Protein AF-A0A0F8Z1X4-F1 (afdb_monomer_lite)

pLDDT: mean 93.02, std 12.31, range [32.06, 98.94]

Structure (mmCIF, N/CA/C/O backbone):
data_AF-A0A0F8Z1X4-F1
#
_entry.id   AF-A0A0F8Z1X4-F1
#
loop_
_atom_site.group_PDB
_atom_site.id
_atom_site.type_symbol
_atom_site.label_atom_id
_atom_site.label_alt_id
_atom_site.label_comp_id
_atom_site.label_asym_id
_atom_site.label_entity_id
_atom_site.label_seq_id
_atom_site.pdbx_PDB_ins_code
_atom_site.Cartn_x
_atom_site.Cartn_y
_atom_site.Cartn_z
_atom_site.occupancy
_atom_site.B_iso_or_equiv
_atom_site.auth_seq_id
_atom_site.auth_comp_id
_atom_site.auth_asym_id
_atom_site.auth_atom_id
_atom_site.pdbx_PDB_model_num
ATOM 1 N N . ASN A 1 1 ? -28.486 -9.458 31.734 1.00 40.12 1 ASN A N 1
ATOM 2 C CA . ASN A 1 1 ? -29.643 -9.825 30.888 1.00 40.12 1 ASN A CA 1
ATOM 3 C C . ASN A 1 1 ? -30.522 -8.611 30.600 1.00 40.12 1 ASN A C 1
ATOM 5 O O . ASN A 1 1 ? -31.670 -8.588 31.014 1.00 40.12 1 ASN A O 1
ATOM 9 N N . HIS A 1 2 ? -29.995 -7.611 29.891 1.00 49.03 2 HIS A N 1
ATOM 10 C CA . HIS A 1 2 ? -30.779 -6.479 29.374 1.00 49.03 2 HIS A CA 1
ATOM 11 C C . HIS A 1 2 ? -30.482 -6.319 27.882 1.00 49.03 2 HIS A C 1
ATOM 13 O O . HIS A 1 2 ? -29.947 -5.305 27.455 1.00 49.03 2 HIS A O 1
ATOM 19 N N . ASP A 1 3 ? -30.755 -7.370 27.113 1.00 46.25 3 ASP A N 1
ATOM 20 C CA . ASP A 1 3 ? -30.646 -7.317 25.657 1.00 46.25 3 ASP A CA 1
ATOM 21 C C . ASP A 1 3 ? -31.809 -6.456 25.129 1.00 46.25 3 ASP A C 1
ATOM 23 O O . ASP A 1 3 ? -32.974 -6.772 25.387 1.00 46.25 3 ASP A O 1
ATOM 27 N N . GLY A 1 4 ? -31.502 -5.320 24.494 1.00 51.50 4 GLY A N 1
ATOM 28 C CA . GLY A 1 4 ? -32.493 -4.474 23.811 1.00 51.50 4 GLY A CA 1
ATOM 29 C C . GLY A 1 4 ? -33.372 -3.546 24.668 1.00 51.50 4 GLY A C 1
ATOM 30 O O . GLY A 1 4 ? -34.423 -3.126 24.188 1.00 51.50 4 GLY A O 1
ATOM 31 N N . GLN A 1 5 ? -32.997 -3.199 25.909 1.00 54.78 5 GLN A N 1
ATOM 32 C CA . GLN A 1 5 ? -33.729 -2.181 26.688 1.00 54.78 5 GLN A CA 1
ATOM 33 C C . GLN A 1 5 ? -33.018 -0.820 26.681 1.00 54.78 5 GLN A C 1
ATOM 35 O O . GLN A 1 5 ? -31.907 -0.692 27.192 1.00 54.78 5 GLN A O 1
ATOM 40 N N . ALA A 1 6 ? -33.698 0.199 26.148 1.00 64.25 6 ALA A N 1
ATOM 41 C CA . ALA A 1 6 ? -33.338 1.604 26.315 1.00 64.25 6 ALA A CA 1
ATOM 42 C C . ALA A 1 6 ? -33.512 2.024 27.788 1.00 64.25 6 ALA A C 1
ATOM 44 O O . ALA A 1 6 ? -34.505 1.676 28.429 1.00 64.25 6 ALA A O 1
ATOM 45 N N . GLY A 1 7 ? -32.553 2.770 28.339 1.00 85.12 7 GLY A N 1
ATOM 46 C CA . GLY A 1 7 ? -32.591 3.232 29.729 1.00 85.12 7 GLY A CA 1
ATOM 47 C C . GLY A 1 7 ? -31.278 3.864 30.183 1.00 85.12 7 GLY A C 1
ATOM 48 O O . GLY A 1 7 ? -30.302 3.881 29.439 1.00 85.12 7 GLY A O 1
ATOM 49 N N . THR A 1 8 ? -31.250 4.383 31.408 1.00 91.81 8 THR A N 1
ATOM 50 C CA . THR A 1 8 ? -30.041 4.956 32.015 1.00 91.81 8 THR A CA 1
ATOM 51 C C . THR A 1 8 ? -29.510 4.029 33.102 1.00 91.81 8 THR A C 1
ATOM 53 O O . THR A 1 8 ? -30.254 3.625 33.994 1.00 91.81 8 THR A O 1
ATOM 56 N N . VAL A 1 9 ? -28.218 3.719 33.046 1.00 93.38 9 VAL A N 1
ATOM 57 C CA . VAL A 1 9 ? -27.476 2.984 34.072 1.00 93.38 9 VAL A CA 1
ATOM 58 C C . VAL A 1 9 ? -26.448 3.939 34.675 1.00 93.38 9 VAL A C 1
ATOM 60 O O . VAL A 1 9 ? -25.492 4.334 34.013 1.00 93.38 9 VAL A O 1
ATOM 63 N N . SER A 1 10 ? -26.649 4.334 35.930 1.00 93.81 10 SER A N 1
ATOM 64 C CA . SER A 1 10 ? -25.666 5.122 36.678 1.00 93.81 10 SER A CA 1
ATOM 65 C C . SER A 1 10 ? -24.718 4.194 37.428 1.00 93.81 10 SER A C 1
ATOM 67 O O . SER A 1 10 ? -25.170 3.366 38.220 1.00 93.81 10 SER A O 1
ATOM 69 N N . ILE A 1 11 ? -23.418 4.337 37.188 1.00 93.69 11 ILE A N 1
ATOM 70 C CA . ILE A 1 11 ? -22.364 3.498 37.763 1.00 93.69 11 ILE A CA 1
ATOM 71 C C . ILE A 1 11 ? -21.397 4.356 38.576 1.00 93.69 11 ILE A C 1
ATOM 73 O O . ILE A 1 11 ? -21.093 5.488 38.222 1.00 93.69 11 ILE A O 1
ATOM 77 N N . THR A 1 12 ? -20.930 3.838 39.700 1.00 91.25 12 THR A N 1
ATOM 78 C CA . THR A 1 12 ? -19.869 4.462 40.490 1.00 91.25 12 THR A CA 1
ATOM 79 C C . THR A 1 12 ? -19.057 3.362 41.122 1.00 91.25 12 THR A C 1
ATOM 81 O O . THR A 1 12 ? -19.614 2.342 41.537 1.00 91.25 12 THR A O 1
ATOM 84 N N . ASP A 1 13 ? -17.757 3.575 41.199 1.00 81.50 13 ASP A N 1
ATOM 85 C CA . ASP A 1 13 ? -16.899 2.766 42.029 1.00 81.50 13 ASP A CA 1
ATOM 86 C C . ASP A 1 13 ? -16.215 3.649 43.088 1.00 81.50 13 ASP A C 1
ATOM 88 O O . ASP A 1 13 ? -15.257 4.368 42.809 1.00 81.50 13 ASP A O 1
ATOM 92 N N . PRO A 1 14 ? -16.700 3.610 44.339 1.00 70.81 14 PRO A N 1
ATOM 93 C CA . PRO A 1 14 ? -16.123 4.393 45.423 1.00 70.81 14 PRO A CA 1
ATOM 94 C C . PRO A 1 14 ? -14.801 3.811 45.956 1.00 70.81 14 PRO A C 1
ATOM 96 O O . PRO A 1 14 ? -14.224 4.397 46.872 1.00 70.81 14 PRO A O 1
ATOM 99 N N . THR A 1 15 ? -14.341 2.655 45.453 1.00 73.69 15 THR A N 1
ATOM 100 C CA . THR A 1 15 ? -13.210 1.897 46.021 1.00 73.69 15 THR A CA 1
ATOM 101 C C . THR A 1 15 ? -12.013 1.692 45.086 1.00 73.69 15 THR A C 1
ATOM 103 O O . THR A 1 15 ? -11.000 1.162 45.542 1.00 73.69 15 THR A O 1
ATOM 106 N N . GLY A 1 16 ? -12.078 2.130 43.826 1.00 68.94 16 GLY A N 1
ATOM 107 C CA . GLY A 1 16 ? -10.987 2.025 42.843 1.00 68.94 16 GLY A CA 1
ATOM 108 C C . GLY A 1 16 ? -10.851 0.662 42.133 1.00 68.94 16 GLY A C 1
ATOM 109 O O . GLY A 1 16 ? -9.770 0.339 41.646 1.00 68.94 16 GLY A O 1
ATOM 110 N N . GLY A 1 17 ? -11.900 -0.165 42.125 1.00 76.12 17 GLY A N 1
ATOM 111 C CA . GLY A 1 17 ? -12.101 -1.302 41.224 1.00 76.12 17 GLY A CA 1
ATOM 112 C C . GLY A 1 17 ? -12.980 -1.014 39.985 1.00 76.12 17 GLY A C 1
ATOM 113 O O . GLY A 1 17 ? -12.858 -0.004 39.303 1.00 76.12 17 GLY A O 1
ATOM 114 N N . VAL A 1 18 ? -13.833 -1.980 39.622 1.00 82.94 18 VAL A N 1
ATOM 115 C CA . VAL A 1 18 ? -14.666 -1.931 38.405 1.00 82.94 18 VAL A CA 1
ATOM 116 C C . VAL A 1 18 ? -16.123 -1.670 38.764 1.00 82.94 18 VAL A C 1
ATOM 118 O O . VAL A 1 18 ? -16.723 -2.478 39.475 1.00 82.94 18 VAL A O 1
ATOM 121 N N . ALA A 1 19 ? -16.720 -0.608 38.217 1.00 89.12 19 ALA A N 1
ATOM 122 C CA . ALA A 1 19 ? -18.089 -0.216 38.568 1.00 89.12 19 ALA A CA 1
ATOM 123 C C . ALA A 1 19 ? -19.176 -1.096 37.917 1.00 89.12 19 ALA A C 1
ATOM 125 O O . ALA A 1 19 ? -20.201 -1.380 38.538 1.00 89.12 19 ALA A O 1
ATOM 126 N N . LEU A 1 20 ? -18.969 -1.559 36.679 1.00 93.06 20 LEU A N 1
ATOM 127 C CA . LEU A 1 20 ? -19.900 -2.445 35.970 1.00 93.06 20 LEU A CA 1
ATOM 128 C C . LEU A 1 20 ? -19.150 -3.540 35.215 1.00 93.06 20 LEU A C 1
ATOM 130 O O . LEU A 1 20 ? -18.277 -3.252 34.410 1.00 93.06 20 LEU A O 1
ATOM 134 N N . THR A 1 21 ? -19.518 -4.804 35.428 1.00 94.38 21 THR A N 1
ATOM 135 C CA . THR A 1 21 ? -18.959 -5.948 34.688 1.00 94.38 21 THR A CA 1
ATOM 136 C C . THR A 1 21 ? -20.029 -6.618 33.825 1.00 94.38 21 THR A C 1
ATOM 138 O O . THR A 1 21 ? -21.123 -6.916 34.304 1.00 94.38 21 THR A O 1
ATOM 141 N N . VAL A 1 22 ? -19.708 -6.893 32.560 1.00 94.75 22 VAL A N 1
ATOM 142 C CA . VAL A 1 22 ? -20.612 -7.488 31.560 1.00 94.75 22 VAL A CA 1
ATOM 143 C C . VAL A 1 22 ? -19.950 -8.654 30.815 1.00 94.75 22 VAL A C 1
ATOM 145 O O . VAL A 1 22 ? -18.731 -8.790 30.800 1.00 94.75 22 VAL A O 1
ATOM 148 N N . GLY A 1 23 ? -20.753 -9.510 30.174 1.00 91.50 23 GLY A N 1
ATOM 149 C CA . GLY A 1 23 ? -20.263 -10.553 29.256 1.00 91.50 23 GLY A CA 1
ATOM 150 C C . GLY A 1 23 ? -19.847 -11.895 29.881 1.00 91.50 23 GLY A C 1
ATOM 151 O O . GLY A 1 23 ? -19.526 -12.824 29.146 1.00 91.50 23 GLY A O 1
ATOM 152 N N . ALA A 1 24 ? -19.946 -12.065 31.206 1.00 90.56 24 ALA A N 1
ATOM 153 C CA . ALA A 1 24 ? -19.568 -13.311 31.899 1.00 90.56 24 ALA A CA 1
ATOM 154 C C . ALA A 1 24 ? -20.304 -14.580 31.406 1.00 90.56 24 ALA A C 1
ATOM 156 O O . ALA A 1 24 ? -19.815 -15.690 31.589 1.00 90.56 24 ALA A O 1
ATOM 157 N N . GLY A 1 25 ? -21.471 -14.430 30.772 1.00 89.62 25 GLY A N 1
ATOM 158 C CA . GLY A 1 25 ? -22.238 -15.540 30.199 1.00 89.62 25 GLY A CA 1
ATOM 159 C C . GLY A 1 25 ? -21.767 -16.013 28.820 1.00 89.62 25 GLY A C 1
ATOM 160 O O . GLY A 1 25 ? -22.394 -16.909 28.266 1.00 89.62 25 GLY A O 1
ATOM 161 N N . ASN A 1 26 ? -20.723 -15.408 28.238 1.00 91.06 26 ASN A N 1
ATOM 162 C CA . ASN A 1 26 ? -20.181 -15.711 26.901 1.00 91.06 26 ASN A CA 1
ATOM 163 C C . ASN A 1 26 ? -21.150 -15.533 25.711 1.00 91.06 26 ASN A C 1
ATOM 165 O O . ASN A 1 26 ? -20.744 -15.717 24.567 1.00 91.06 26 ASN A O 1
ATOM 169 N N . GLY A 1 27 ? -22.407 -15.157 25.949 1.00 93.44 27 GLY A N 1
ATOM 170 C CA . GLY A 1 27 ? -23.355 -14.775 24.904 1.00 93.44 27 GLY A CA 1
ATOM 171 C C . GLY A 1 27 ? -23.080 -13.375 24.360 1.00 93.44 27 GLY A C 1
ATOM 172 O O . GLY A 1 27 ? -22.468 -12.544 25.036 1.00 93.44 27 GLY A O 1
ATOM 173 N N . SER A 1 28 ? -23.558 -13.115 23.144 1.00 95.06 28 SER A N 1
ATOM 174 C CA . SER A 1 28 ? -23.573 -11.764 22.587 1.00 95.06 28 SER A CA 1
ATOM 175 C C . SER A 1 28 ? -24.823 -11.004 23.033 1.00 95.06 28 SER A C 1
ATOM 177 O O . SER A 1 28 ? -25.888 -11.604 23.153 1.00 95.06 28 SER A O 1
ATOM 179 N N . SER A 1 29 ? -24.704 -9.702 23.279 1.00 94.56 29 SER A N 1
ATOM 180 C CA . SER A 1 29 ? -25.830 -8.839 23.667 1.00 94.56 29 SER A CA 1
ATOM 181 C C . SER A 1 29 ? -25.579 -7.388 23.271 1.00 94.56 29 SER A C 1
ATOM 183 O O . SER A 1 29 ? -24.422 -6.962 23.227 1.00 94.56 29 SER A O 1
ATOM 185 N N . THR A 1 30 ? -26.650 -6.630 23.046 1.00 95.88 30 THR A N 1
ATOM 186 C CA . THR A 1 30 ? -26.587 -5.198 22.716 1.00 95.88 30 THR A CA 1
ATOM 187 C C . THR A 1 30 ? -27.252 -4.360 23.802 1.00 95.88 30 THR A C 1
ATOM 189 O O . THR A 1 30 ? -28.354 -4.677 24.257 1.00 95.88 30 THR A O 1
ATOM 192 N N . PHE A 1 31 ? -26.596 -3.269 24.198 1.00 95.25 31 PHE A N 1
ATOM 193 C CA . PHE A 1 31 ? -27.148 -2.264 25.098 1.00 95.25 31 PHE A CA 1
ATOM 194 C C . PHE A 1 31 ? -27.280 -0.910 24.389 1.00 95.25 31 PHE A C 1
ATOM 196 O O . PHE A 1 31 ? -26.290 -0.325 23.946 1.00 95.25 31 PHE A O 1
ATOM 203 N N . ASP A 1 32 ? -28.522 -0.424 24.331 1.00 92.75 32 ASP A N 1
ATOM 204 C CA . ASP A 1 32 ? -28.935 0.792 23.612 1.00 92.75 32 ASP A CA 1
ATOM 205 C C . ASP A 1 32 ? -29.228 1.986 24.527 1.00 92.75 32 ASP A C 1
ATOM 207 O O . ASP A 1 32 ? -29.729 3.026 24.111 1.00 92.75 32 ASP A O 1
ATOM 211 N N . GLY A 1 33 ? -28.923 1.838 25.814 1.00 93.75 33 GLY A N 1
ATOM 212 C CA . GLY A 1 33 ? -29.099 2.889 26.803 1.00 93.75 33 GLY A CA 1
ATOM 213 C C . GLY A 1 33 ? -27.869 3.775 27.008 1.00 93.75 33 GLY A C 1
ATOM 214 O O . GLY A 1 33 ? -26.829 3.619 26.374 1.00 93.75 33 GLY A O 1
ATOM 215 N N . LEU A 1 34 ? -28.000 4.686 27.972 1.00 95.19 34 LEU A N 1
ATOM 216 C CA . LEU A 1 34 ? -26.931 5.533 28.494 1.00 95.19 34 LEU A CA 1
ATOM 217 C C . LEU A 1 34 ? -26.321 4.887 29.742 1.00 95.19 34 LEU A C 1
ATOM 219 O O . LEU A 1 34 ? -27.015 4.686 30.734 1.00 95.19 34 LEU A O 1
ATOM 223 N N . ILE A 1 35 ? -25.019 4.639 29.731 1.00 96.25 35 ILE A N 1
ATOM 224 C CA . ILE A 1 35 ? -24.210 4.380 30.922 1.00 96.25 35 ILE A CA 1
ATOM 225 C C . ILE A 1 35 ? -23.514 5.690 31.300 1.00 96.25 35 ILE A C 1
ATOM 227 O O . ILE A 1 35 ? -22.851 6.312 30.466 1.00 96.25 35 ILE A O 1
ATOM 231 N N . GLN A 1 36 ? -23.655 6.108 32.551 1.00 95.75 36 GLN A N 1
ATOM 232 C CA . GLN A 1 36 ? -23.110 7.367 33.059 1.00 95.75 36 GLN A CA 1
ATOM 233 C C . GLN A 1 36 ? -22.534 7.198 34.460 1.00 95.75 36 GLN A C 1
ATOM 235 O O . GLN A 1 36 ? -22.898 6.265 35.175 1.00 95.75 36 GLN A O 1
ATOM 240 N N . ASP A 1 37 ? -21.715 8.151 34.888 1.00 95.00 37 ASP A N 1
ATOM 241 C CA . ASP A 1 37 ? -21.298 8.223 36.284 1.00 95.00 37 ASP A CA 1
ATOM 242 C C . ASP A 1 37 ? -22.504 8.501 37.202 1.00 95.00 37 ASP A C 1
ATOM 244 O O . ASP A 1 37 ? -23.430 9.258 36.869 1.00 95.00 37 ASP A O 1
ATOM 248 N N . ALA A 1 38 ? -22.509 7.877 38.379 1.00 92.19 38 ALA A N 1
ATOM 249 C CA . ALA A 1 38 ? -23.401 8.268 39.459 1.00 92.19 38 ALA A CA 1
ATOM 250 C C . ALA A 1 38 ? -22.909 9.575 40.098 1.00 92.19 38 ALA A C 1
ATOM 252 O O . ALA A 1 38 ? -21.726 9.913 40.059 1.00 92.19 38 ALA A O 1
ATOM 253 N N . VAL A 1 39 ? -23.826 10.320 40.717 1.00 87.25 39 VAL A N 1
ATOM 254 C CA . VAL A 1 39 ? -23.515 11.621 41.322 1.00 87.25 39 VAL A CA 1
ATOM 255 C C . VAL A 1 39 ? -22.379 11.488 42.344 1.00 87.25 39 VAL A C 1
ATOM 257 O O . VAL A 1 39 ? -22.506 10.756 43.323 1.00 87.25 39 VAL A O 1
ATOM 260 N N . GLY A 1 40 ? -21.292 12.235 42.129 1.00 82.75 40 GLY A N 1
ATOM 261 C CA . GLY A 1 40 ? -20.153 12.303 43.049 1.00 82.75 40 GLY A CA 1
ATOM 262 C C . GLY A 1 40 ? -19.149 11.153 42.943 1.00 82.75 40 GLY A C 1
ATOM 263 O O . GLY A 1 40 ? -18.305 11.035 43.828 1.00 82.75 40 GLY A O 1
ATOM 264 N N . GLY A 1 41 ? -19.220 10.323 41.899 1.00 87.25 41 GLY A N 1
ATOM 265 C CA . GLY A 1 41 ? -18.236 9.274 41.636 1.00 87.25 41 GLY A CA 1
ATOM 266 C C . GLY A 1 41 ? -17.815 9.207 40.174 1.00 87.25 41 GLY A C 1
ATOM 267 O O . GLY A 1 41 ? -18.323 9.949 39.338 1.00 87.25 41 GLY A O 1
ATOM 268 N N . VAL A 1 42 ? -16.882 8.303 39.899 1.00 89.50 42 VAL A N 1
ATOM 269 C CA . VAL A 1 42 ? -16.461 7.910 38.552 1.00 89.50 42 VAL A CA 1
ATOM 270 C C . VAL A 1 42 ? -16.776 6.429 38.367 1.00 89.50 42 VAL A C 1
ATOM 272 O O . VAL A 1 42 ? -16.773 5.664 39.337 1.00 89.50 42 VAL A O 1
ATOM 275 N N . GLY A 1 43 ? -17.118 6.026 37.151 1.00 91.19 43 GLY A N 1
ATOM 276 C CA . GLY A 1 43 ? -17.466 4.653 36.826 1.00 91.19 43 GLY A CA 1
ATOM 277 C C . GLY A 1 43 ? -16.635 4.095 35.681 1.00 91.19 43 GLY A C 1
ATOM 278 O O . GLY A 1 43 ? -16.391 4.768 34.680 1.00 91.19 43 GLY A O 1
ATOM 279 N N . SER A 1 44 ? -16.253 2.830 35.824 1.00 94.69 44 SER A N 1
ATOM 280 C CA . SER A 1 44 ? -15.584 2.030 34.801 1.00 94.69 44 SER A CA 1
ATOM 281 C C . SER A 1 44 ? -16.463 0.860 34.350 1.00 94.69 44 SER A C 1
ATOM 283 O O . SER A 1 44 ? -17.262 0.306 35.116 1.00 94.69 44 SER A O 1
ATOM 285 N N . LEU A 1 45 ? -16.305 0.459 33.091 1.00 97.00 45 LEU A N 1
ATOM 286 C CA . LEU A 1 45 ? -16.950 -0.721 32.515 1.00 97.00 45 LEU A CA 1
ATOM 287 C C . LEU A 1 45 ? -15.905 -1.814 32.270 1.00 97.00 45 LEU A C 1
ATOM 289 O O . LEU A 1 45 ? -14.871 -1.545 31.676 1.00 97.00 45 LEU A O 1
ATOM 293 N N . LYS A 1 46 ? -16.184 -3.067 32.635 1.00 97.06 46 LYS A N 1
ATOM 294 C CA . LYS A 1 46 ? -15.376 -4.231 32.255 1.00 97.06 46 LYS A CA 1
ATOM 295 C C . LYS A 1 46 ? -16.184 -5.224 31.434 1.00 97.06 46 LYS A C 1
ATOM 297 O O . LYS A 1 46 ? -17.166 -5.793 31.911 1.00 97.06 46 LYS A O 1
ATOM 302 N N . LYS A 1 47 ? -15.734 -5.487 30.214 1.00 97.38 47 LYS A N 1
ATOM 303 C CA . LYS A 1 47 ? -16.218 -6.567 29.357 1.00 97.38 47 LYS A CA 1
ATOM 304 C C . LYS A 1 47 ? -15.365 -7.818 29.577 1.00 97.38 47 LYS A C 1
ATOM 306 O O . LYS A 1 47 ? -14.152 -7.768 29.425 1.00 97.38 47 LYS A O 1
ATOM 311 N N . LEU A 1 48 ? -16.016 -8.930 29.911 1.00 96.06 48 LEU A N 1
ATOM 312 C CA . LEU A 1 48 ? -15.432 -10.263 30.080 1.00 96.06 48 LEU A CA 1
ATOM 313 C C . LEU A 1 48 ? -16.052 -11.278 29.112 1.00 96.06 48 LEU A C 1
ATOM 315 O O . LEU A 1 48 ? -17.089 -11.015 28.497 1.00 96.06 48 LEU A O 1
ATOM 319 N N . GLY A 1 49 ? -15.455 -12.468 29.039 1.00 96.38 49 GLY A N 1
ATOM 320 C CA . GLY A 1 49 ? -16.022 -13.632 28.350 1.00 96.38 49 GLY A CA 1
ATOM 321 C C . GLY A 1 49 ? -15.941 -13.550 26.825 1.00 96.38 49 GLY A C 1
ATOM 322 O O . GLY A 1 49 ? -15.678 -12.494 26.260 1.00 96.38 49 GLY A O 1
ATOM 323 N N . SER A 1 50 ? -16.171 -14.665 26.135 1.00 96.44 50 SER A N 1
ATOM 324 C CA . SER A 1 50 ? -15.895 -14.786 24.692 1.00 96.44 50 SER A CA 1
ATOM 325 C C . SER A 1 50 ? -16.924 -14.122 23.767 1.00 96.44 50 SER A C 1
ATOM 327 O O . SER A 1 50 ? -16.639 -13.933 22.588 1.00 96.44 50 SER A O 1
ATOM 329 N N . GLY A 1 51 ? -18.105 -13.758 24.274 1.00 97.50 51 GLY A N 1
ATOM 330 C CA . GLY A 1 51 ? -19.182 -13.150 23.483 1.00 97.50 51 GLY A CA 1
ATOM 331 C C . GLY A 1 51 ? -18.925 -11.693 23.083 1.00 97.50 51 GLY A C 1
ATOM 332 O O . GLY A 1 51 ? -17.958 -11.068 23.529 1.00 97.50 51 GLY A O 1
ATOM 333 N N . THR A 1 52 ? -19.831 -11.131 22.279 1.00 97.75 52 THR A N 1
ATOM 334 C CA . THR A 1 52 ? -19.802 -9.713 21.874 1.00 97.75 52 THR A CA 1
ATOM 335 C C . THR A 1 52 ? -20.729 -8.868 22.744 1.00 97.75 52 THR A C 1
ATOM 337 O O . THR A 1 52 ? -21.906 -9.181 22.879 1.00 97.75 52 THR A O 1
ATOM 340 N N . PHE A 1 53 ? -20.236 -7.772 23.314 1.00 97.75 53 PHE A N 1
ATOM 341 C CA . PHE A 1 53 ? -21.092 -6.773 23.956 1.00 97.75 53 PHE A CA 1
ATOM 342 C C . PHE A 1 53 ? -21.083 -5.495 23.128 1.00 97.75 53 PHE A C 1
ATOM 344 O O . PHE A 1 53 ? -20.045 -4.844 23.043 1.00 97.75 53 PHE A O 1
ATOM 351 N N . THR A 1 54 ? -22.212 -5.159 22.511 1.00 97.94 54 THR A N 1
ATOM 352 C CA . THR A 1 54 ? -22.328 -3.988 21.637 1.00 97.94 54 THR A CA 1
ATOM 353 C C . THR A 1 54 ? -22.988 -2.833 22.377 1.00 97.94 54 THR A C 1
ATOM 355 O O . THR A 1 54 ? -24.071 -2.986 22.937 1.00 97.94 54 THR A O 1
ATOM 358 N N . LEU A 1 55 ? -22.344 -1.670 22.353 1.00 98.00 55 LEU A N 1
ATOM 359 C CA . LEU A 1 55 ? -22.841 -0.412 22.898 1.00 98.00 55 LEU A CA 1
ATOM 360 C C . LEU A 1 55 ? -23.257 0.503 21.744 1.00 98.00 55 LEU A C 1
ATOM 362 O O . LEU A 1 55 ? -22.417 0.909 20.938 1.00 98.00 55 LEU A O 1
ATOM 366 N N . THR A 1 56 ? -24.547 0.828 21.667 1.00 96.62 56 THR A N 1
ATOM 367 C CA . THR A 1 56 ? -25.109 1.740 20.648 1.00 96.62 56 THR A CA 1
ATOM 368 C C . THR A 1 56 ? -25.419 3.131 21.208 1.00 96.62 56 THR A C 1
ATOM 370 O O . THR A 1 56 ? -25.573 4.077 20.441 1.00 96.62 56 THR A O 1
ATOM 373 N N . GLY A 1 57 ? -25.461 3.286 22.535 1.00 96.12 57 GLY A N 1
ATOM 374 C CA . GLY A 1 57 ? -25.719 4.565 23.198 1.00 96.12 57 GLY A CA 1
ATOM 375 C C . GLY A 1 57 ? -24.501 5.491 23.323 1.00 96.12 57 GLY A C 1
ATOM 376 O O . GLY A 1 57 ? -23.342 5.074 23.269 1.00 96.12 57 GLY A O 1
ATOM 377 N N . ALA A 1 58 ? -24.774 6.781 23.538 1.00 96.56 58 ALA A N 1
ATOM 378 C CA . ALA A 1 58 ? -23.771 7.807 23.818 1.00 96.56 58 ALA A CA 1
ATOM 379 C C . ALA A 1 58 ? -23.397 7.817 25.309 1.00 96.56 58 ALA A C 1
ATOM 381 O O . ALA A 1 58 ? -23.983 8.559 26.092 1.00 96.56 58 ALA A O 1
ATOM 382 N N . ASN A 1 59 ? -22.443 6.979 25.708 1.00 97.44 59 ASN A N 1
ATOM 383 C CA . ASN A 1 59 ? -22.075 6.804 27.112 1.00 97.44 59 ASN A CA 1
ATOM 384 C C . ASN A 1 59 ? -21.179 7.936 27.643 1.00 97.44 59 ASN A C 1
ATOM 386 O O . ASN A 1 59 ? -20.408 8.539 26.897 1.00 97.44 59 ASN A O 1
ATOM 390 N N . THR A 1 60 ? -21.277 8.223 28.945 1.00 96.38 60 THR A N 1
ATOM 391 C CA . THR A 1 60 ? -20.591 9.364 29.587 1.00 96.38 60 THR A CA 1
ATOM 392 C C . THR A 1 60 ? -19.775 9.005 30.827 1.00 96.38 60 THR A C 1
ATOM 394 O O . THR A 1 60 ? -19.168 9.898 31.411 1.00 96.38 60 THR A O 1
ATOM 397 N N . TYR A 1 61 ? -19.725 7.732 31.226 1.00 96.25 61 TYR A N 1
ATOM 398 C CA . TYR A 1 61 ? -18.863 7.296 32.329 1.00 96.25 61 TYR A CA 1
ATOM 399 C C . TYR A 1 61 ? -17.382 7.592 32.039 1.00 96.25 61 TYR A C 1
ATOM 401 O O . TYR A 1 61 ? -16.951 7.606 30.876 1.00 96.25 61 TYR A O 1
ATOM 409 N N . SER A 1 62 ? -16.613 7.890 33.086 1.00 93.94 62 SER A N 1
ATOM 410 C CA . SER A 1 62 ? -15.326 8.586 32.932 1.00 93.94 62 SER A CA 1
ATOM 411 C C . SER A 1 62 ? -14.069 7.776 33.236 1.00 93.94 62 SER A C 1
ATOM 413 O O . SER A 1 62 ? -13.014 8.112 32.702 1.00 93.94 62 SER A O 1
ATOM 415 N N . ASP A 1 63 ? -14.159 6.676 33.984 1.00 94.12 63 ASP A N 1
ATOM 416 C CA . ASP A 1 63 ? -12.982 5.887 34.389 1.00 94.12 63 ASP A CA 1
ATOM 417 C C . ASP A 1 63 ? -12.584 4.806 33.359 1.00 94.12 63 ASP A C 1
ATOM 419 O O . ASP A 1 63 ? -11.734 3.952 33.592 1.00 94.12 63 ASP A O 1
ATOM 423 N N . GLY A 1 64 ? -13.190 4.855 32.170 1.00 95.56 64 GLY A N 1
ATOM 424 C CA . GLY A 1 64 ? -12.799 4.048 31.016 1.00 95.56 64 GLY A CA 1
ATOM 425 C C . GLY A 1 64 ? -13.444 2.665 30.934 1.00 95.56 64 GLY A C 1
ATOM 426 O O . GLY A 1 64 ? -14.351 2.301 31.688 1.00 95.56 64 GLY A O 1
ATOM 427 N N . THR A 1 65 ? -13.001 1.905 29.933 1.00 98.19 65 THR A N 1
ATOM 428 C CA . THR A 1 65 ? -13.535 0.583 29.593 1.00 98.19 65 THR A CA 1
ATOM 429 C C . THR A 1 65 ? -12.412 -0.446 29.512 1.00 98.19 65 THR A C 1
ATOM 431 O O . THR A 1 65 ? -11.505 -0.308 28.702 1.00 98.19 65 THR A O 1
ATOM 434 N N . ILE A 1 66 ? -12.491 -1.520 30.291 1.00 98.19 66 ILE A N 1
ATOM 435 C CA . ILE A 1 66 ? -11.566 -2.656 30.241 1.00 98.19 66 ILE A CA 1
ATOM 436 C C . ILE A 1 66 ? -12.196 -3.772 29.400 1.00 98.19 66 ILE A C 1
ATOM 438 O O . ILE A 1 66 ? -13.305 -4.221 29.689 1.00 98.19 66 ILE A O 1
ATOM 442 N N . VAL A 1 67 ? -11.485 -4.264 28.388 1.00 98.44 67 VAL A N 1
ATOM 443 C CA . VAL A 1 67 ? -11.897 -5.390 27.540 1.00 98.44 67 VAL A CA 1
ATOM 444 C C . VAL A 1 67 ? -10.967 -6.573 27.794 1.00 98.44 67 VAL A C 1
ATOM 446 O O . VAL A 1 67 ? -9.838 -6.626 27.310 1.00 98.44 67 VAL A O 1
ATOM 449 N N . ASP A 1 68 ? -11.464 -7.515 28.586 1.00 96.94 68 ASP A N 1
ATOM 450 C CA . ASP A 1 68 ? -10.762 -8.687 29.115 1.00 96.94 68 ASP A CA 1
ATOM 451 C C . ASP A 1 68 ? -11.512 -9.963 28.684 1.00 96.94 68 ASP A C 1
ATOM 453 O O . ASP A 1 68 ? -12.006 -10.769 29.475 1.00 96.94 68 ASP A O 1
ATOM 457 N N . GLY A 1 69 ? -11.703 -10.077 27.368 1.00 95.62 69 GLY A N 1
ATOM 458 C CA . GLY A 1 69 ? -12.314 -11.215 26.694 1.00 95.62 69 GLY A CA 1
ATOM 459 C C . GLY A 1 69 ? -13.317 -10.825 25.604 1.00 95.62 69 GLY A C 1
ATOM 460 O O . GLY A 1 69 ? -14.146 -9.919 25.762 1.00 95.62 69 GLY A O 1
ATOM 461 N N . GLY A 1 70 ? -13.299 -11.598 24.515 1.00 97.81 70 GLY A N 1
ATOM 462 C CA . GLY A 1 70 ? -14.289 -11.526 23.439 1.00 97.81 70 GLY A CA 1
ATOM 463 C C . GLY A 1 70 ? -14.239 -10.205 22.678 1.00 97.81 70 GLY A C 1
ATOM 464 O O . GLY A 1 70 ? -13.158 -9.718 22.347 1.00 97.81 70 GLY A O 1
ATOM 465 N N . THR A 1 71 ? -15.415 -9.638 22.404 1.00 98.56 71 THR A N 1
ATOM 466 C CA . THR A 1 71 ? -15.555 -8.441 21.563 1.00 98.56 71 THR A CA 1
ATOM 467 C C . THR A 1 71 ? -16.312 -7.332 22.287 1.00 98.56 71 THR A C 1
ATOM 469 O O . THR A 1 71 ? -17.378 -7.578 22.863 1.00 98.56 71 THR A O 1
ATOM 472 N N . LEU A 1 72 ? -15.792 -6.106 22.226 1.00 98.75 72 LEU A N 1
ATOM 473 C CA . LEU A 1 72 ? -16.543 -4.884 22.517 1.00 98.75 72 LEU A CA 1
ATOM 474 C C . LEU A 1 72 ? -16.966 -4.244 21.189 1.00 98.75 72 LEU A C 1
ATOM 476 O O . LEU A 1 72 ? -16.113 -3.819 20.416 1.00 98.75 72 LEU A O 1
ATOM 480 N N . GLY A 1 73 ? -18.271 -4.188 20.930 1.00 98.62 73 GLY A N 1
ATOM 481 C CA . GLY A 1 73 ? -18.843 -3.508 19.770 1.00 98.62 73 GLY A CA 1
ATOM 482 C C . GLY A 1 73 ? -19.123 -2.039 20.075 1.00 98.62 73 GLY A C 1
ATOM 483 O O . GLY A 1 73 ? -19.829 -1.727 21.034 1.00 98.62 73 GLY A O 1
ATOM 484 N N . LEU A 1 74 ? -18.598 -1.138 19.252 1.00 98.81 74 LEU A N 1
ATOM 485 C CA . LEU A 1 74 ? -18.750 0.309 19.357 1.00 98.81 74 LEU A CA 1
ATOM 486 C C . LEU A 1 74 ? -19.611 0.800 18.193 1.00 98.81 74 LEU A C 1
ATOM 488 O O . LEU A 1 74 ? -19.125 1.001 17.081 1.00 98.81 74 LEU A O 1
ATOM 492 N N . ALA A 1 75 ? -20.902 0.990 18.456 1.00 98.38 75 ALA A N 1
ATOM 493 C CA . ALA A 1 75 ? -21.872 1.459 17.467 1.00 98.38 75 ALA A CA 1
ATOM 494 C C . ALA A 1 75 ? -22.205 2.956 17.588 1.00 98.38 75 ALA A C 1
ATOM 496 O O . ALA A 1 75 ? -23.069 3.468 16.882 1.00 98.38 75 ALA A O 1
ATOM 497 N N . HIS A 1 76 ? -21.487 3.670 18.455 1.00 98.38 76 HIS A N 1
ATOM 498 C CA . HIS A 1 76 ? -21.549 5.119 18.602 1.00 98.38 76 HIS A CA 1
ATOM 499 C C . HIS A 1 76 ? -20.161 5.672 18.964 1.00 98.38 76 HIS A C 1
ATOM 501 O O . HIS A 1 76 ? -19.381 5.010 19.646 1.00 98.38 76 HIS A O 1
ATOM 507 N N . SER A 1 77 ? -19.848 6.906 18.557 1.00 98.44 77 SER A N 1
ATOM 508 C CA . SER A 1 77 ? -18.528 7.538 18.769 1.00 98.44 77 SER A CA 1
ATOM 509 C C . SER A 1 77 ? -18.127 7.702 20.244 1.00 98.44 77 SER A C 1
ATOM 511 O O . SER A 1 77 ? -16.947 7.721 20.571 1.00 98.44 77 SER A O 1
ATOM 513 N N . SER A 1 78 ? -19.110 7.792 21.141 1.00 98.00 78 SER A N 1
ATOM 514 C CA . SER A 1 78 ? -18.927 7.842 22.607 1.00 98.00 78 SER A CA 1
ATOM 515 C C . SER A 1 78 ? -19.347 6.541 23.301 1.00 98.00 78 SER A C 1
ATOM 517 O O . SER A 1 78 ? -19.640 6.537 24.493 1.00 98.00 78 SER A O 1
ATOM 519 N N . ALA A 1 79 ? -19.439 5.430 22.564 1.00 98.25 79 ALA A N 1
ATOM 520 C CA . ALA A 1 79 ? -19.912 4.160 23.108 1.00 98.25 79 ALA A CA 1
ATOM 521 C C . ALA A 1 79 ? -19.055 3.666 24.286 1.00 98.25 79 ALA A C 1
ATOM 523 O O . ALA A 1 79 ? -19.598 3.085 25.215 1.00 98.25 79 ALA A O 1
ATOM 524 N N . ALA A 1 80 ? -17.749 3.936 24.308 1.00 98.06 80 ALA A N 1
ATOM 525 C CA . ALA A 1 80 ? -16.855 3.489 25.379 1.00 98.06 80 ALA A CA 1
ATOM 526 C C . ALA A 1 80 ? -16.727 4.470 26.568 1.00 98.06 80 ALA A C 1
ATOM 528 O O . ALA A 1 80 ? -15.819 4.317 27.389 1.00 98.06 80 ALA A O 1
ATOM 529 N N . GLY A 1 81 ? -17.605 5.476 26.664 1.00 97.75 81 GLY A N 1
ATOM 530 C CA . GLY A 1 81 ? -17.490 6.542 27.660 1.00 97.75 81 GLY A CA 1
ATOM 531 C C . GLY A 1 81 ? -16.429 7.573 27.270 1.00 97.75 81 GLY A C 1
ATOM 532 O O . GLY A 1 81 ? -16.128 7.750 26.089 1.00 97.75 81 GLY A O 1
ATOM 533 N N . THR A 1 82 ? -15.864 8.271 28.256 1.00 96.19 82 THR A N 1
ATOM 534 C CA . THR A 1 82 ? -14.866 9.341 28.030 1.00 96.19 82 THR A CA 1
ATOM 535 C C . THR A 1 82 ? -13.432 8.957 28.411 1.00 96.19 82 THR A C 1
ATOM 537 O O . THR A 1 82 ? -12.494 9.611 27.959 1.00 96.19 82 THR A O 1
ATOM 540 N N . GLY A 1 83 ? -13.250 7.890 29.196 1.00 96.38 83 GLY A N 1
ATOM 541 C CA . GLY A 1 83 ? -11.935 7.374 29.592 1.00 96.38 83 GLY A CA 1
ATOM 542 C C . GLY A 1 83 ? -11.252 6.514 28.520 1.00 96.38 83 GLY A C 1
ATOM 543 O O . GLY A 1 83 ? -11.765 6.339 27.415 1.00 96.38 83 GLY A O 1
ATOM 544 N N . ALA A 1 84 ? -10.084 5.958 28.840 1.00 98.06 84 ALA A N 1
ATOM 545 C CA . ALA A 1 84 ? -9.362 5.062 27.934 1.00 98.06 84 ALA A CA 1
ATOM 546 C C . ALA A 1 84 ? -10.072 3.705 27.761 1.00 98.06 84 ALA A C 1
ATOM 548 O O . ALA A 1 84 ? -10.852 3.277 28.615 1.00 98.06 84 ALA A O 1
ATOM 549 N N . ILE A 1 85 ? -9.774 3.015 26.660 1.00 98.75 85 ILE A N 1
ATOM 550 C CA . ILE A 1 85 ? -10.122 1.608 26.450 1.00 98.75 85 ILE A CA 1
ATOM 551 C C . ILE A 1 85 ? -8.870 0.770 26.708 1.00 98.75 85 ILE A C 1
ATOM 553 O O . ILE A 1 85 ? -7.919 0.830 25.936 1.00 98.75 85 ILE A O 1
ATOM 557 N N . THR A 1 86 ? -8.865 -0.038 27.759 1.00 98.50 86 THR A N 1
ATOM 558 C CA . THR A 1 86 ? -7.773 -0.973 28.052 1.00 98.50 86 THR A CA 1
ATOM 559 C C . THR A 1 86 ? -8.095 -2.344 27.466 1.00 98.50 86 THR A C 1
ATOM 561 O O . THR A 1 86 ? -9.168 -2.883 27.737 1.00 98.50 86 THR A O 1
ATOM 564 N N . VAL A 1 87 ? -7.187 -2.937 26.687 1.00 98.38 87 VAL A N 1
ATOM 565 C CA . VAL A 1 87 ? -7.433 -4.207 25.978 1.00 98.38 87 VAL A CA 1
ATOM 566 C C . VAL A 1 87 ? -6.442 -5.294 26.393 1.00 98.38 87 VAL A C 1
ATOM 568 O O . VAL A 1 87 ? -5.231 -5.114 26.298 1.00 98.38 87 VAL A O 1
ATOM 571 N N . LEU A 1 88 ? -6.968 -6.448 26.820 1.00 97.50 88 LEU A N 1
ATOM 572 C CA . LEU A 1 88 ? -6.205 -7.607 27.301 1.00 97.50 88 LEU A CA 1
ATOM 573 C C . LEU A 1 88 ? -6.386 -8.809 26.353 1.00 97.50 88 LEU A C 1
ATOM 575 O O . LEU A 1 88 ? -6.771 -9.897 26.774 1.00 97.50 88 LEU A O 1
ATOM 579 N N . GLY A 1 89 ? -6.153 -8.629 25.049 1.00 94.31 89 GLY A N 1
ATOM 580 C CA . GLY A 1 89 ? -6.152 -9.757 24.098 1.00 94.31 89 GLY A CA 1
ATOM 581 C C . GLY A 1 89 ? -7.480 -9.944 23.369 1.00 94.31 89 GLY A C 1
ATOM 582 O O . GLY A 1 89 ? -7.866 -11.068 23.056 1.00 94.31 89 GLY A O 1
ATOM 583 N N . SER A 1 90 ? -8.241 -8.861 23.209 1.00 98.06 90 SER A N 1
ATOM 584 C CA . SER A 1 90 ? -9.646 -8.888 22.785 1.00 98.06 90 SER A CA 1
ATOM 585 C C . SER A 1 90 ? -9.865 -8.192 21.441 1.00 98.06 90 SER A C 1
ATOM 587 O O . SER A 1 90 ? -8.939 -7.647 20.840 1.00 98.06 90 SER A O 1
ATOM 589 N N . THR A 1 91 ? -11.109 -8.215 20.961 1.00 98.75 91 THR A N 1
ATOM 590 C CA . THR A 1 91 ? -11.521 -7.501 19.748 1.00 98.75 91 THR A CA 1
ATOM 591 C C . THR A 1 91 ? -12.252 -6.207 20.099 1.00 98.75 91 THR A C 1
ATOM 593 O O . THR A 1 91 ? -13.162 -6.210 20.931 1.00 98.75 91 THR A O 1
ATOM 596 N N . ILE A 1 92 ? -11.895 -5.118 19.423 1.00 98.88 92 ILE A N 1
ATOM 597 C CA . ILE A 1 92 ? -12.720 -3.912 19.322 1.00 98.88 92 ILE A CA 1
ATOM 598 C C . ILE A 1 92 ? -13.375 -3.930 17.944 1.00 98.88 92 ILE A C 1
ATOM 600 O O . ILE A 1 92 ? -12.684 -3.940 16.925 1.00 98.88 92 ILE A O 1
ATOM 604 N N . ASP A 1 93 ? -14.701 -3.979 17.915 1.00 98.88 93 ASP A N 1
ATOM 605 C CA . ASP A 1 93 ? -15.493 -3.987 16.689 1.00 98.88 93 ASP A CA 1
ATOM 606 C C . ASP A 1 93 ? -16.137 -2.618 16.483 1.00 98.88 93 ASP A C 1
ATOM 608 O O . ASP A 1 93 ? -16.892 -2.146 17.330 1.00 98.88 93 ASP A O 1
ATOM 612 N N . TYR A 1 94 ? -15.814 -1.963 15.376 1.00 98.88 94 TYR A N 1
ATOM 613 C CA . TYR A 1 94 ? -16.304 -0.631 15.052 1.00 98.88 94 TYR A CA 1
ATOM 614 C C . TYR A 1 94 ? -17.461 -0.747 14.060 1.00 98.88 94 TYR A C 1
ATOM 616 O O . TYR A 1 94 ? -17.318 -1.348 12.991 1.00 98.88 94 TYR A O 1
ATOM 624 N N . ALA A 1 95 ? -18.596 -0.124 14.380 1.00 98.62 95 ALA A N 1
ATOM 625 C CA . ALA A 1 95 ? -19.660 0.053 13.400 1.00 98.62 95 ALA A CA 1
ATOM 626 C C . ALA A 1 95 ? -19.268 1.089 12.333 1.00 98.62 95 ALA A C 1
ATOM 628 O O . ALA A 1 95 ? -18.320 1.858 12.489 1.00 98.62 95 ALA A O 1
ATOM 629 N N . ASP A 1 96 ? -20.030 1.133 11.245 1.00 98.50 96 ASP A N 1
ATOM 630 C CA . ASP A 1 96 ? -19.829 2.126 10.194 1.00 98.50 96 ASP A CA 1
ATOM 631 C C . ASP A 1 96 ? -20.000 3.561 10.731 1.00 98.50 96 ASP A C 1
ATOM 633 O O . ASP A 1 96 ? -20.844 3.836 11.585 1.00 98.50 96 ASP A O 1
ATOM 637 N N . THR A 1 97 ? -19.210 4.488 10.198 1.00 97.75 97 THR A N 1
ATOM 638 C CA . THR A 1 97 ? -19.173 5.936 10.467 1.00 97.75 97 THR A CA 1
ATOM 639 C C . THR A 1 97 ? -18.742 6.387 11.867 1.00 97.75 97 THR A C 1
ATOM 641 O O . THR A 1 97 ? -18.626 7.594 12.100 1.00 97.75 97 THR A O 1
ATOM 644 N N . VAL A 1 98 ? -18.455 5.472 12.799 1.00 98.62 98 VAL A N 1
ATOM 645 C CA . VAL A 1 98 ? -18.049 5.863 14.159 1.00 98.62 98 VAL A CA 1
ATOM 646 C C . VAL A 1 98 ? -16.660 6.504 14.168 1.00 98.62 98 VAL A C 1
ATOM 648 O O . VAL A 1 98 ? -15.758 6.103 13.430 1.00 98.62 98 VAL A O 1
ATOM 651 N N . ASN A 1 99 ? -16.475 7.489 15.047 1.00 98.69 99 ASN A N 1
ATOM 652 C CA . ASN A 1 99 ? -15.170 8.053 15.373 1.00 98.69 99 ASN A CA 1
ATOM 653 C C . ASN A 1 99 ? -14.901 7.882 16.869 1.00 98.69 99 ASN A C 1
ATOM 655 O O . ASN A 1 99 ? -15.455 8.612 17.688 1.00 98.69 99 ASN A O 1
ATOM 659 N N . VAL A 1 100 ? -14.038 6.938 17.218 1.00 98.75 100 VAL A N 1
ATOM 660 C CA . VAL A 1 100 ? -13.680 6.651 18.606 1.00 98.75 100 VAL A CA 1
ATOM 661 C C . VAL A 1 100 ? -12.484 7.516 18.993 1.00 98.75 100 VAL A C 1
ATOM 663 O O . VAL A 1 100 ? -11.371 7.335 18.497 1.00 98.75 100 VAL A O 1
ATOM 666 N N . ALA A 1 101 ? -12.733 8.490 19.866 1.00 98.69 101 ALA A N 1
ATOM 667 C CA . ALA A 1 101 ? -11.715 9.414 20.372 1.00 98.69 101 ALA A CA 1
ATOM 668 C C . ALA A 1 101 ? -11.001 8.897 21.630 1.00 98.69 101 ALA A C 1
ATOM 670 O O . ALA A 1 101 ? -9.986 9.460 22.037 1.00 98.69 101 ALA A O 1
ATOM 671 N N . ASN A 1 102 ? -11.523 7.835 22.246 1.00 98.75 102 ASN A N 1
ATOM 672 C CA . ASN A 1 102 ? -10.925 7.214 23.420 1.00 98.75 102 ASN A CA 1
ATOM 673 C C . ASN A 1 102 ? -9.508 6.723 23.083 1.00 98.75 102 ASN A C 1
ATOM 675 O O . ASN A 1 102 ? -9.349 6.000 22.093 1.00 98.75 102 ASN A O 1
ATOM 679 N N . PRO A 1 103 ? -8.484 7.072 23.884 1.00 98.75 103 PRO A N 1
ATOM 680 C CA . PRO A 1 103 ? -7.195 6.404 23.806 1.00 98.75 103 PRO A CA 1
ATOM 681 C C . PRO A 1 103 ? -7.369 4.904 24.039 1.00 98.75 103 PRO A C 1
ATOM 683 O O . PRO A 1 103 ? -8.191 4.502 24.866 1.00 98.75 103 PRO A O 1
ATOM 686 N N . ILE A 1 104 ? -6.586 4.087 23.343 1.00 98.88 104 ILE A N 1
ATOM 687 C CA . ILE A 1 104 ? -6.526 2.645 23.582 1.00 98.88 104 ILE A CA 1
ATOM 688 C C . ILE A 1 104 ? -5.196 2.328 24.271 1.00 98.88 104 ILE A C 1
ATOM 690 O O . ILE A 1 104 ? -4.143 2.710 23.770 1.00 98.88 104 ILE A O 1
ATOM 694 N N . ASP A 1 105 ? -5.248 1.627 25.401 1.00 98.69 105 ASP A N 1
ATOM 695 C CA . ASP A 1 105 ? -4.086 1.078 26.108 1.00 98.69 105 ASP A CA 1
ATOM 696 C C . ASP A 1 105 ? -4.025 -0.439 25.895 1.00 98.69 105 ASP A C 1
ATOM 698 O O . ASP A 1 105 ? -4.895 -1.187 26.353 1.00 98.69 105 ASP A O 1
ATOM 702 N N . LEU A 1 106 ? -3.010 -0.897 25.167 1.00 98.75 106 LEU A N 1
ATOM 703 C CA . LEU A 1 106 ? -2.773 -2.315 24.926 1.00 98.75 106 LEU A CA 1
ATOM 704 C C . LEU A 1 106 ? -2.011 -2.938 26.097 1.00 98.75 106 LEU A C 1
ATOM 706 O O . LEU A 1 106 ? -0.917 -2.498 26.444 1.00 98.75 106 LEU A O 1
ATOM 710 N N . GLN A 1 107 ? -2.561 -4.013 26.653 1.00 98.12 107 GLN A N 1
ATOM 711 C CA . GLN A 1 107 ? -1.869 -4.898 27.602 1.00 98.12 107 GLN A CA 1
ATOM 712 C C . GLN A 1 107 ? -1.725 -6.329 27.059 1.00 98.12 107 GLN A C 1
ATOM 714 O O . GLN A 1 107 ? -1.249 -7.231 27.748 1.00 98.12 107 GLN A O 1
ATOM 719 N N . ASN A 1 108 ? -2.169 -6.535 25.819 1.00 98.12 108 ASN A N 1
ATOM 720 C CA . ASN A 1 108 ? -1.927 -7.687 24.961 1.00 98.12 108 ASN A CA 1
ATOM 721 C C . ASN A 1 108 ? -2.277 -7.278 23.513 1.00 98.12 108 ASN A C 1
ATOM 723 O O . ASN A 1 108 ? -2.828 -6.194 23.297 1.00 98.12 108 ASN A O 1
ATOM 727 N N . ASP A 1 109 ? -2.016 -8.146 22.539 1.00 98.31 109 ASP A N 1
ATOM 728 C CA . ASP A 1 109 ? -2.384 -7.912 21.140 1.00 98.31 109 ASP A CA 1
ATOM 729 C C . ASP A 1 109 ? -3.894 -7.662 20.990 1.00 98.31 109 ASP A C 1
ATOM 731 O O . ASP A 1 109 ? -4.722 -8.298 21.645 1.00 98.31 109 ASP A O 1
ATOM 735 N N . VAL A 1 110 ? -4.276 -6.745 20.102 1.00 98.75 110 VAL A N 1
ATOM 736 C CA . VAL A 1 110 ? -5.683 -6.400 19.849 1.00 98.75 110 VAL A CA 1
ATOM 737 C C . VAL A 1 110 ? -6.082 -6.728 18.420 1.00 98.75 110 VAL A C 1
ATOM 739 O O . VAL A 1 110 ? -5.320 -6.524 17.474 1.00 98.75 110 VAL A O 1
ATOM 742 N N . THR A 1 111 ? -7.325 -7.175 18.244 1.00 98.88 111 THR A N 1
ATOM 743 C CA . THR A 1 111 ? -7.975 -7.159 16.931 1.00 98.88 111 THR A CA 1
ATOM 744 C C . THR A 1 111 ? -8.869 -5.930 16.814 1.00 98.88 111 THR A C 1
ATOM 746 O O . THR A 1 111 ? -9.770 -5.735 17.624 1.00 98.88 111 THR A O 1
ATOM 749 N N . LEU A 1 112 ? -8.647 -5.109 15.792 1.00 98.94 112 LEU A N 1
ATOM 750 C CA . LEU A 1 112 ? -9.536 -4.013 15.416 1.00 98.94 112 LEU A CA 1
ATOM 751 C C . LEU A 1 112 ? -10.347 -4.472 14.204 1.00 98.94 112 LEU A C 1
ATOM 753 O O . LEU A 1 112 ? -9.785 -4.723 13.136 1.00 98.94 112 LEU A O 1
ATOM 757 N N . ASN A 1 113 ? -11.657 -4.625 14.359 1.00 98.88 113 ASN A N 1
ATOM 758 C CA . ASN A 1 113 ? -12.537 -5.080 13.287 1.00 98.88 113 ASN A CA 1
ATOM 759 C C . ASN A 1 113 ? -13.380 -3.926 12.747 1.00 98.88 113 ASN A C 1
ATOM 761 O O . ASN A 1 113 ? -13.977 -3.171 13.504 1.00 98.88 113 ASN A O 1
ATOM 765 N N . VAL A 1 114 ? -13.463 -3.829 11.422 1.00 98.88 114 VAL A N 1
ATOM 766 C CA . VAL A 1 114 ? -14.489 -3.031 10.742 1.00 98.88 114 VAL A CA 1
ATOM 767 C C . VAL A 1 114 ? -15.123 -3.955 9.720 1.00 98.88 114 VAL A C 1
ATOM 769 O O . VAL A 1 114 ? -14.528 -4.218 8.670 1.00 98.88 114 VAL A O 1
ATOM 772 N N . ALA A 1 115 ? -16.299 -4.497 10.034 1.00 98.50 115 ALA A N 1
ATOM 773 C CA . ALA A 1 115 ? -16.926 -5.522 9.201 1.00 98.50 115 ALA A CA 1
ATOM 774 C C . ALA A 1 115 ? -17.131 -5.032 7.756 1.00 98.50 115 ALA A C 1
ATOM 776 O O . ALA A 1 115 ? -16.723 -5.708 6.806 1.00 98.50 115 ALA A O 1
ATOM 777 N N . THR A 1 116 ? -17.694 -3.830 7.612 1.00 97.94 116 THR A N 1
ATOM 778 C CA . THR A 1 116 ? -18.002 -3.131 6.355 1.00 97.94 116 THR A CA 1
ATOM 779 C C . THR A 1 116 ? -17.961 -1.616 6.576 1.00 97.94 116 THR A C 1
ATOM 781 O O . THR A 1 116 ? -18.000 -1.170 7.718 1.00 97.94 116 THR A O 1
ATOM 784 N N . GLY A 1 117 ? -17.953 -0.817 5.505 1.00 98.38 117 GLY A N 1
ATOM 785 C CA . GLY A 1 117 ? -18.009 0.646 5.617 1.00 98.38 117 GLY A CA 1
ATOM 786 C C . GLY A 1 117 ? -16.681 1.252 6.076 1.00 98.38 117 GLY A C 1
ATOM 787 O O . GLY A 1 117 ? -15.615 0.758 5.697 1.00 98.38 117 GLY A O 1
ATOM 788 N N . GLY A 1 118 ? -16.732 2.328 6.860 1.00 98.56 118 GLY A N 1
ATOM 789 C CA . GLY A 1 118 ? -15.554 3.028 7.360 1.00 98.56 118 GLY A CA 1
ATOM 790 C C . GLY A 1 118 ? -15.712 3.531 8.792 1.00 98.56 118 GLY A C 1
ATOM 791 O O . GLY A 1 118 ? -16.720 4.135 9.128 1.00 98.56 118 GLY A O 1
ATOM 792 N N . ALA A 1 119 ? -14.686 3.350 9.616 1.00 98.94 119 ALA A N 1
ATOM 793 C CA . ALA A 1 119 ? -14.606 3.884 10.973 1.00 98.94 119 ALA A CA 1
ATOM 794 C C . ALA A 1 119 ? -13.299 4.662 11.178 1.00 98.94 119 ALA A C 1
ATOM 796 O O . ALA A 1 119 ? -12.333 4.497 10.426 1.00 98.94 119 ALA A O 1
ATOM 797 N N . THR A 1 120 ? -13.257 5.496 12.214 1.00 98.94 120 THR A N 1
ATOM 798 C CA . THR A 1 120 ? -12.063 6.243 12.623 1.00 98.94 120 THR A CA 1
ATOM 799 C C . THR A 1 120 ? -11.712 5.929 14.073 1.00 98.94 120 THR A C 1
ATOM 801 O O . THR A 1 120 ? -12.565 6.004 14.954 1.00 98.94 120 THR A O 1
ATOM 804 N N . GLN A 1 121 ? -10.440 5.635 14.327 1.00 98.88 121 GLN A N 1
ATOM 805 C CA . GLN A 1 121 ? -9.846 5.660 15.660 1.00 98.88 121 GLN A CA 1
ATOM 806 C C . GLN A 1 121 ? -8.980 6.921 15.747 1.00 98.88 121 GLN A C 1
ATOM 808 O O . GLN A 1 121 ? -7.878 6.981 15.188 1.00 98.88 121 GLN A O 1
ATOM 813 N N . SER A 1 122 ? -9.515 7.955 16.399 1.00 98.69 122 SER A N 1
ATOM 814 C CA . SER A 1 122 ? -8.831 9.245 16.539 1.00 98.69 122 SER A CA 1
ATOM 815 C C . SER A 1 122 ? -8.039 9.383 17.829 1.00 98.69 122 SER A C 1
ATOM 817 O O . SER A 1 122 ? -7.039 10.103 17.845 1.00 98.69 122 SER A O 1
ATOM 819 N N . GLY A 1 123 ? -8.434 8.659 18.879 1.00 98.69 123 GLY A N 1
ATOM 820 C CA . GLY A 1 123 ? -7.619 8.517 20.081 1.00 98.69 123 GLY A CA 1
ATOM 821 C C . GLY A 1 123 ? -6.342 7.721 19.789 1.00 98.69 123 GLY A C 1
ATOM 822 O O . GLY A 1 123 ? -6.404 6.766 19.006 1.00 98.69 123 GLY A O 1
ATOM 823 N N . PRO A 1 124 ? -5.195 8.082 20.394 1.00 98.75 124 PRO A N 1
ATOM 824 C CA . PRO A 1 124 ? -3.955 7.343 20.208 1.00 98.75 124 PRO A CA 1
ATOM 825 C C . PRO A 1 124 ? -4.069 5.931 20.792 1.00 98.75 124 PRO A C 1
ATOM 827 O O . PRO A 1 124 ? -4.734 5.708 21.803 1.00 98.75 124 PRO A O 1
ATOM 830 N N . ILE A 1 125 ? -3.382 4.990 20.162 1.00 98.88 125 ILE A N 1
ATOM 831 C CA . ILE A 1 125 ? -3.192 3.626 20.636 1.00 98.88 125 ILE A CA 1
ATOM 832 C C . ILE A 1 125 ? -1.774 3.548 21.208 1.00 98.88 125 ILE A C 1
ATOM 834 O O . ILE A 1 125 ? -0.790 3.733 20.483 1.00 98.88 125 ILE A O 1
ATOM 838 N N . GLY A 1 126 ? -1.680 3.309 22.509 1.00 98.44 126 GLY A N 1
ATOM 839 C CA . GLY A 1 126 ? -0.439 3.070 23.238 1.00 98.44 126 GLY A CA 1
ATOM 840 C C . GLY A 1 126 ? -0.432 1.690 23.883 1.00 98.44 126 GLY A C 1
ATOM 841 O O . GLY A 1 126 ? -1.321 0.880 23.644 1.00 98.44 126 GLY A O 1
ATOM 842 N N . GLU A 1 127 ? 0.579 1.415 24.696 1.00 97.81 127 GLU A N 1
ATOM 843 C CA . GLU A 1 127 ? 0.740 0.119 25.352 1.00 97.81 127 GLU A CA 1
ATOM 844 C C . GLU A 1 127 ? 1.329 0.263 26.756 1.00 97.81 127 GLU A C 1
ATOM 846 O O . GLU A 1 127 ? 2.120 1.173 27.023 1.00 97.81 127 GLU A O 1
ATOM 851 N N . THR A 1 128 ? 0.977 -0.681 27.628 1.00 97.94 128 THR A N 1
ATOM 852 C CA . THR A 1 128 ? 1.495 -0.798 28.989 1.00 97.94 128 THR A CA 1
ATOM 853 C C . THR A 1 128 ? 1.959 -2.227 29.244 1.00 97.94 128 THR A C 1
ATOM 855 O O . THR A 1 128 ? 1.178 -3.172 29.199 1.00 97.94 128 THR A O 1
ATOM 858 N N . GLY A 1 129 ? 3.239 -2.396 29.587 1.00 91.38 129 GLY A N 1
ATOM 859 C CA . GLY A 1 129 ? 3.762 -3.673 30.088 1.00 91.38 129 GLY A CA 1
ATOM 860 C C . GLY A 1 129 ? 4.229 -4.678 29.029 1.00 91.38 129 GLY A C 1
ATOM 861 O O . GLY A 1 129 ? 4.487 -5.828 29.380 1.00 91.38 129 GLY A O 1
ATOM 862 N N . GLY A 1 130 ? 4.395 -4.273 27.766 1.00 93.50 130 GLY A N 1
ATOM 863 C CA . GLY A 1 130 ? 4.917 -5.149 26.716 1.00 93.50 130 GLY A CA 1
ATOM 864 C C . GLY A 1 130 ? 5.102 -4.452 25.372 1.00 93.50 130 GLY A C 1
ATOM 865 O O . GLY A 1 130 ? 5.127 -3.229 25.311 1.00 93.50 130 GLY A O 1
ATOM 866 N N . SER A 1 131 ? 5.260 -5.261 24.325 1.00 96.62 131 SER A N 1
ATOM 867 C CA . SER A 1 131 ? 5.271 -4.846 22.920 1.00 96.62 131 SER A CA 1
ATOM 868 C C . SER A 1 131 ? 4.111 -5.570 22.251 1.00 96.62 131 SER A C 1
ATOM 870 O O . SER A 1 131 ? 4.203 -6.780 22.029 1.00 96.62 131 SER A O 1
ATOM 872 N N . PHE A 1 132 ? 3.008 -4.859 22.027 1.00 98.56 132 PHE A N 1
ATOM 873 C CA . PHE A 1 132 ? 1.748 -5.461 21.597 1.00 98.56 132 PHE A CA 1
ATOM 874 C C . PHE A 1 132 ? 1.346 -4.977 20.210 1.00 98.56 132 PHE A C 1
ATOM 876 O O . PHE A 1 132 ? 1.580 -3.831 19.821 1.00 98.56 132 PHE A O 1
ATOM 883 N N . GLY A 1 133 ? 0.797 -5.898 19.430 1.00 98.31 133 GLY A N 1
ATOM 884 C CA . GLY A 1 133 ? 0.423 -5.693 18.045 1.00 98.31 133 GLY A CA 1
ATOM 885 C C . GLY A 1 133 ? -1.041 -5.313 17.871 1.00 98.31 133 GLY A C 1
ATOM 886 O O . GLY A 1 133 ? -1.922 -5.661 18.661 1.00 98.31 133 GLY A O 1
ATOM 887 N N . VAL A 1 134 ? -1.303 -4.639 16.758 1.00 98.88 134 VAL A N 1
ATOM 888 C CA . VAL A 1 134 ? -2.644 -4.353 16.254 1.00 98.88 134 VAL A CA 1
ATOM 889 C C . VAL A 1 134 ? -2.899 -5.219 15.027 1.00 98.88 134 VAL A C 1
ATOM 891 O O . VAL A 1 134 ? -2.144 -5.162 14.060 1.00 98.88 134 VAL A O 1
ATOM 894 N N . THR A 1 135 ? -3.990 -5.983 15.028 1.00 98.88 135 THR A N 1
ATOM 895 C CA . THR A 1 135 ? -4.455 -6.733 13.853 1.00 98.88 135 THR A CA 1
ATOM 896 C C . THR A 1 135 ? -5.759 -6.146 13.327 1.00 98.88 135 THR A C 1
ATOM 898 O O . THR A 1 135 ? -6.787 -6.200 13.997 1.00 98.88 135 THR A O 1
ATOM 901 N N . LYS A 1 136 ? -5.753 -5.614 12.103 1.00 98.88 136 LYS A N 1
ATOM 902 C CA . LYS A 1 136 ? -6.958 -5.150 11.408 1.00 98.88 136 LYS A CA 1
ATOM 903 C C . LYS A 1 136 ? -7.643 -6.303 10.678 1.00 98.88 136 LYS A C 1
ATOM 905 O O . LYS A 1 136 ? -7.025 -6.976 9.855 1.00 98.88 136 LYS A O 1
ATOM 910 N N . THR A 1 137 ? -8.936 -6.479 10.937 1.00 98.75 137 THR A N 1
ATOM 911 C CA . THR A 1 137 ? -9.808 -7.468 10.280 1.00 98.75 137 THR A CA 1
ATOM 912 C C . THR A 1 137 ? -11.092 -6.829 9.742 1.00 98.75 137 THR A C 1
ATOM 914 O O . THR A 1 137 ? -11.345 -5.634 9.939 1.00 98.75 137 THR A O 1
ATOM 917 N N . GLY A 1 138 ? -11.885 -7.613 9.011 1.00 98.62 138 GLY A N 1
ATOM 918 C CA . GLY A 1 138 ? -13.106 -7.146 8.357 1.00 98.62 138 GLY A CA 1
ATOM 919 C C . GLY A 1 138 ? -12.825 -6.356 7.078 1.00 98.62 138 GLY A C 1
ATOM 920 O O . GLY A 1 138 ? -11.726 -5.847 6.867 1.00 98.62 138 GLY A O 1
ATOM 921 N N . SER A 1 139 ? -13.818 -6.281 6.194 1.00 98.50 139 SER A N 1
ATOM 922 C CA . SER A 1 139 ? -13.644 -5.711 4.850 1.00 98.50 139 SER A CA 1
ATOM 923 C C . SER A 1 139 ? -13.636 -4.180 4.813 1.00 98.50 139 SER A C 1
ATOM 925 O O . SER A 1 139 ? -13.210 -3.598 3.818 1.00 98.50 139 SER A O 1
ATOM 927 N N . GLY A 1 140 ? -14.095 -3.524 5.882 1.00 98.81 140 GLY A N 1
ATOM 928 C CA . GLY A 1 140 ? -14.192 -2.072 5.956 1.00 98.81 140 GLY A CA 1
ATOM 929 C C . GLY A 1 140 ? -12.852 -1.365 6.162 1.00 98.81 140 GLY A C 1
ATOM 930 O O . GLY A 1 140 ? -11.805 -1.978 6.410 1.00 98.81 140 GLY A O 1
ATOM 931 N N . THR A 1 141 ? -12.908 -0.041 6.097 1.00 98.94 141 THR A N 1
ATOM 932 C CA . THR A 1 141 ? -11.776 0.861 6.314 1.00 98.94 141 THR A CA 1
ATOM 933 C C . THR A 1 141 ? -11.708 1.289 7.772 1.00 98.94 141 THR A C 1
ATOM 935 O O . THR A 1 141 ? -12.688 1.783 8.318 1.00 98.94 141 THR A O 1
ATOM 938 N N . LEU A 1 142 ? -10.541 1.170 8.396 1.00 98.94 142 LEU A N 1
ATOM 939 C CA . LEU A 1 142 ? -10.238 1.834 9.658 1.00 98.94 142 LEU A CA 1
ATOM 940 C C . LEU A 1 142 ? -9.232 2.955 9.394 1.00 98.94 142 LEU A C 1
ATOM 942 O O . LEU A 1 142 ? -8.115 2.705 8.944 1.00 98.94 142 LEU A O 1
ATOM 946 N N . THR A 1 143 ? -9.631 4.191 9.669 1.00 98.94 143 THR A N 1
ATOM 947 C CA . THR A 1 143 ? -8.744 5.354 9.599 1.00 98.94 143 THR A CA 1
ATOM 948 C C . THR A 1 143 ? -8.094 5.563 10.960 1.00 98.94 143 THR A C 1
ATOM 950 O O . THR A 1 143 ? -8.794 5.756 11.954 1.00 98.94 143 THR A O 1
ATOM 953 N N . LEU A 1 144 ? -6.763 5.535 11.012 1.00 98.94 144 LEU A N 1
ATOM 954 C CA . LEU A 1 144 ? -5.997 5.852 12.215 1.00 98.94 144 LEU A CA 1
ATOM 955 C C . LEU A 1 144 ? -5.474 7.281 12.089 1.00 98.94 144 LEU A C 1
ATOM 957 O O . LEU A 1 144 ? -4.694 7.569 11.182 1.00 98.94 144 LEU A O 1
ATOM 961 N N . THR A 1 145 ? -5.897 8.177 12.984 1.00 98.62 145 THR A N 1
ATOM 962 C CA . THR A 1 145 ? -5.442 9.582 12.953 1.00 98.62 145 THR A CA 1
ATOM 963 C C . THR A 1 145 ? -4.569 9.963 14.143 1.00 98.62 145 THR A C 1
ATOM 965 O O . THR A 1 145 ? -3.848 10.955 14.063 1.00 98.62 145 THR A O 1
ATOM 968 N N . GLY A 1 146 ? -4.616 9.198 15.237 1.00 97.69 146 GLY A N 1
ATOM 969 C CA . GLY A 1 146 ? -3.780 9.423 16.416 1.00 97.69 146 GLY A CA 1
ATOM 970 C C . GLY A 1 146 ? -2.302 9.093 16.178 1.00 97.69 146 GLY A C 1
ATOM 971 O O . GLY A 1 146 ? -1.962 8.255 15.339 1.00 97.69 146 GLY A O 1
ATOM 972 N N . ASN A 1 147 ? -1.414 9.744 16.932 1.00 98.19 147 ASN A N 1
ATOM 973 C CA . ASN A 1 147 ? -0.009 9.351 17.033 1.00 98.19 147 ASN A CA 1
ATOM 974 C C . ASN A 1 147 ? 0.079 8.124 17.938 1.00 98.19 147 ASN A C 1
ATOM 976 O O . ASN A 1 147 ? -0.110 8.227 19.149 1.00 98.19 147 ASN A O 1
ATOM 980 N N . ASN A 1 148 ? 0.346 6.974 17.342 1.00 98.75 148 ASN A N 1
ATOM 981 C CA . ASN A 1 148 ? 0.314 5.696 18.025 1.00 98.75 148 ASN A CA 1
ATOM 982 C C . ASN A 1 148 ? 1.722 5.285 18.472 1.00 98.75 148 ASN A C 1
ATOM 984 O O . ASN A 1 148 ? 2.699 5.541 17.768 1.00 98.75 148 ASN A O 1
ATOM 988 N N . SER A 1 149 ? 1.825 4.634 19.631 1.00 97.94 149 SER A N 1
ATOM 989 C CA . SER A 1 149 ? 3.110 4.268 20.245 1.00 97.94 149 SER A CA 1
ATOM 990 C C . SER A 1 149 ? 3.298 2.771 20.484 1.00 97.94 149 SER A C 1
ATOM 992 O O . SER A 1 149 ? 4.345 2.397 21.000 1.00 97.94 149 SER A O 1
ATOM 994 N N . TYR A 1 150 ? 2.326 1.925 20.125 1.00 98.69 150 TYR A N 1
ATOM 995 C CA . TYR A 1 150 ? 2.459 0.470 20.248 1.00 98.69 150 TYR A CA 1
ATOM 996 C C . TYR A 1 150 ? 3.627 -0.063 19.404 1.00 98.69 150 TYR A C 1
ATOM 998 O O . TYR A 1 150 ? 3.831 0.378 18.266 1.00 98.69 150 TYR A O 1
ATOM 1006 N N . ALA A 1 151 ? 4.404 -0.996 19.954 1.00 98.00 151 ALA A N 1
ATOM 1007 C CA . ALA A 1 151 ? 5.652 -1.469 19.357 1.00 98.00 151 ALA A CA 1
ATOM 1008 C C . ALA A 1 151 ? 5.556 -2.856 18.709 1.00 98.00 151 ALA A C 1
ATOM 1010 O O . ALA A 1 151 ? 6.446 -3.213 17.932 1.00 98.00 151 ALA A O 1
ATOM 1011 N N . GLY A 1 152 ? 4.482 -3.618 18.951 1.00 98.44 152 GLY A N 1
ATOM 1012 C CA . GLY A 1 152 ? 4.309 -4.960 18.375 1.00 98.44 152 GLY A CA 1
ATOM 1013 C C . GLY A 1 152 ? 3.997 -4.965 16.873 1.00 98.44 152 GLY A C 1
ATOM 1014 O O . GLY A 1 152 ? 4.086 -6.006 16.226 1.00 98.44 152 GLY A O 1
ATOM 1015 N N . GLY A 1 153 ? 3.697 -3.797 16.298 1.00 98.62 153 GLY A N 1
ATOM 1016 C CA . GLY A 1 153 ? 3.449 -3.611 14.869 1.00 98.62 153 GLY A CA 1
ATOM 1017 C C . GLY A 1 153 ? 1.975 -3.660 14.469 1.00 98.62 153 GLY A C 1
ATOM 1018 O O . GLY A 1 153 ? 1.081 -3.869 15.288 1.00 98.62 153 GLY A O 1
ATOM 1019 N N . THR A 1 154 ? 1.733 -3.435 13.181 1.00 98.94 154 THR A N 1
ATOM 1020 C CA . THR A 1 154 ? 0.410 -3.425 12.551 1.00 98.94 154 THR A CA 1
ATOM 1021 C C . THR A 1 154 ? 0.319 -4.556 11.537 1.00 98.94 154 THR A C 1
ATOM 1023 O O . THR A 1 154 ? 1.057 -4.572 10.552 1.00 98.94 154 THR A O 1
ATOM 1026 N N . THR A 1 155 ? -0.625 -5.470 11.733 1.00 98.94 155 THR A N 1
ATOM 1027 C CA . THR A 1 155 ? -0.978 -6.511 10.764 1.00 98.94 155 THR A CA 1
ATOM 1028 C C . THR A 1 155 ? -2.324 -6.184 10.122 1.00 98.94 155 THR A C 1
ATOM 1030 O O . THR A 1 155 ? -3.297 -5.911 10.821 1.00 98.94 155 THR A O 1
ATOM 1033 N N . ILE A 1 156 ? -2.407 -6.215 8.793 1.00 98.88 156 ILE A N 1
ATOM 1034 C CA . ILE A 1 156 ? -3.632 -5.951 8.033 1.00 98.88 156 ILE A CA 1
ATOM 1035 C C . ILE A 1 156 ? -4.099 -7.255 7.373 1.00 98.88 156 ILE A C 1
ATOM 1037 O O . ILE A 1 156 ? -3.685 -7.587 6.262 1.00 98.88 156 ILE A O 1
ATOM 1041 N N . ASN A 1 157 ? -4.976 -7.990 8.063 1.00 98.62 157 ASN A N 1
ATOM 1042 C CA . ASN A 1 157 ? -5.539 -9.263 7.586 1.00 98.62 157 ASN A CA 1
ATOM 1043 C C . ASN A 1 157 ? -6.730 -9.067 6.633 1.00 98.62 157 ASN A C 1
ATOM 1045 O O . ASN A 1 157 ? -7.153 -9.995 5.951 1.00 98.62 157 ASN A O 1
ATOM 1049 N N . GLY A 1 158 ? -7.327 -7.874 6.606 1.00 98.12 158 GLY A N 1
ATOM 1050 C CA . GLY A 1 158 ? -8.439 -7.576 5.710 1.00 98.12 158 GLY A CA 1
ATOM 1051 C C . GLY A 1 158 ? -8.873 -6.115 5.730 1.00 98.12 158 GLY A C 1
ATOM 1052 O O . GLY A 1 158 ? -8.626 -5.373 6.688 1.00 98.12 158 GLY A O 1
ATOM 1053 N N . GLY A 1 159 ? -9.544 -5.709 4.653 1.00 98.75 159 GLY A N 1
ATOM 1054 C CA . GLY A 1 159 ? -10.025 -4.342 4.480 1.00 98.75 159 GLY A CA 1
ATOM 1055 C C . GLY A 1 159 ? -8.876 -3.348 4.354 1.00 98.75 159 GLY A C 1
ATOM 1056 O O . GLY A 1 159 ? -7.847 -3.656 3.756 1.00 98.75 159 GLY A O 1
ATOM 1057 N N . ILE A 1 160 ? -9.059 -2.146 4.902 1.00 98.94 160 ILE A N 1
ATOM 1058 C CA . ILE A 1 160 ? -8.121 -1.032 4.712 1.00 98.94 160 ILE A CA 1
ATOM 1059 C C . ILE A 1 160 ? -7.712 -0.444 6.064 1.00 98.94 160 ILE A C 1
ATOM 1061 O O . ILE A 1 160 ? -8.574 -0.177 6.902 1.00 98.94 160 ILE A O 1
ATOM 1065 N N . ILE A 1 161 ? -6.417 -0.185 6.249 1.00 98.94 161 ILE A N 1
ATOM 1066 C CA . ILE A 1 161 ? -5.920 0.824 7.193 1.00 98.94 161 ILE A CA 1
ATOM 1067 C C . ILE A 1 161 ? -5.608 2.095 6.407 1.00 98.94 161 ILE A C 1
ATOM 1069 O O . ILE A 1 161 ? -4.786 2.070 5.493 1.00 98.94 161 ILE A O 1
ATOM 1073 N N . ALA A 1 162 ? -6.265 3.202 6.746 1.00 98.94 162 ALA A N 1
ATOM 1074 C CA . ALA A 1 162 ? -5.997 4.512 6.161 1.00 98.94 162 ALA A CA 1
ATOM 1075 C C . ALA A 1 162 ? -5.216 5.392 7.148 1.00 98.94 162 ALA A C 1
ATOM 1077 O O . ALA A 1 162 ? -5.601 5.508 8.312 1.00 98.94 162 ALA A O 1
ATOM 1078 N N . VAL A 1 163 ? -4.131 6.012 6.680 1.00 98.94 163 VAL A N 1
ATOM 1079 C CA . VAL A 1 163 ? -3.205 6.810 7.503 1.00 98.94 163 VAL A CA 1
ATOM 1080 C C . VAL A 1 163 ? -2.723 8.052 6.767 1.00 98.94 163 VAL A C 1
ATOM 1082 O O . VAL A 1 163 ? -2.574 8.041 5.547 1.00 98.94 163 VAL A O 1
ATOM 1085 N N . SER A 1 164 ? -2.438 9.124 7.500 1.00 98.69 164 SER A N 1
ATOM 1086 C CA . SER A 1 164 ? -1.883 10.372 6.948 1.00 98.69 164 SER A CA 1
ATOM 1087 C C . SER A 1 164 ? -0.460 10.676 7.426 1.00 98.69 164 SER A C 1
ATOM 1089 O O . SER A 1 164 ? 0.128 11.659 6.984 1.00 98.69 164 SER A O 1
ATOM 1091 N N . ALA A 1 165 ? 0.090 9.852 8.317 1.00 98.69 165 ALA A N 1
ATOM 1092 C CA . ALA A 1 165 ? 1.470 9.917 8.782 1.00 98.69 165 ALA A CA 1
ATOM 1093 C C . ALA A 1 165 ? 1.961 8.524 9.211 1.00 98.69 165 ALA A C 1
ATOM 1095 O O . ALA A 1 165 ? 1.167 7.702 9.667 1.00 98.69 165 ALA A O 1
ATOM 1096 N N . ASP A 1 166 ? 3.275 8.281 9.149 1.00 98.62 166 ASP A N 1
ATOM 1097 C CA . ASP A 1 166 ? 3.881 7.015 9.598 1.00 98.62 166 ASP A CA 1
ATOM 1098 C C . ASP A 1 166 ? 3.581 6.724 11.080 1.00 98.62 166 ASP A C 1
ATOM 1100 O O . ASP A 1 166 ? 3.255 5.596 11.438 1.00 98.62 166 ASP A O 1
ATOM 1104 N N . ALA A 1 167 ? 3.554 7.764 11.922 1.00 98.56 167 ALA A N 1
ATOM 1105 C CA . ALA A 1 167 ? 3.216 7.653 13.343 1.00 98.56 167 ALA A CA 1
ATOM 1106 C C . ALA A 1 167 ? 1.787 7.133 13.609 1.00 98.56 167 ALA A C 1
ATOM 1108 O O . ALA A 1 167 ? 1.478 6.748 14.734 1.00 98.56 167 ALA A O 1
ATOM 1109 N N . ASN A 1 168 ? 0.901 7.093 12.605 1.00 98.88 168 ASN A N 1
ATOM 1110 C CA . ASN A 1 168 ? -0.405 6.447 12.748 1.00 98.88 168 ASN A CA 1
ATOM 1111 C C . ASN A 1 168 ? -0.301 4.907 12.776 1.00 98.88 168 ASN A C 1
ATOM 1113 O O . ASN A 1 168 ? -1.259 4.249 13.169 1.00 98.88 168 ASN A O 1
ATOM 1117 N N . LEU A 1 169 ? 0.835 4.312 12.399 1.00 98.81 169 LEU A N 1
ATOM 1118 C CA . LEU A 1 169 ? 1.047 2.855 12.348 1.00 98.81 169 LEU A CA 1
ATOM 1119 C C . LEU A 1 169 ? 1.750 2.283 13.595 1.00 98.81 169 LEU A C 1
ATOM 1121 O O . LEU A 1 169 ? 2.152 1.119 13.595 1.00 98.81 169 LEU A O 1
ATOM 1125 N N . GLY A 1 170 ? 1.918 3.093 14.643 1.00 98.69 170 GLY A N 1
ATOM 1126 C CA . GLY A 1 170 ? 2.639 2.718 15.861 1.00 98.69 170 GLY A CA 1
ATOM 1127 C C . GLY A 1 170 ? 4.114 3.110 15.814 1.00 98.69 170 GLY A C 1
ATOM 1128 O O . GLY A 1 170 ? 4.552 3.853 14.928 1.00 98.69 170 GLY A O 1
ATOM 1129 N N . ALA A 1 171 ? 4.899 2.586 16.757 1.00 98.25 171 ALA A N 1
ATOM 1130 C CA . ALA A 1 171 ? 6.335 2.837 16.826 1.00 98.25 171 ALA A CA 1
ATOM 1131 C C . ALA A 1 171 ? 7.040 2.420 15.524 1.00 98.25 171 ALA A C 1
ATOM 1133 O O . ALA A 1 171 ? 6.626 1.473 14.850 1.00 98.25 171 ALA A O 1
ATOM 1134 N N . THR A 1 172 ? 8.132 3.102 15.175 1.00 97.44 172 THR A N 1
ATOM 1135 C CA . THR A 1 172 ? 8.866 2.863 13.918 1.00 97.44 172 THR A CA 1
ATOM 1136 C C . THR A 1 172 ? 9.512 1.481 13.855 1.00 97.44 172 THR A C 1
ATOM 1138 O O . THR A 1 172 ? 9.724 0.958 12.771 1.00 97.44 172 THR A O 1
ATOM 1141 N N . THR A 1 173 ? 9.773 0.842 14.999 1.00 95.25 173 THR A N 1
ATOM 1142 C CA . THR A 1 173 ? 10.268 -0.543 15.072 1.00 95.25 173 THR A CA 1
ATOM 1143 C C . THR A 1 173 ? 9.165 -1.593 14.941 1.00 95.25 173 THR A C 1
ATOM 1145 O O . THR A 1 173 ? 9.470 -2.769 14.746 1.00 95.25 173 THR A O 1
ATOM 1148 N N . GLY A 1 174 ? 7.894 -1.196 15.059 1.00 97.94 174 GLY A N 1
ATOM 1149 C CA . GLY A 1 174 ? 6.755 -2.088 14.879 1.00 97.94 174 GLY A CA 1
ATOM 1150 C C . GLY A 1 174 ? 6.554 -2.402 13.401 1.00 97.94 174 GLY A C 1
ATOM 1151 O O . GLY A 1 174 ? 6.348 -1.495 12.594 1.00 97.94 174 GLY A O 1
ATOM 1152 N N . ALA A 1 175 ? 6.611 -3.683 13.035 1.00 98.38 175 ALA A N 1
ATOM 1153 C CA . ALA A 1 175 ? 6.488 -4.114 11.645 1.00 98.38 175 ALA A CA 1
ATOM 1154 C C . ALA 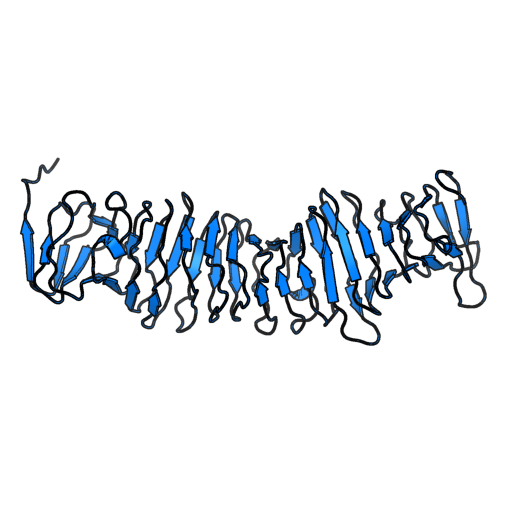A 1 175 ? 5.117 -3.758 11.044 1.00 98.38 175 ALA A C 1
ATOM 1156 O O . ALA A 1 175 ? 4.106 -3.735 11.742 1.00 98.38 175 ALA A O 1
ATOM 1157 N N . LEU A 1 176 ? 5.083 -3.531 9.733 1.00 98.88 176 LEU A N 1
ATOM 1158 C CA . LEU A 1 176 ? 3.864 -3.456 8.936 1.00 98.88 176 LEU A CA 1
ATOM 1159 C C . LEU A 1 176 ? 3.720 -4.750 8.129 1.00 98.88 176 LEU A C 1
ATOM 1161 O O . LEU A 1 176 ? 4.515 -5.022 7.227 1.00 98.88 176 LEU A O 1
ATOM 1165 N N . THR A 1 177 ? 2.696 -5.535 8.441 1.00 98.88 177 THR A N 1
ATOM 1166 C CA . THR A 1 177 ? 2.461 -6.843 7.823 1.00 98.88 177 THR A CA 1
ATOM 1167 C C . THR A 1 177 ? 1.149 -6.839 7.051 1.00 98.88 177 THR A C 1
ATOM 1169 O O . THR A 1 177 ? 0.100 -6.517 7.602 1.00 98.88 177 THR A O 1
ATOM 1172 N N . PHE A 1 178 ? 1.194 -7.228 5.783 1.00 98.88 178 PHE A N 1
ATOM 1173 C CA . PHE A 1 178 ? 0.019 -7.444 4.944 1.00 98.88 178 PHE A CA 1
ATOM 1174 C C . PHE A 1 178 ? -0.300 -8.937 4.897 1.00 98.88 178 PHE A C 1
ATOM 1176 O O . PHE A 1 178 ? 0.584 -9.733 4.584 1.00 98.88 178 PHE A O 1
ATOM 1183 N N . ASP A 1 179 ? -1.543 -9.317 5.188 1.00 98.50 179 ASP A N 1
ATOM 1184 C CA . ASP A 1 179 ? -2.025 -10.697 5.042 1.00 98.50 179 ASP A CA 1
ATOM 1185 C C . ASP A 1 179 ? -3.473 -10.722 4.528 1.00 98.50 179 ASP A C 1
ATOM 1187 O O . ASP A 1 179 ? -4.366 -11.323 5.117 1.00 98.50 179 ASP A O 1
ATOM 1191 N N . GLY A 1 180 ? -3.710 -10.004 3.428 1.00 97.38 180 GLY A N 1
ATOM 1192 C CA . GLY A 1 180 ? -5.005 -9.912 2.745 1.00 97.38 180 GLY A CA 1
ATOM 1193 C C . GLY A 1 180 ? -5.684 -8.544 2.819 1.00 97.38 180 GLY A C 1
ATOM 1194 O O . GLY A 1 180 ? -6.660 -8.314 2.103 1.00 97.38 180 GLY A O 1
ATOM 1195 N N . GLY A 1 181 ? -5.188 -7.626 3.653 1.00 98.44 181 GLY A N 1
ATOM 1196 C CA . GLY A 1 181 ? -5.652 -6.240 3.707 1.00 98.44 181 GLY A CA 1
ATOM 1197 C C . GLY A 1 181 ? -4.694 -5.242 3.061 1.00 98.44 181 GLY A C 1
ATOM 1198 O O . GLY A 1 181 ? -3.637 -5.601 2.549 1.00 98.44 181 GLY A O 1
ATOM 1199 N N . ASP A 1 182 ? -5.075 -3.968 3.104 1.00 98.75 182 ASP A N 1
ATOM 1200 C CA . ASP A 1 182 ? -4.431 -2.898 2.349 1.00 98.75 182 ASP A CA 1
ATOM 1201 C C . ASP A 1 182 ? -4.059 -1.691 3.219 1.00 98.75 182 ASP A C 1
ATOM 1203 O O . ASP A 1 182 ? -4.769 -1.335 4.163 1.00 98.75 182 ASP A O 1
ATOM 1207 N N . LEU A 1 183 ? -2.989 -0.995 2.833 1.00 98.88 183 LEU A N 1
ATOM 1208 C CA . LEU A 1 183 ? -2.589 0.291 3.400 1.00 98.88 183 LEU A CA 1
ATOM 1209 C C . LEU A 1 183 ? -2.983 1.408 2.434 1.00 98.88 183 LEU A C 1
ATOM 1211 O O . LEU A 1 183 ? -2.605 1.377 1.262 1.00 98.88 183 LEU A O 1
ATOM 1215 N N . GLN A 1 184 ? -3.694 2.419 2.926 1.00 98.88 184 GLN A N 1
ATOM 1216 C CA . GLN A 1 184 ? -4.074 3.600 2.161 1.00 98.88 184 GLN A CA 1
ATOM 1217 C C . GLN A 1 184 ? -3.441 4.875 2.711 1.00 98.88 184 GLN A C 1
ATOM 1219 O O . GLN A 1 184 ? -3.633 5.240 3.869 1.00 98.88 184 GLN A O 1
ATOM 1224 N N . PHE A 1 185 ? -2.758 5.601 1.831 1.00 98.81 185 PHE A N 1
ATOM 1225 C CA . PHE A 1 185 ? -2.183 6.908 2.121 1.00 98.81 185 PHE A CA 1
ATOM 1226 C C . PHE A 1 185 ? -3.246 8.006 1.979 1.00 98.81 185 PHE A C 1
ATOM 1228 O O . PHE A 1 185 ? -3.872 8.168 0.929 1.00 98.81 185 PHE A O 1
ATOM 1235 N N . GLY A 1 186 ? -3.450 8.764 3.053 1.00 98.44 186 GLY A N 1
ATOM 1236 C CA . GLY A 1 186 ? -4.289 9.963 3.134 1.00 98.44 186 GLY A CA 1
ATOM 1237 C C . GLY A 1 186 ? -3.516 11.278 2.968 1.00 98.44 186 GLY A C 1
ATOM 1238 O O . GLY A 1 186 ? -4.133 12.338 2.946 1.00 98.44 186 GLY A O 1
ATOM 1239 N N . ALA A 1 187 ? -2.187 11.216 2.848 1.00 98.62 187 ALA A N 1
ATOM 1240 C CA . ALA A 1 187 ? -1.295 12.337 2.559 1.00 98.62 187 ALA A CA 1
ATOM 1241 C C . ALA A 1 187 ? 0.011 11.826 1.920 1.00 98.62 187 ALA A C 1
ATOM 1243 O O . ALA A 1 187 ? 0.298 10.628 1.972 1.00 98.62 187 ALA A O 1
ATOM 1244 N N . SER A 1 188 ? 0.818 12.725 1.346 1.00 98.50 188 SER A N 1
ATOM 1245 C CA . SER A 1 188 ? 2.185 12.395 0.917 1.00 98.50 188 SER A CA 1
ATOM 1246 C C . SER A 1 188 ? 3.116 12.350 2.128 1.00 98.50 188 SER A C 1
ATOM 1248 O O . SER A 1 188 ? 3.336 13.373 2.774 1.00 98.50 188 SER A O 1
ATOM 1250 N N . PHE A 1 189 ? 3.669 11.175 2.413 1.00 98.62 189 PHE A N 1
ATOM 1251 C CA . PHE A 1 189 ? 4.735 10.957 3.387 1.00 98.62 189 PHE A CA 1
ATOM 1252 C C . PHE A 1 189 ? 5.464 9.648 3.057 1.00 98.62 189 PHE A C 1
ATOM 1254 O O . PHE A 1 189 ? 4.926 8.794 2.347 1.00 98.62 189 PHE A O 1
ATOM 1261 N N . ASP A 1 190 ? 6.668 9.484 3.593 1.00 98.56 190 ASP A N 1
ATOM 1262 C CA . ASP A 1 190 ? 7.457 8.258 3.458 1.00 98.56 190 ASP A CA 1
ATOM 1263 C C . ASP A 1 190 ? 7.325 7.415 4.731 1.00 98.56 190 ASP A C 1
ATOM 1265 O O . ASP A 1 190 ? 7.236 7.962 5.834 1.00 98.56 190 ASP A O 1
ATOM 1269 N N . LEU A 1 191 ? 7.310 6.088 4.586 1.00 98.38 191 LEU A N 1
ATOM 1270 C CA . LEU A 1 191 ? 7.377 5.191 5.743 1.00 98.38 191 LEU A CA 1
ATOM 1271 C C . LEU A 1 191 ? 8.770 5.259 6.369 1.00 98.38 191 LEU A C 1
ATOM 1273 O O . LEU A 1 191 ? 9.774 5.357 5.655 1.00 98.38 191 LEU A O 1
ATOM 1277 N N . ASP A 1 192 ? 8.834 5.172 7.698 1.00 98.25 192 ASP A N 1
ATOM 1278 C CA . ASP A 1 192 ? 10.117 5.213 8.398 1.00 98.25 192 ASP A CA 1
ATOM 1279 C C . ASP A 1 192 ? 10.998 4.019 7.966 1.00 98.25 192 ASP A C 1
ATOM 1281 O O . ASP A 1 192 ? 10.504 2.886 7.924 1.00 98.25 192 ASP A O 1
ATOM 1285 N N . PRO A 1 193 ? 12.292 4.216 7.644 1.00 97.75 193 PRO A N 1
ATOM 1286 C CA . PRO A 1 193 ? 13.168 3.134 7.191 1.00 97.75 193 PRO A CA 1
ATOM 1287 C C . PRO A 1 193 ? 13.370 1.998 8.208 1.00 97.75 193 PRO A C 1
ATOM 1289 O O . PRO A 1 193 ? 13.767 0.901 7.814 1.00 97.75 193 PRO A O 1
ATOM 1292 N N . ALA A 1 194 ? 13.130 2.236 9.504 1.00 97.94 194 ALA A N 1
ATOM 1293 C CA . ALA A 1 194 ? 13.209 1.209 10.544 1.00 97.94 194 ALA A CA 1
ATOM 1294 C C . ALA A 1 194 ? 11.980 0.283 10.567 1.00 97.94 194 ALA A C 1
ATOM 1296 O O . ALA A 1 194 ? 12.048 -0.812 11.135 1.00 97.94 194 ALA A O 1
ATOM 1297 N N . ARG A 1 195 ? 10.876 0.687 9.925 1.00 98.06 195 ARG A N 1
ATOM 1298 C CA . ARG A 1 195 ? 9.636 -0.086 9.873 1.00 98.06 195 ARG A CA 1
ATOM 1299 C C . ARG A 1 195 ? 9.786 -1.239 8.896 1.00 98.06 195 ARG A C 1
ATOM 1301 O O . ARG A 1 195 ? 9.702 -1.045 7.684 1.00 98.06 195 ARG A O 1
ATOM 1308 N N . ALA A 1 196 ? 9.991 -2.446 9.416 1.00 98.44 196 ALA A N 1
ATOM 1309 C CA . ALA A 1 196 ? 10.010 -3.654 8.597 1.00 98.44 196 ALA A CA 1
ATOM 1310 C C . ALA A 1 196 ? 8.665 -3.841 7.875 1.00 98.44 196 ALA A C 1
ATOM 1312 O O . ALA A 1 196 ? 7.612 -3.627 8.475 1.00 98.44 196 ALA A O 1
ATOM 1313 N N . ILE A 1 197 ? 8.701 -4.258 6.605 1.00 98.81 197 ILE A N 1
ATOM 1314 C CA . ILE A 1 197 ? 7.497 -4.516 5.806 1.00 98.81 197 ILE A CA 1
ATOM 1315 C C . ILE A 1 197 ? 7.507 -5.959 5.296 1.00 98.81 197 ILE A C 1
ATOM 1317 O O . ILE A 1 197 ? 8.476 -6.412 4.674 1.00 98.81 197 ILE A O 1
ATOM 1321 N N . ALA A 1 198 ? 6.406 -6.671 5.525 1.00 98.69 198 ALA A N 1
ATOM 1322 C CA . ALA A 1 198 ? 6.198 -8.033 5.046 1.00 98.69 198 ALA A CA 1
ATOM 1323 C C . ALA A 1 198 ? 4.844 -8.174 4.340 1.00 98.69 198 ALA A C 1
ATOM 1325 O O . ALA A 1 198 ? 3.832 -7.672 4.821 1.00 98.69 198 ALA A O 1
ATOM 1326 N N . ILE A 1 199 ? 4.824 -8.882 3.211 1.00 98.75 199 ILE A N 1
ATOM 1327 C CA . ILE A 1 199 ? 3.612 -9.299 2.504 1.00 98.75 199 ILE A CA 1
ATOM 1328 C C . ILE A 1 199 ? 3.511 -10.821 2.621 1.00 98.75 199 ILE A C 1
ATOM 1330 O O . ILE A 1 199 ? 4.213 -11.573 1.938 1.00 98.75 199 ILE A O 1
ATOM 1334 N N . ASN A 1 200 ? 2.647 -11.284 3.515 1.00 98.62 200 ASN A N 1
ATOM 1335 C CA . ASN A 1 200 ? 2.376 -12.700 3.724 1.00 98.62 200 ASN A CA 1
ATOM 1336 C C . ASN A 1 200 ? 1.588 -13.293 2.551 1.00 98.62 200 ASN A C 1
ATOM 1338 O O . ASN A 1 200 ? 1.242 -12.604 1.593 1.00 98.62 200 ASN A O 1
ATOM 1342 N N . ALA A 1 201 ? 1.318 -14.597 2.605 1.00 98.00 201 ALA A N 1
ATOM 1343 C CA . ALA A 1 201 ? 0.655 -15.319 1.522 1.00 98.00 201 ALA A CA 1
ATOM 1344 C C . ALA A 1 201 ? -0.743 -14.768 1.175 1.00 98.00 201 ALA A C 1
ATOM 1346 O O . ALA A 1 201 ? -1.165 -14.918 0.030 1.00 98.00 201 ALA A O 1
ATOM 1347 N N . GLY A 1 202 ? -1.432 -14.098 2.112 1.00 97.38 202 GLY A N 1
ATOM 1348 C CA . GLY A 1 202 ? -2.684 -13.390 1.834 1.00 97.38 202 GLY A CA 1
ATOM 1349 C C . GLY A 1 202 ? -2.537 -12.193 0.884 1.00 97.38 202 GLY A C 1
ATOM 1350 O O . GLY A 1 202 ? -3.527 -11.752 0.305 1.00 97.38 202 GLY A O 1
ATOM 1351 N N . GLY A 1 203 ? -1.315 -11.691 0.668 1.00 96.69 203 GLY A N 1
ATOM 1352 C CA . GLY A 1 203 ? -1.043 -10.533 -0.182 1.00 96.69 203 GLY A CA 1
ATOM 1353 C C . GLY A 1 203 ? -1.41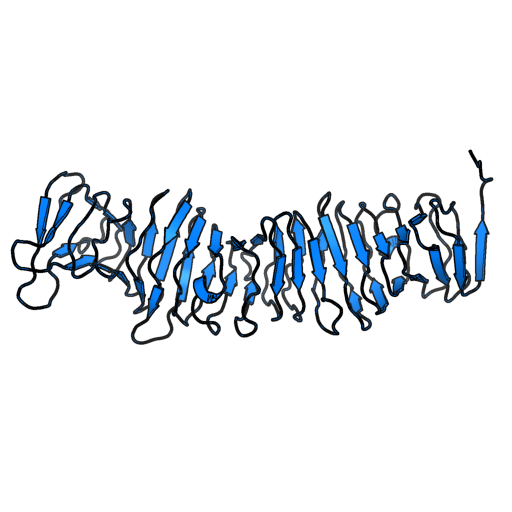2 -9.207 0.483 1.00 96.69 203 GLY A C 1
ATOM 1354 O O . GLY A 1 203 ? -1.624 -9.130 1.692 1.00 96.69 203 GLY A O 1
ATOM 1355 N N . GLY A 1 204 ? -1.482 -8.148 -0.319 1.00 95.00 204 GLY A N 1
ATOM 1356 C CA . GLY A 1 204 ? -1.977 -6.843 0.109 1.00 95.00 204 GLY A CA 1
ATOM 1357 C C . GLY A 1 204 ? -1.691 -5.749 -0.911 1.00 95.00 204 GLY A C 1
ATOM 1358 O O . GLY A 1 204 ? -0.872 -5.917 -1.823 1.00 95.00 204 GLY A O 1
ATOM 1359 N N . LYS A 1 205 ? -2.382 -4.618 -0.765 1.00 98.56 205 LYS A N 1
ATOM 1360 C CA . LYS A 1 205 ? -2.221 -3.458 -1.644 1.00 98.56 205 LYS A CA 1
ATOM 1361 C C . LYS A 1 205 ? -1.645 -2.264 -0.899 1.00 98.56 205 LYS A C 1
ATOM 1363 O O . LYS A 1 205 ? -2.001 -1.972 0.243 1.00 98.56 205 LYS A O 1
ATOM 1368 N N . ILE A 1 206 ? -0.817 -1.509 -1.610 1.00 98.81 206 ILE A N 1
ATOM 1369 C CA . ILE A 1 206 ? -0.380 -0.172 -1.216 1.00 98.81 206 ILE A CA 1
ATOM 1370 C C . ILE A 1 206 ? -1.134 0.834 -2.087 1.00 98.81 206 ILE A C 1
ATOM 1372 O O . ILE A 1 206 ? -0.843 0.981 -3.277 1.00 98.81 206 ILE A O 1
ATOM 1376 N N . ARG A 1 207 ? -2.116 1.521 -1.496 1.00 98.81 207 ARG A N 1
ATOM 1377 C CA . ARG A 1 207 ? -2.930 2.554 -2.148 1.00 98.81 207 ARG A CA 1
ATOM 1378 C C . ARG A 1 207 ? -2.345 3.931 -1.907 1.00 98.81 207 ARG A C 1
ATOM 1380 O O . ARG A 1 207 ? -2.480 4.494 -0.823 1.00 98.81 207 ARG A O 1
ATOM 1387 N N . THR A 1 208 ? -1.774 4.525 -2.942 1.00 98.69 208 THR A N 1
ATOM 1388 C CA . THR A 1 208 ? -1.218 5.878 -2.851 1.00 98.69 208 THR A CA 1
ATOM 1389 C C . THR A 1 208 ? -2.271 6.971 -2.981 1.00 98.69 208 THR A C 1
ATOM 1391 O O . THR A 1 208 ? -1.941 8.132 -2.778 1.00 98.69 208 THR A O 1
ATOM 1394 N N . ASN A 1 209 ? -3.520 6.655 -3.352 1.00 98.19 209 ASN A N 1
ATOM 1395 C CA . ASN A 1 209 ? -4.469 7.662 -3.845 1.00 98.19 209 ASN A CA 1
ATOM 1396 C C . ASN A 1 209 ? -3.772 8.543 -4.894 1.00 98.19 209 ASN A C 1
ATOM 1398 O O . ASN A 1 209 ? -3.159 7.993 -5.802 1.00 98.19 209 ASN A O 1
ATOM 1402 N N . VAL A 1 210 ? -3.796 9.868 -4.748 1.00 98.25 210 VAL A N 1
ATOM 1403 C CA . VAL A 1 210 ? -3.069 10.826 -5.603 1.00 98.25 210 VAL A CA 1
ATOM 1404 C C . VAL A 1 210 ? -1.655 11.147 -5.098 1.00 98.25 210 VAL A C 1
ATOM 1406 O O . VAL A 1 210 ? -0.936 11.918 -5.728 1.00 98.25 210 VAL A O 1
ATOM 1409 N N . PHE A 1 211 ? -1.265 10.605 -3.947 1.00 98.62 211 PHE A N 1
ATOM 1410 C CA . PHE A 1 211 ? -0.068 11.002 -3.216 1.00 98.62 211 PHE A CA 1
ATOM 1411 C C . PHE A 1 211 ? 1.199 10.328 -3.733 1.00 98.62 211 PHE A C 1
ATOM 1413 O O . PHE A 1 211 ? 1.174 9.363 -4.499 1.00 98.62 211 PHE A O 1
ATOM 1420 N N . VAL A 1 212 ? 2.331 10.857 -3.283 1.00 98.00 212 VAL A N 1
ATOM 1421 C CA . VAL A 1 212 ? 3.651 10.298 -3.557 1.00 98.00 212 VAL A CA 1
ATOM 1422 C C . VAL A 1 212 ? 4.231 9.786 -2.249 1.00 98.00 212 VAL A C 1
ATOM 1424 O O . VAL A 1 212 ? 4.163 10.478 -1.234 1.00 98.00 212 VAL A O 1
ATOM 1427 N N . THR A 1 213 ? 4.784 8.579 -2.285 1.00 98.44 213 THR A N 1
ATOM 1428 C CA . THR A 1 213 ? 5.452 7.958 -1.140 1.00 98.44 213 THR A CA 1
ATOM 1429 C C . THR A 1 213 ? 6.665 7.157 -1.600 1.00 98.44 213 THR A C 1
ATOM 1431 O O . THR A 1 213 ? 6.653 6.536 -2.672 1.00 98.44 213 THR A O 1
ATOM 1434 N N . THR A 1 214 ? 7.714 7.179 -0.788 1.00 98.62 214 THR A N 1
ATOM 1435 C CA . THR A 1 214 ? 8.908 6.353 -0.929 1.00 98.62 214 THR A CA 1
ATOM 1436 C C . THR A 1 214 ? 8.953 5.310 0.179 1.00 98.62 214 THR A C 1
ATOM 1438 O O . THR A 1 214 ? 8.823 5.624 1.360 1.00 98.62 214 THR A O 1
ATOM 1441 N N . ILE A 1 215 ? 9.209 4.063 -0.209 1.00 98.75 215 ILE A N 1
ATOM 1442 C CA . ILE A 1 215 ? 9.561 2.971 0.698 1.00 98.75 215 ILE A CA 1
ATOM 1443 C C . ILE A 1 215 ? 11.042 2.664 0.480 1.00 98.75 215 ILE A C 1
ATOM 1445 O O . ILE A 1 215 ? 11.463 2.253 -0.609 1.00 98.75 215 ILE A O 1
ATOM 1449 N N . SER A 1 216 ? 11.840 2.931 1.512 1.00 98.38 216 SER A N 1
ATOM 1450 C CA . SER A 1 216 ? 13.306 2.858 1.464 1.00 98.38 216 SER A CA 1
ATOM 1451 C C . SER A 1 216 ? 13.886 1.589 2.079 1.00 98.38 216 SER A C 1
ATOM 1453 O O . SER A 1 216 ? 14.996 1.177 1.739 1.00 98.38 216 SER A O 1
ATOM 1455 N N . GLN A 1 217 ? 13.107 0.932 2.927 1.00 97.00 217 GLN A N 1
ATOM 1456 C CA . GLN A 1 217 ? 13.342 -0.408 3.436 1.00 97.00 217 GLN A CA 1
ATOM 1457 C C . GLN A 1 217 ? 12.999 -1.481 2.391 1.00 97.00 217 GLN A C 1
ATOM 1459 O O . GLN A 1 217 ? 12.264 -1.239 1.433 1.00 97.00 217 GLN A O 1
ATOM 1464 N N . GLY A 1 218 ? 13.525 -2.691 2.584 1.00 97.75 218 GLY A N 1
ATOM 1465 C CA . GLY A 1 218 ? 13.127 -3.854 1.791 1.00 97.75 218 GLY A CA 1
ATOM 1466 C C . GLY A 1 218 ? 11.770 -4.410 2.228 1.00 97.75 218 GLY A C 1
ATOM 1467 O O . GLY A 1 218 ? 11.504 -4.537 3.423 1.00 97.75 218 GLY A O 1
ATOM 1468 N N . ILE A 1 219 ? 10.937 -4.780 1.256 1.00 98.69 219 ILE A N 1
ATOM 1469 C CA . ILE A 1 219 ? 9.692 -5.529 1.452 1.00 98.69 219 ILE A CA 1
ATOM 1470 C C . ILE A 1 219 ? 9.983 -7.022 1.266 1.00 98.69 219 ILE A C 1
ATOM 1472 O O . ILE A 1 219 ? 10.598 -7.428 0.275 1.00 98.69 219 ILE A O 1
ATOM 1476 N N . THR A 1 220 ? 9.519 -7.839 2.208 1.00 98.69 220 THR A N 1
ATOM 1477 C CA . THR A 1 220 ? 9.753 -9.293 2.251 1.00 98.69 220 THR A CA 1
ATOM 1478 C C . THR A 1 220 ? 8.443 -10.084 2.159 1.00 98.69 220 THR A C 1
ATOM 1480 O O . THR A 1 220 ? 7.366 -9.496 2.208 1.00 98.69 220 THR A O 1
ATOM 1483 N N . GLY A 1 221 ? 8.516 -11.415 2.042 1.00 98.38 221 GLY A N 1
ATOM 1484 C CA . GLY A 1 221 ? 7.366 -12.313 2.222 1.00 98.38 221 GLY A CA 1
ATOM 1485 C C . GLY A 1 221 ? 6.954 -13.132 0.990 1.00 98.38 221 GLY A C 1
ATOM 1486 O O . GLY A 1 221 ? 7.587 -13.099 -0.066 1.00 98.38 221 GLY A O 1
ATOM 1487 N N . ALA A 1 222 ? 5.915 -13.950 1.147 1.00 98.25 222 ALA A N 1
ATOM 1488 C CA . ALA A 1 222 ? 5.453 -14.873 0.106 1.00 98.25 222 ALA A CA 1
ATOM 1489 C C . AL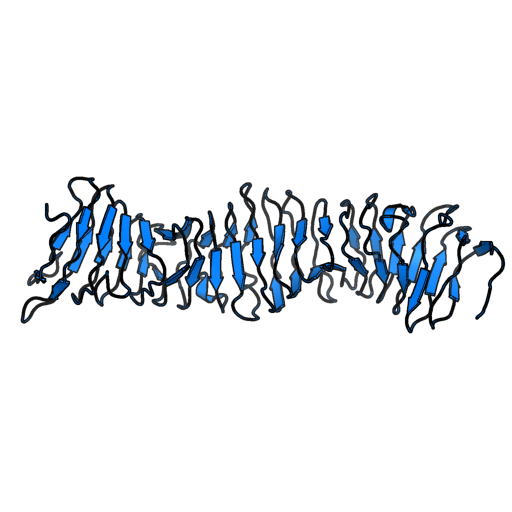A A 1 222 ? 4.418 -14.255 -0.851 1.00 98.25 222 ALA A C 1
ATOM 1491 O O . ALA A 1 222 ? 4.236 -14.753 -1.959 1.00 98.25 222 ALA A O 1
ATOM 1492 N N . GLY A 1 223 ? 3.730 -13.193 -0.428 1.00 98.25 223 GLY A N 1
ATOM 1493 C CA . GLY A 1 223 ? 2.674 -12.560 -1.210 1.00 98.25 223 GLY A CA 1
ATOM 1494 C C . GLY A 1 223 ? 3.191 -11.650 -2.316 1.00 98.25 223 GLY A C 1
ATOM 1495 O O . GLY A 1 223 ? 4.381 -11.333 -2.401 1.00 98.25 223 GLY A O 1
ATOM 1496 N N . GLY A 1 224 ? 2.266 -11.250 -3.188 1.00 97.31 224 GLY A N 1
ATOM 1497 C CA . GLY A 1 224 ? 2.521 -10.288 -4.255 1.00 97.31 224 GLY A CA 1
ATOM 1498 C C . GLY A 1 224 ? 2.233 -8.859 -3.809 1.00 97.31 224 GLY A C 1
ATOM 1499 O O . GLY A 1 224 ? 1.300 -8.617 -3.041 1.00 97.31 224 GLY A O 1
ATOM 1500 N N . LEU A 1 225 ? 3.019 -7.910 -4.317 1.00 98.25 225 LEU A N 1
ATOM 1501 C CA . LEU A 1 225 ? 2.775 -6.485 -4.124 1.00 98.25 225 LEU A CA 1
ATOM 1502 C C . LEU A 1 225 ? 1.781 -5.982 -5.170 1.00 98.25 225 LEU A C 1
ATOM 1504 O O . LEU A 1 225 ? 2.017 -6.112 -6.370 1.00 98.25 225 LEU A O 1
ATOM 1508 N N . VAL A 1 226 ? 0.726 -5.306 -4.729 1.00 98.75 226 VAL A N 1
ATOM 1509 C CA . VAL A 1 226 ? -0.157 -4.556 -5.625 1.00 98.75 226 VAL A CA 1
ATOM 1510 C C . VAL A 1 226 ? -0.050 -3.066 -5.317 1.00 98.75 226 VAL A C 1
ATOM 1512 O O . VAL A 1 226 ? -0.413 -2.605 -4.235 1.00 98.75 226 VAL A O 1
ATOM 1515 N N . LYS A 1 227 ? 0.429 -2.292 -6.287 1.00 98.69 227 LYS A N 1
ATOM 1516 C CA . LYS A 1 227 ? 0.390 -0.829 -6.255 1.00 98.69 227 LYS A CA 1
ATOM 1517 C C . LYS A 1 227 ? -0.965 -0.356 -6.774 1.00 98.69 227 LYS A C 1
ATOM 1519 O O . LYS A 1 227 ? -1.337 -0.701 -7.889 1.00 98.69 227 LYS A O 1
ATOM 1524 N N . GLU A 1 228 ? -1.663 0.465 -5.992 1.00 98.56 228 GLU A N 1
ATOM 1525 C CA . GLU A 1 228 ? -2.934 1.085 -6.372 1.00 98.56 228 GLU A CA 1
ATOM 1526 C C . GLU A 1 228 ? -2.955 2.609 -6.133 1.00 98.56 228 GLU A C 1
ATOM 1528 O O . GLU A 1 228 ? -2.119 3.158 -5.413 1.00 98.56 228 GLU A O 1
ATOM 1533 N N . GLY A 1 229 ? -3.897 3.310 -6.770 1.00 98.56 229 GLY A N 1
ATOM 1534 C CA . GLY A 1 229 ? -4.052 4.773 -6.742 1.00 98.56 229 GLY A CA 1
ATOM 1535 C C . GLY A 1 229 ? -3.218 5.508 -7.800 1.00 98.56 229 GLY A C 1
ATOM 1536 O O . GLY A 1 229 ? -2.122 5.084 -8.129 1.00 98.56 229 GLY A O 1
ATOM 1537 N N . THR A 1 230 ? -3.707 6.636 -8.317 1.00 98.44 230 THR A N 1
ATOM 1538 C CA . THR A 1 230 ? -3.087 7.399 -9.426 1.00 98.44 230 THR A CA 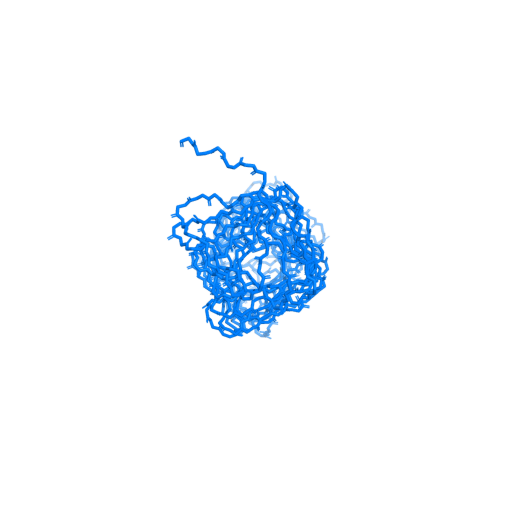1
ATOM 1539 C C . THR A 1 230 ? -1.704 7.990 -9.112 1.00 98.44 230 THR A C 1
ATOM 1541 O O . THR A 1 230 ? -1.000 8.441 -10.010 1.00 98.44 230 THR A O 1
ATOM 1544 N N . GLY A 1 231 ? -1.325 8.039 -7.838 1.00 98.62 231 GLY A N 1
ATOM 1545 C CA . GLY A 1 231 ? -0.058 8.556 -7.343 1.00 98.62 231 GLY A CA 1
ATOM 1546 C C . GLY A 1 231 ? 1.147 7.657 -7.638 1.00 98.62 231 GLY A C 1
ATOM 1547 O O . GLY A 1 231 ? 1.045 6.612 -8.291 1.00 98.62 231 GLY A O 1
ATOM 1548 N N . THR A 1 232 ? 2.309 8.061 -7.124 1.00 98.81 232 THR A N 1
ATOM 1549 C CA . THR A 1 232 ? 3.583 7.358 -7.344 1.00 98.81 232 THR A CA 1
ATOM 1550 C C . THR A 1 232 ? 4.045 6.651 -6.076 1.00 98.81 232 THR A C 1
ATOM 1552 O O . THR A 1 232 ? 4.219 7.286 -5.037 1.00 98.81 232 THR A O 1
ATOM 1555 N N . LEU A 1 233 ? 4.297 5.346 -6.181 1.00 98.94 233 LEU A N 1
ATOM 1556 C CA . LEU A 1 233 ? 5.039 4.582 -5.177 1.00 98.94 233 LEU A CA 1
ATOM 1557 C C . LEU A 1 233 ? 6.472 4.409 -5.668 1.00 98.94 233 LEU A C 1
ATOM 1559 O O . LEU A 1 233 ? 6.691 3.804 -6.718 1.00 98.94 233 LEU A O 1
ATOM 1563 N N . THR A 1 234 ? 7.436 4.915 -4.907 1.00 98.94 234 THR A N 1
ATOM 1564 C CA . THR A 1 234 ? 8.861 4.751 -5.201 1.00 98.94 234 THR A CA 1
ATOM 1565 C C . THR A 1 234 ? 9.473 3.722 -4.258 1.00 98.94 234 THR A C 1
ATOM 1567 O O . THR A 1 234 ? 9.406 3.877 -3.044 1.00 98.94 234 THR A O 1
ATOM 1570 N N . LEU A 1 235 ? 10.102 2.681 -4.800 1.00 98.88 235 LEU A N 1
ATOM 1571 C CA . LEU A 1 235 ? 10.807 1.655 -4.032 1.00 98.88 235 LEU A CA 1
ATOM 1572 C C . LEU A 1 235 ? 12.317 1.843 -4.186 1.00 98.88 235 LEU A C 1
ATOM 1574 O O . LEU A 1 235 ? 12.872 1.614 -5.264 1.00 98.88 235 LEU A O 1
ATOM 1578 N N . THR A 1 236 ? 12.995 2.252 -3.114 1.00 98.69 236 THR A N 1
ATOM 1579 C CA . THR A 1 236 ? 14.463 2.399 -3.086 1.00 98.69 236 THR A CA 1
ATOM 1580 C C . THR A 1 236 ? 15.157 1.324 -2.253 1.00 98.69 236 THR A C 1
ATOM 1582 O O . THR A 1 236 ? 16.376 1.177 -2.366 1.00 98.69 236 THR A O 1
ATOM 1585 N N . GLY A 1 237 ? 14.404 0.537 -1.481 1.00 98.31 237 GLY A N 1
ATOM 1586 C CA . GLY A 1 237 ? 14.898 -0.652 -0.791 1.00 98.31 237 GLY A CA 1
ATOM 1587 C C . GLY A 1 237 ? 15.038 -1.877 -1.697 1.00 98.31 237 GLY A C 1
ATOM 1588 O O . GLY A 1 237 ? 14.444 -1.963 -2.776 1.00 98.31 237 GLY A O 1
ATOM 1589 N N . GLY A 1 238 ? 15.854 -2.838 -1.260 1.00 97.88 238 GLY A N 1
ATOM 1590 C CA . GLY A 1 238 ? 15.987 -4.134 -1.923 1.00 97.88 238 GLY A CA 1
ATOM 1591 C C . GLY A 1 238 ? 14.840 -5.058 -1.526 1.00 97.88 238 GLY A C 1
ATOM 1592 O O . GLY A 1 238 ? 14.813 -5.538 -0.396 1.00 97.88 238 GLY A O 1
ATOM 1593 N N . ASN A 1 239 ? 13.891 -5.290 -2.431 1.00 98.38 239 ASN A N 1
ATOM 1594 C CA . ASN A 1 239 ? 12.731 -6.132 -2.144 1.00 98.38 239 ASN A CA 1
ATOM 1595 C C . ASN A 1 239 ? 13.007 -7.610 -2.456 1.00 98.38 239 ASN A C 1
ATOM 1597 O O . ASN A 1 239 ? 13.703 -7.920 -3.425 1.00 98.38 239 ASN A O 1
ATOM 1601 N N . THR A 1 240 ? 12.454 -8.503 -1.632 1.00 98.06 240 THR A N 1
ATOM 1602 C CA . THR A 1 240 ? 12.638 -9.966 -1.710 1.00 98.06 240 THR A CA 1
ATOM 1603 C C . THR A 1 240 ? 11.326 -10.751 -1.626 1.00 98.06 240 THR A C 1
ATOM 1605 O O . THR A 1 240 ? 11.353 -11.973 -1.472 1.00 98.06 240 THR A O 1
ATOM 1608 N N . TYR A 1 241 ? 10.173 -10.081 -1.720 1.00 98.19 241 TYR A N 1
ATOM 1609 C CA . TYR A 1 241 ? 8.887 -10.772 -1.795 1.00 98.19 241 TYR A CA 1
ATOM 1610 C C . TYR A 1 241 ? 8.786 -11.630 -3.066 1.00 98.19 241 TYR A C 1
ATOM 1612 O O . TYR A 1 241 ? 9.368 -11.312 -4.104 1.00 98.19 241 TYR A O 1
ATOM 1620 N N . SER A 1 242 ? 8.057 -12.741 -3.001 1.00 97.44 242 SER A N 1
ATOM 1621 C CA . SER A 1 242 ? 8.078 -13.754 -4.072 1.00 97.44 242 SER A CA 1
ATOM 1622 C C . SER A 1 242 ? 6.787 -13.879 -4.882 1.00 97.44 242 SER A C 1
ATOM 1624 O O . SER A 1 242 ? 6.820 -14.490 -5.946 1.00 97.44 242 SER A O 1
ATOM 1626 N N . GLY A 1 243 ? 5.680 -13.260 -4.461 1.00 97.88 243 GLY A N 1
ATOM 1627 C CA . GLY A 1 243 ? 4.393 -13.371 -5.160 1.00 97.88 243 GLY A CA 1
ATOM 1628 C C . GLY A 1 243 ? 4.232 -12.483 -6.401 1.00 97.88 243 GLY A C 1
ATOM 1629 O O . GLY A 1 243 ? 3.122 -12.364 -6.912 1.00 97.88 243 GLY A O 1
ATOM 1630 N N . GLY A 1 244 ? 5.306 -11.846 -6.882 1.00 98.19 244 GLY A N 1
ATOM 1631 C CA . GLY A 1 244 ? 5.285 -10.938 -8.033 1.00 98.19 244 GLY A CA 1
ATOM 1632 C C . GLY A 1 244 ? 4.712 -9.552 -7.721 1.00 98.19 244 GLY A C 1
ATOM 1633 O O . GLY A 1 244 ? 4.475 -9.195 -6.564 1.00 98.19 244 GLY A O 1
ATOM 1634 N N . THR A 1 245 ? 4.522 -8.747 -8.767 1.00 98.81 245 THR A N 1
ATOM 1635 C CA . THR A 1 245 ? 4.070 -7.352 -8.656 1.00 98.81 245 THR A CA 1
ATOM 1636 C C . THR A 1 245 ? 2.925 -7.054 -9.620 1.00 98.81 245 THR A C 1
ATOM 1638 O O . THR A 1 245 ? 2.948 -7.461 -10.777 1.00 98.81 245 THR A O 1
ATOM 1641 N N . THR A 1 246 ? 1.935 -6.283 -9.183 1.00 98.88 246 THR A N 1
ATOM 1642 C CA . THR A 1 246 ? 0.923 -5.683 -10.063 1.00 98.88 246 THR A CA 1
ATOM 1643 C C . THR A 1 246 ? 0.910 -4.170 -9.884 1.00 98.88 246 THR A C 1
ATOM 1645 O O . THR A 1 246 ? 0.819 -3.672 -8.761 1.00 98.88 246 THR A O 1
ATOM 1648 N N . VAL A 1 247 ? 0.971 -3.431 -10.988 1.00 98.88 247 VAL A N 1
ATOM 1649 C CA . VAL A 1 247 ? 0.728 -1.987 -11.034 1.00 98.88 247 VAL A CA 1
ATOM 1650 C C . VAL A 1 247 ? -0.697 -1.786 -11.535 1.00 98.88 247 VAL A C 1
ATOM 1652 O O . VAL A 1 247 ? -1.005 -2.150 -12.668 1.00 98.88 247 VAL A O 1
ATOM 1655 N N . ASN A 1 248 ? -1.566 -1.280 -10.661 1.00 98.38 248 ASN A N 1
ATOM 1656 C CA . ASN A 1 248 ? -2.989 -1.085 -10.914 1.00 98.38 248 ASN A CA 1
ATOM 1657 C C . ASN A 1 248 ? -3.412 0.327 -10.492 1.00 98.38 248 ASN A C 1
ATOM 1659 O O . ASN A 1 248 ? -3.921 0.524 -9.390 1.00 98.38 248 ASN A O 1
ATOM 1663 N N . ASN A 1 249 ? -3.253 1.283 -11.396 1.00 98.19 249 ASN A N 1
ATOM 1664 C CA . ASN A 1 249 ? -3.337 2.730 -11.239 1.00 98.19 249 ASN A CA 1
ATOM 1665 C C . ASN A 1 249 ? -1.996 3.401 -10.851 1.00 98.19 249 ASN A C 1
ATOM 1667 O O . ASN A 1 249 ? -1.344 3.048 -9.856 1.00 98.19 249 ASN A O 1
ATOM 1671 N N . GLY A 1 250 ? -1.616 4.419 -11.627 1.00 98.62 250 GLY A N 1
ATOM 1672 C CA . GLY A 1 250 ? -0.511 5.338 -11.351 1.00 98.62 250 GLY A CA 1
ATOM 1673 C C . GLY A 1 250 ? 0.866 4.811 -11.758 1.00 98.62 250 GLY A C 1
ATOM 1674 O O . GLY A 1 250 ? 1.038 4.162 -12.788 1.00 98.62 250 GLY A O 1
ATOM 1675 N N . THR A 1 251 ? 1.889 5.142 -10.965 1.00 98.88 251 THR A N 1
ATOM 1676 C CA . THR A 1 251 ? 3.283 4.754 -11.242 1.00 98.88 251 THR A CA 1
ATOM 1677 C C . THR A 1 251 ? 3.882 3.952 -10.092 1.00 98.88 251 THR A C 1
ATOM 1679 O O . THR A 1 251 ? 3.831 4.370 -8.932 1.00 98.88 251 THR A O 1
ATOM 1682 N N . LEU A 1 252 ? 4.511 2.827 -10.427 1.00 98.94 252 LEU A N 1
ATOM 1683 C CA . LEU A 1 252 ? 5.494 2.161 -9.578 1.00 98.94 252 LEU A CA 1
ATOM 1684 C C . LEU A 1 252 ? 6.895 2.504 -10.096 1.00 98.94 252 LEU A C 1
ATOM 1686 O O . LEU A 1 252 ? 7.239 2.144 -11.220 1.00 98.94 252 LEU A O 1
ATOM 1690 N N . GLN A 1 253 ? 7.710 3.183 -9.289 1.00 98.94 253 GLN A N 1
ATOM 1691 C CA . GLN A 1 253 ? 9.084 3.537 -9.642 1.00 98.94 253 GLN A CA 1
ATOM 1692 C C . GLN A 1 253 ? 10.097 2.728 -8.829 1.00 98.94 253 GLN A C 1
ATOM 1694 O O . GLN A 1 253 ? 10.058 2.709 -7.602 1.00 98.94 253 GLN A O 1
ATOM 1699 N N . ILE A 1 254 ? 11.054 2.108 -9.515 1.00 98.88 254 ILE A N 1
ATOM 1700 C CA . ILE A 1 254 ? 12.164 1.367 -8.919 1.00 98.88 254 ILE A CA 1
ATOM 1701 C C . ILE A 1 254 ? 13.411 2.247 -8.912 1.00 98.88 254 ILE A C 1
ATOM 1703 O O . ILE A 1 254 ? 13.948 2.606 -9.963 1.00 98.88 254 ILE A O 1
ATOM 1707 N N . GLY A 1 255 ? 13.887 2.576 -7.714 1.00 98.69 255 GLY A N 1
ATOM 1708 C CA . GLY A 1 255 ? 14.948 3.549 -7.486 1.00 98.69 255 GLY A CA 1
ATOM 1709 C C . GLY A 1 255 ? 14.475 5.005 -7.560 1.00 98.69 255 GLY A C 1
ATOM 1710 O O . GLY A 1 255 ? 13.351 5.314 -7.946 1.00 98.69 255 GLY A O 1
ATOM 1711 N N . ASN A 1 256 ? 15.363 5.918 -7.166 1.00 98.25 256 ASN A N 1
ATOM 1712 C CA . ASN A 1 256 ? 15.129 7.364 -7.208 1.00 98.25 256 ASN A CA 1
ATOM 1713 C C . ASN A 1 256 ? 16.400 8.124 -7.631 1.00 98.25 256 ASN A C 1
ATOM 1715 O O . ASN A 1 256 ? 16.864 9.030 -6.947 1.00 98.25 256 ASN A O 1
ATOM 1719 N N . GLY A 1 257 ? 17.078 7.645 -8.676 1.00 98.19 257 GLY A N 1
ATOM 1720 C CA . GLY A 1 257 ? 18.352 8.196 -9.159 1.00 98.19 257 GLY A CA 1
ATOM 1721 C C . GLY A 1 257 ? 19.589 7.792 -8.339 1.00 98.19 257 GLY A C 1
ATOM 1722 O O . GLY A 1 257 ? 20.707 7.873 -8.842 1.00 98.19 257 GLY A O 1
ATOM 1723 N N . GLY A 1 258 ? 19.423 7.277 -7.113 1.00 98.06 258 GLY A N 1
ATOM 1724 C CA . GLY A 1 258 ? 20.497 6.658 -6.308 1.00 98.06 258 GLY A CA 1
ATOM 1725 C C . GLY A 1 258 ? 20.957 5.303 -6.860 1.00 98.06 258 GLY A C 1
ATOM 1726 O O . GLY A 1 258 ? 20.598 4.993 -7.992 1.00 98.06 258 GLY A O 1
ATOM 1727 N N . THR A 1 259 ? 21.689 4.483 -6.084 1.00 98.19 259 THR A N 1
ATOM 1728 C CA . THR A 1 259 ? 22.220 3.135 -6.445 1.00 98.19 259 THR A CA 1
ATOM 1729 C C . THR A 1 259 ? 21.350 1.940 -5.997 1.00 98.19 259 THR A C 1
ATOM 1731 O O . THR A 1 259 ? 21.629 0.802 -6.371 1.00 98.19 259 THR A O 1
ATOM 1734 N N . THR A 1 260 ? 20.260 2.187 -5.263 1.00 98.31 260 THR A N 1
ATOM 1735 C CA . THR A 1 260 ? 19.423 1.156 -4.622 1.00 98.31 260 THR A CA 1
ATOM 1736 C C . THR A 1 260 ? 17.979 1.093 -5.140 1.00 98.31 260 THR A C 1
ATOM 1738 O O . THR A 1 260 ? 17.445 2.060 -5.688 1.00 98.31 260 THR A O 1
ATOM 1741 N N . GLY A 1 261 ? 17.327 -0.050 -4.952 1.00 98.44 261 GLY A N 1
ATOM 1742 C CA . GLY A 1 261 ? 15.951 -0.298 -5.376 1.00 98.44 261 GLY A CA 1
ATOM 1743 C C . GLY A 1 261 ? 15.889 -1.505 -6.298 1.00 98.44 261 GLY A C 1
ATOM 1744 O O . GLY A 1 261 ? 16.570 -1.543 -7.322 1.00 98.44 261 GLY A O 1
ATOM 1745 N N . SER A 1 262 ? 15.084 -2.494 -5.934 1.00 98.00 262 SER A N 1
ATOM 1746 C CA . SER A 1 262 ? 14.850 -3.688 -6.748 1.00 98.00 262 SER A CA 1
ATOM 1747 C C . SER A 1 262 ? 13.469 -4.253 -6.471 1.00 98.00 262 SER A C 1
ATOM 1749 O O . SER A 1 262 ? 12.954 -4.088 -5.374 1.00 98.00 262 SER A O 1
ATOM 1751 N N . ILE A 1 263 ? 12.893 -4.958 -7.436 1.00 98.25 263 ILE A N 1
ATOM 1752 C CA . ILE A 1 263 ? 11.734 -5.838 -7.242 1.00 98.25 263 ILE A CA 1
ATOM 1753 C C . ILE A 1 263 ? 12.064 -7.211 -7.818 1.00 98.25 263 ILE A C 1
ATOM 1755 O O . ILE A 1 263 ? 13.012 -7.349 -8.597 1.00 98.25 263 ILE A O 1
ATOM 1759 N N . THR A 1 264 ? 11.296 -8.215 -7.421 1.00 94.56 264 THR A N 1
ATOM 1760 C CA . THR A 1 264 ? 11.494 -9.623 -7.773 1.00 94.56 264 THR A CA 1
ATOM 1761 C C . THR A 1 264 ? 10.231 -10.205 -8.400 1.00 94.56 264 THR A C 1
ATOM 1763 O O . THR A 1 264 ? 9.121 -9.751 -8.125 1.00 94.56 264 THR A O 1
ATOM 1766 N N . GLY A 1 265 ? 10.409 -11.232 -9.234 1.00 97.81 265 GLY A N 1
ATOM 1767 C CA . GLY A 1 265 ? 9.310 -11.913 -9.921 1.00 97.81 265 GLY A CA 1
ATOM 1768 C C . GLY A 1 265 ? 8.726 -11.131 -11.098 1.00 97.81 265 GLY A C 1
ATOM 1769 O O . GLY A 1 265 ? 9.267 -10.109 -11.525 1.00 97.81 265 GLY A O 1
ATOM 1770 N N . ASP A 1 266 ? 7.629 -11.660 -11.631 1.00 98.75 266 ASP A N 1
ATOM 1771 C CA . ASP A 1 266 ? 6.917 -11.094 -12.776 1.00 98.75 266 ASP A CA 1
ATOM 1772 C C . ASP A 1 266 ? 6.135 -9.832 -12.390 1.00 98.75 266 ASP A C 1
ATOM 1774 O O . ASP A 1 266 ? 5.763 -9.632 -11.227 1.00 98.75 266 ASP A O 1
ATOM 1778 N N . VAL A 1 267 ? 5.875 -8.979 -13.384 1.00 98.94 267 VAL A N 1
ATOM 1779 C CA . VAL A 1 267 ? 5.125 -7.730 -13.219 1.00 98.94 267 VAL A CA 1
ATOM 1780 C C . VAL A 1 267 ? 3.962 -7.669 -14.203 1.00 98.94 267 VAL A C 1
ATOM 1782 O O . VAL A 1 267 ? 4.149 -7.784 -15.413 1.00 98.94 267 VAL A O 1
ATOM 1785 N N . ALA A 1 268 ? 2.758 -7.422 -13.699 1.00 98.88 268 ALA A N 1
ATOM 1786 C CA . ALA A 1 268 ? 1.615 -7.013 -14.509 1.00 98.88 268 ALA A CA 1
ATOM 1787 C C . ALA A 1 268 ? 1.445 -5.490 -14.422 1.00 98.88 268 ALA A C 1
ATOM 1789 O O . ALA A 1 268 ? 1.366 -4.942 -13.323 1.00 98.88 268 ALA A O 1
ATOM 1790 N N . VAL A 1 269 ? 1.397 -4.803 -15.563 1.00 98.88 269 VAL A N 1
ATOM 1791 C CA . VAL A 1 269 ? 1.189 -3.349 -15.644 1.00 98.88 269 VAL A CA 1
ATOM 1792 C C . VAL A 1 269 ? -0.132 -3.087 -16.367 1.00 98.88 269 VAL A C 1
ATOM 1794 O O . VAL A 1 269 ? -0.260 -3.359 -17.565 1.00 98.88 269 VAL A O 1
ATOM 1797 N N . ASN A 1 270 ? -1.133 -2.593 -15.639 1.00 98.69 270 ASN A N 1
ATOM 1798 C CA . ASN A 1 270 ? -2.469 -2.375 -16.186 1.00 98.69 270 ASN A CA 1
ATOM 1799 C C . ASN A 1 270 ? -2.533 -1.137 -17.097 1.00 98.69 270 ASN A C 1
ATOM 1801 O O . ASN A 1 270 ? -1.601 -0.341 -17.209 1.00 98.69 270 ASN A O 1
ATOM 1805 N N . SER A 1 271 ? -3.645 -1.016 -17.821 1.00 98.19 271 SER A N 1
ATOM 1806 C CA . SER A 1 271 ? -3.847 0.035 -18.819 1.00 98.19 271 SER A CA 1
ATOM 1807 C C . SER A 1 271 ? -3.710 1.433 -18.224 1.00 98.19 271 SER A C 1
ATOM 1809 O O . SER A 1 271 ? -4.434 1.781 -17.298 1.00 98.19 271 SER A O 1
ATOM 1811 N N . GLY A 1 272 ? -2.856 2.261 -18.830 1.00 97.12 272 GLY A N 1
ATOM 1812 C CA . GLY A 1 272 ? -2.602 3.632 -18.375 1.00 97.12 272 GLY A CA 1
ATOM 1813 C C . GLY A 1 272 ? -1.583 3.746 -17.238 1.00 97.12 272 GLY A C 1
ATOM 1814 O O . GLY A 1 272 ? -1.255 4.865 -16.847 1.00 97.12 272 GLY A O 1
ATOM 1815 N N . ASP A 1 273 ? -1.046 2.622 -16.758 1.00 98.75 273 ASP A N 1
ATOM 1816 C CA . ASP A 1 273 ? -0.094 2.591 -15.652 1.00 98.75 273 ASP A CA 1
ATOM 1817 C C . ASP A 1 273 ? 1.350 2.501 -16.124 1.00 98.75 273 ASP A C 1
ATOM 1819 O O . ASP A 1 273 ? 1.640 2.146 -17.270 1.00 98.75 273 ASP A O 1
ATOM 1823 N N . VAL A 1 274 ? 2.269 2.821 -15.214 1.00 98.88 274 VAL A N 1
ATOM 1824 C CA . VAL A 1 274 ? 3.697 2.898 -15.519 1.00 98.88 274 VAL A CA 1
ATOM 1825 C C . VAL A 1 274 ? 4.518 2.091 -14.521 1.00 98.88 274 VAL A C 1
ATOM 1827 O O . VAL A 1 274 ? 4.460 2.322 -13.309 1.00 98.88 274 VAL A O 1
ATOM 1830 N N . LEU A 1 275 ? 5.358 1.201 -15.048 1.00 98.94 275 LEU A N 1
ATOM 1831 C CA . LEU A 1 275 ? 6.515 0.661 -14.341 1.00 98.94 275 LEU A CA 1
ATOM 1832 C C . LEU A 1 275 ? 7.762 1.449 -14.759 1.00 98.94 275 LEU A C 1
ATOM 1834 O O . LEU A 1 275 ? 8.226 1.330 -15.891 1.00 98.94 275 LEU A O 1
ATOM 1838 N N . ALA A 1 276 ? 8.326 2.241 -13.850 1.00 98.94 276 ALA A N 1
ATOM 1839 C CA . ALA A 1 276 ? 9.494 3.074 -14.120 1.00 98.94 276 ALA A CA 1
ATOM 1840 C C . ALA A 1 276 ? 10.757 2.547 -13.424 1.00 98.94 276 ALA A C 1
ATOM 1842 O O . ALA A 1 276 ? 10.722 2.151 -12.263 1.00 98.94 276 ALA A O 1
ATOM 1843 N N . PHE A 1 277 ? 11.907 2.633 -14.091 1.00 98.88 277 PHE A N 1
ATOM 1844 C CA . PHE A 1 277 ? 13.221 2.306 -13.535 1.00 98.88 277 PHE A CA 1
ATOM 1845 C C . PHE A 1 277 ? 14.117 3.548 -13.515 1.00 98.88 277 PHE A C 1
ATOM 1847 O O . PHE A 1 277 ? 14.562 4.043 -14.555 1.00 98.88 277 PHE A O 1
ATOM 1854 N N . ASN A 1 278 ? 14.423 4.040 -12.315 1.00 98.81 278 ASN A N 1
ATOM 1855 C CA . ASN A 1 278 ? 15.249 5.219 -12.074 1.00 98.81 278 ASN A CA 1
ATOM 1856 C C . ASN A 1 278 ? 16.494 4.869 -11.240 1.00 98.81 278 ASN A C 1
ATOM 1858 O O . ASN A 1 278 ? 16.603 5.194 -10.055 1.00 98.81 278 ASN A O 1
ATOM 1862 N N . ARG A 1 279 ? 17.436 4.163 -11.874 1.00 98.56 279 ARG A N 1
ATOM 1863 C CA . ARG A 1 279 ? 18.671 3.646 -11.266 1.00 98.56 279 ARG A CA 1
ATOM 1864 C C . ARG A 1 279 ? 19.903 4.266 -11.942 1.00 98.56 279 ARG A C 1
ATOM 1866 O O . ARG A 1 279 ? 19.970 4.298 -13.168 1.00 98.56 279 ARG A O 1
ATOM 1873 N N . SER A 1 280 ? 20.857 4.802 -11.168 1.00 98.56 280 SER A N 1
ATOM 1874 C CA . SER A 1 280 ? 22.098 5.397 -11.715 1.00 98.56 280 SER A CA 1
ATOM 1875 C C . SER A 1 280 ? 23.206 4.391 -12.017 1.00 98.56 280 SER A C 1
ATOM 1877 O O . SER A 1 280 ? 24.054 4.671 -12.856 1.00 98.56 280 SER A O 1
ATOM 1879 N N . ASN A 1 281 ? 23.198 3.221 -11.376 1.00 98.31 281 ASN A N 1
ATOM 1880 C CA . ASN A 1 281 ? 24.055 2.092 -11.737 1.00 98.31 281 ASN A CA 1
ATOM 1881 C C . ASN A 1 281 ? 23.278 1.062 -12.567 1.00 98.31 281 ASN A C 1
ATOM 1883 O O . ASN A 1 281 ? 22.068 1.185 -12.770 1.00 98.31 281 ASN A O 1
ATOM 1887 N N . ASN A 1 282 ? 23.988 0.040 -13.034 1.00 98.12 282 ASN A N 1
ATOM 1888 C CA . ASN A 1 282 ? 23.383 -1.016 -13.828 1.00 98.12 282 ASN A CA 1
ATOM 1889 C C . ASN A 1 282 ? 22.448 -1.891 -12.980 1.00 98.12 282 ASN A C 1
ATOM 1891 O O . ASN A 1 282 ? 22.761 -2.211 -11.832 1.00 98.12 282 ASN A O 1
ATOM 1895 N N . LEU A 1 283 ? 21.326 -2.295 -13.570 1.00 98.25 283 LEU A N 1
ATOM 1896 C CA . LEU A 1 283 ? 20.347 -3.212 -12.994 1.00 98.25 283 LEU A CA 1
ATOM 1897 C C . LEU A 1 283 ? 19.964 -4.253 -14.047 1.00 98.25 283 LEU A C 1
ATOM 1899 O O . LEU A 1 283 ? 19.598 -3.886 -15.160 1.00 98.25 283 LEU A O 1
ATOM 1903 N N . THR A 1 284 ? 19.972 -5.529 -13.672 1.00 98.25 284 THR A N 1
ATOM 1904 C CA . THR A 1 284 ? 19.359 -6.593 -14.475 1.00 98.25 284 THR A CA 1
ATOM 1905 C C . THR A 1 284 ? 17.982 -6.911 -13.914 1.00 98.25 284 THR A C 1
ATOM 1907 O O . THR A 1 284 ? 17.855 -7.204 -12.726 1.00 98.25 284 THR A O 1
ATOM 1910 N N . PHE A 1 285 ? 16.961 -6.885 -14.767 1.00 98.62 285 PHE A N 1
ATOM 1911 C CA . PHE A 1 285 ? 15.609 -7.313 -14.429 1.00 98.62 285 PHE A CA 1
ATOM 1912 C C . PHE A 1 285 ? 15.221 -8.544 -15.262 1.00 98.62 285 PHE A C 1
ATOM 1914 O O . PHE A 1 285 ? 15.283 -8.526 -16.496 1.00 98.62 285 PHE A O 1
ATOM 1921 N N . GLY A 1 286 ? 14.881 -9.637 -14.574 1.00 97.81 286 GLY A N 1
ATOM 1922 C CA . GLY A 1 286 ? 14.622 -10.944 -15.191 1.00 97.81 286 GLY A CA 1
ATOM 1923 C C . GLY A 1 286 ? 13.172 -11.413 -15.184 1.00 97.81 286 GLY A C 1
ATOM 1924 O O . GLY A 1 286 ? 12.878 -12.404 -15.843 1.00 97.81 286 GLY A O 1
ATOM 1925 N N . GLY A 1 287 ? 12.279 -10.725 -14.470 1.00 98.38 287 GLY A N 1
ATOM 1926 C CA . GLY A 1 287 ? 10.854 -11.049 -14.479 1.00 98.38 287 GLY A CA 1
ATOM 1927 C C . GLY A 1 287 ? 10.210 -10.757 -15.833 1.00 98.38 287 GLY A C 1
ATOM 1928 O O . GLY A 1 287 ? 10.658 -9.869 -16.566 1.00 98.38 287 GLY A O 1
ATOM 1929 N N . VAL A 1 288 ? 9.146 -11.491 -16.153 1.00 98.81 288 VAL A N 1
ATOM 1930 C CA . VAL A 1 288 ? 8.281 -11.186 -17.295 1.00 98.81 288 VAL A CA 1
ATOM 1931 C C . VAL A 1 288 ? 7.409 -9.988 -16.943 1.00 98.81 288 VAL A C 1
ATOM 1933 O O . VAL A 1 288 ? 6.731 -9.968 -15.918 1.00 98.81 288 VAL A O 1
ATOM 1936 N N . ILE A 1 289 ? 7.406 -8.987 -17.815 1.00 98.94 289 ILE A N 1
ATOM 1937 C CA . ILE A 1 289 ? 6.508 -7.838 -17.746 1.00 98.94 289 ILE A CA 1
ATOM 1938 C C . ILE A 1 289 ? 5.351 -8.081 -18.722 1.00 98.94 289 ILE A C 1
ATOM 1940 O O . ILE A 1 289 ? 5.568 -8.409 -19.892 1.00 98.94 289 ILE A O 1
ATOM 1944 N N . SER A 1 290 ? 4.119 -7.916 -18.251 1.00 98.88 290 SER A N 1
ATOM 1945 C CA . SER A 1 290 ? 2.879 -8.176 -18.991 1.00 98.88 290 SER A CA 1
ATOM 1946 C C . SER A 1 290 ? 1.863 -7.040 -18.821 1.00 98.88 290 SER A C 1
ATOM 1948 O O . SER A 1 290 ? 2.063 -6.140 -18.004 1.00 98.88 290 SER A O 1
ATOM 1950 N N . GLY A 1 291 ? 0.769 -7.080 -19.587 1.00 98.69 291 GLY A N 1
ATOM 1951 C CA . GLY A 1 291 ? -0.344 -6.131 -19.486 1.00 98.69 291 GLY A CA 1
ATOM 1952 C C . GLY A 1 291 ? -0.391 -5.108 -20.624 1.00 98.69 291 GLY A C 1
ATOM 1953 O O . GLY A 1 291 ? 0.094 -5.349 -21.727 1.00 98.69 291 GLY A O 1
ATOM 1954 N N . THR A 1 292 ? -1.030 -3.968 -20.389 1.00 98.50 292 THR A N 1
ATOM 1955 C CA . THR A 1 292 ? -1.244 -2.929 -21.417 1.00 98.50 292 THR A CA 1
ATOM 1956 C C . THR A 1 292 ? -0.704 -1.561 -21.004 1.00 98.50 292 THR A C 1
ATOM 1958 O O . THR A 1 292 ? -0.882 -0.590 -21.734 1.00 98.50 292 THR A O 1
ATOM 1961 N N . GLY A 1 293 ? -0.054 -1.471 -19.843 1.00 98.62 293 GLY A N 1
ATOM 1962 C CA . GLY A 1 293 ? 0.663 -0.279 -19.406 1.00 98.62 293 GLY A CA 1
ATOM 1963 C C . GLY A 1 293 ? 2.068 -0.164 -19.995 1.00 98.62 293 GLY A C 1
ATOM 1964 O O . GLY A 1 293 ? 2.514 -1.002 -20.786 1.00 98.62 293 GLY A O 1
ATOM 1965 N N . ASN A 1 294 ? 2.757 0.900 -19.588 1.00 98.44 294 ASN A N 1
ATOM 1966 C CA . ASN A 1 294 ? 4.048 1.305 -20.131 1.00 98.44 294 ASN A CA 1
ATOM 1967 C C . ASN A 1 294 ? 5.207 0.894 -19.220 1.00 98.44 294 ASN A C 1
ATOM 1969 O O . ASN A 1 294 ? 5.097 0.900 -17.989 1.00 98.44 294 ASN A O 1
ATOM 1973 N N . VAL A 1 295 ? 6.358 0.631 -19.835 1.00 98.88 295 VAL A N 1
ATOM 1974 C CA . VAL A 1 295 ? 7.643 0.520 -19.137 1.00 98.88 295 VAL A CA 1
ATOM 1975 C C . VAL A 1 295 ? 8.479 1.758 -19.432 1.00 98.88 295 VAL A C 1
ATOM 1977 O O . VAL A 1 295 ? 8.671 2.118 -20.590 1.00 98.88 295 VAL A O 1
ATOM 1980 N N . THR A 1 296 ? 9.023 2.392 -18.398 1.00 98.88 296 THR A N 1
ATOM 1981 C CA . THR A 1 296 ? 9.821 3.614 -18.537 1.00 98.88 296 THR A CA 1
ATOM 1982 C C . THR A 1 296 ? 11.225 3.428 -17.974 1.00 98.88 296 THR A C 1
ATOM 1984 O O . THR A 1 296 ? 11.414 3.071 -16.810 1.00 98.88 296 THR A O 1
ATOM 1987 N N . LYS A 1 297 ? 12.243 3.744 -18.771 1.00 98.81 297 LYS A N 1
ATOM 1988 C CA . LYS A 1 297 ? 13.652 3.748 -18.378 1.00 98.81 297 LYS A CA 1
ATOM 1989 C C . LYS A 1 297 ? 14.152 5.188 -18.213 1.00 98.81 297 LYS A C 1
ATOM 1991 O O . LYS A 1 297 ? 14.293 5.901 -19.198 1.00 98.81 297 LYS A O 1
ATOM 1996 N N . ARG A 1 298 ? 14.456 5.591 -16.971 1.00 98.50 298 ARG A N 1
ATOM 1997 C CA . ARG A 1 298 ? 14.815 6.977 -16.600 1.00 98.50 298 ARG A CA 1
ATOM 1998 C C . ARG A 1 298 ? 16.277 7.179 -16.220 1.00 98.50 298 ARG A C 1
ATOM 2000 O O . ARG A 1 298 ? 16.952 8.060 -16.734 1.00 98.50 298 ARG A O 1
ATOM 2007 N N . GLY A 1 299 ? 16.752 6.380 -15.264 1.00 98.31 299 GLY A N 1
ATOM 2008 C CA . GLY A 1 299 ? 18.016 6.656 -14.570 1.00 98.31 299 GLY A CA 1
ATOM 2009 C C . GLY A 1 299 ? 19.246 6.514 -15.469 1.00 98.31 299 GLY A C 1
ATOM 2010 O O . GLY A 1 299 ? 19.197 5.811 -16.474 1.00 98.31 299 GLY A O 1
ATOM 2011 N N . ALA A 1 300 ? 20.366 7.136 -15.094 1.00 98.31 300 ALA A N 1
ATOM 2012 C CA . ALA A 1 300 ? 21.587 7.168 -15.911 1.00 98.31 300 ALA A CA 1
ATOM 2013 C C . ALA A 1 300 ? 22.241 5.791 -16.165 1.00 98.31 300 ALA A C 1
ATOM 2015 O O . ALA A 1 300 ? 23.012 5.648 -17.111 1.00 98.31 300 ALA A O 1
ATOM 2016 N N . GLY A 1 301 ? 21.940 4.780 -15.345 1.00 98.56 301 GLY A N 1
ATOM 2017 C CA . GLY A 1 301 ? 22.528 3.446 -15.459 1.00 98.56 301 GLY A CA 1
ATOM 2018 C C . GLY A 1 301 ? 22.008 2.640 -16.651 1.00 98.56 301 GLY A C 1
ATOM 2019 O O . GLY A 1 301 ? 21.098 3.061 -17.373 1.00 98.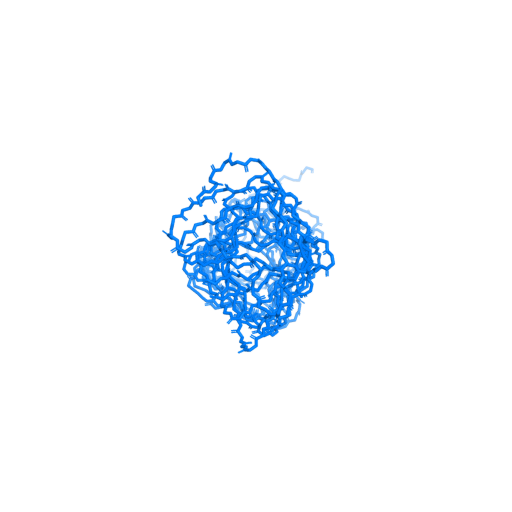56 301 GLY A O 1
ATOM 2020 N N . THR A 1 302 ? 22.562 1.442 -16.843 1.00 98.56 302 THR A N 1
ATOM 2021 C CA . THR A 1 302 ? 22.034 0.472 -17.815 1.00 98.56 302 THR A CA 1
ATOM 2022 C C . THR A 1 302 ? 20.970 -0.415 -17.165 1.00 98.56 302 THR A C 1
ATOM 2024 O O . THR A 1 302 ? 21.253 -1.084 -16.176 1.00 98.56 302 THR A O 1
ATOM 2027 N N . LEU A 1 303 ? 19.757 -0.450 -17.716 1.00 98.69 303 LEU A N 1
ATOM 2028 C CA . LEU A 1 303 ? 18.754 -1.463 -17.378 1.00 98.69 303 LEU A CA 1
ATOM 2029 C C . LEU A 1 303 ? 18.865 -2.599 -18.392 1.00 98.69 303 LEU A C 1
ATOM 2031 O O . LEU A 1 303 ? 18.550 -2.384 -19.556 1.00 98.69 303 LEU A O 1
ATOM 2035 N N . THR A 1 304 ? 19.283 -3.786 -17.966 1.00 98.25 304 THR A N 1
ATOM 2036 C CA . THR A 1 304 ? 19.279 -4.990 -18.805 1.00 98.25 304 THR A CA 1
ATOM 2037 C C . THR A 1 304 ? 18.002 -5.777 -18.540 1.00 98.25 304 THR A C 1
ATOM 2039 O O . THR A 1 304 ? 17.785 -6.250 -17.423 1.00 98.25 304 THR A O 1
ATOM 2042 N N . VAL A 1 305 ? 17.153 -5.928 -19.556 1.00 98.06 305 VAL A N 1
ATOM 2043 C CA . VAL A 1 305 ? 15.901 -6.692 -19.457 1.00 98.06 305 VAL A CA 1
ATOM 2044 C C . VAL A 1 305 ? 16.084 -8.033 -20.151 1.00 98.06 305 VAL A C 1
ATOM 2046 O O . VAL A 1 305 ? 16.451 -8.084 -21.322 1.00 98.06 305 VAL A O 1
ATOM 2049 N N . THR A 1 306 ? 15.836 -9.119 -19.420 1.00 96.69 306 THR A N 1
ATOM 2050 C CA . THR A 1 306 ? 16.083 -10.488 -19.917 1.00 96.69 306 THR A CA 1
ATOM 2051 C C . THR A 1 306 ? 14.814 -11.326 -20.070 1.00 96.69 306 THR A C 1
ATOM 2053 O O . THR A 1 306 ? 14.826 -12.300 -20.821 1.00 96.69 306 THR A O 1
ATOM 2056 N N . GLY A 1 307 ? 13.707 -10.930 -19.429 1.00 96.31 307 GLY A N 1
ATOM 2057 C CA . GLY A 1 307 ? 12.407 -11.588 -19.570 1.00 96.31 307 GLY A CA 1
ATOM 2058 C C . GLY A 1 307 ? 11.844 -11.495 -20.994 1.00 96.31 307 GLY A C 1
ATOM 2059 O O . GLY A 1 307 ? 12.075 -10.513 -21.704 1.00 96.31 307 GLY A O 1
ATOM 2060 N N . THR A 1 308 ? 11.098 -12.520 -21.417 1.00 96.62 308 THR A N 1
ATOM 2061 C CA . THR A 1 308 ? 10.286 -12.465 -22.646 1.00 96.62 308 THR A CA 1
ATOM 2062 C C . THR A 1 308 ? 8.970 -11.781 -22.308 1.00 96.62 308 THR A C 1
ATOM 2064 O O . THR A 1 308 ? 8.084 -12.384 -21.711 1.00 96.62 308 THR A O 1
ATOM 2067 N N . ASN A 1 309 ? 8.880 -10.499 -22.626 1.00 98.50 309 ASN A N 1
ATOM 2068 C CA . ASN A 1 309 ? 7.818 -9.626 -22.162 1.00 98.50 309 ASN A CA 1
ATOM 2069 C C . ASN A 1 309 ? 6.628 -9.604 -23.126 1.00 98.50 309 ASN A C 1
ATOM 2071 O O . ASN A 1 309 ? 6.772 -9.821 -24.326 1.00 98.50 309 ASN A O 1
ATOM 2075 N N . THR A 1 310 ? 5.447 -9.299 -22.589 1.00 98.19 310 THR A N 1
ATOM 2076 C CA . THR A 1 310 ? 4.167 -9.275 -23.323 1.00 98.19 310 THR A CA 1
ATOM 2077 C C . THR A 1 310 ? 3.368 -7.989 -23.102 1.00 98.19 310 THR A C 1
ATOM 2079 O O . THR A 1 310 ? 2.237 -7.885 -23.570 1.00 98.19 310 THR A O 1
ATOM 2082 N N . TYR A 1 311 ? 3.920 -6.999 -22.389 1.00 98.69 311 TYR A N 1
ATOM 2083 C CA . TYR A 1 311 ? 3.246 -5.710 -22.230 1.00 98.69 311 TYR A CA 1
ATOM 2084 C C . TYR A 1 311 ? 3.083 -5.007 -23.581 1.00 98.69 311 TYR A C 1
ATOM 2086 O O . TYR A 1 311 ? 3.991 -5.025 -24.408 1.00 98.69 311 TYR A O 1
ATOM 2094 N N . SER A 1 312 ? 1.932 -4.379 -23.799 1.00 97.94 312 SER A N 1
ATOM 2095 C CA . SER A 1 312 ? 1.568 -3.779 -25.092 1.00 97.94 312 SER A CA 1
ATOM 2096 C C . SER A 1 312 ? 1.483 -2.251 -25.085 1.00 97.94 312 SER A C 1
ATOM 2098 O O . SER A 1 312 ? 1.354 -1.664 -26.157 1.00 97.94 312 SER A O 1
ATOM 2100 N N . GLY A 1 313 ? 1.595 -1.592 -23.923 1.00 98.00 313 GLY A N 1
ATOM 2101 C CA . GLY A 1 313 ? 1.577 -0.123 -23.843 1.00 98.00 313 GLY A CA 1
ATOM 2102 C C . GLY A 1 313 ? 2.811 0.530 -24.474 1.00 98.00 313 GLY A C 1
ATOM 2103 O O . GLY A 1 313 ? 2.727 1.617 -25.039 1.00 98.00 313 GLY A O 1
ATOM 2104 N N . GLY A 1 314 ? 3.937 -0.186 -24.472 1.00 97.81 314 GLY A N 1
ATOM 2105 C CA . GLY A 1 314 ? 5.196 0.247 -25.068 1.00 97.81 314 GLY A CA 1
ATOM 2106 C C . GLY A 1 314 ? 6.280 0.562 -24.041 1.00 97.81 314 GLY A C 1
ATOM 2107 O O . GLY A 1 314 ? 6.099 0.434 -22.826 1.00 97.81 314 GLY A O 1
ATOM 2108 N N . THR A 1 315 ? 7.439 0.947 -24.564 1.00 98.56 315 THR A N 1
ATOM 2109 C CA . THR A 1 315 ? 8.645 1.265 -23.798 1.00 98.56 315 THR A CA 1
ATOM 2110 C C . THR A 1 315 ? 9.051 2.711 -24.038 1.00 98.56 315 THR A C 1
ATOM 2112 O O . THR A 1 315 ? 9.236 3.115 -25.181 1.00 98.56 315 THR A O 1
ATOM 2115 N N . ILE A 1 316 ? 9.263 3.478 -22.972 1.00 98.75 316 ILE A N 1
ATOM 2116 C CA . ILE A 1 316 ? 9.764 4.855 -23.031 1.00 98.75 316 ILE A CA 1
ATOM 2117 C C . ILE A 1 316 ? 11.184 4.887 -22.463 1.00 98.75 316 ILE A C 1
ATOM 2119 O O . ILE A 1 316 ? 11.424 4.422 -21.348 1.00 98.75 316 ILE A O 1
ATOM 2123 N N . ILE A 1 317 ? 12.134 5.442 -23.210 1.00 98.75 317 ILE A N 1
ATOM 2124 C CA . ILE A 1 317 ? 13.537 5.572 -22.808 1.00 98.75 317 ILE A CA 1
ATOM 2125 C C . ILE A 1 317 ? 13.862 7.060 -22.617 1.00 98.75 317 ILE A C 1
ATOM 2127 O O . ILE A 1 317 ? 14.337 7.737 -23.531 1.00 98.75 317 ILE A O 1
ATOM 2131 N N . GLU A 1 318 ? 13.602 7.557 -21.408 1.00 98.62 318 GLU A N 1
ATOM 2132 C CA . GLU A 1 318 ? 13.870 8.940 -20.982 1.00 98.62 318 GLU A CA 1
ATOM 2133 C C . GLU A 1 318 ? 15.374 9.190 -20.752 1.00 98.62 318 GLU A C 1
ATOM 2135 O O . GLU A 1 318 ? 15.857 10.300 -20.954 1.00 98.62 318 GLU A O 1
ATOM 2140 N N . GLY A 1 319 ? 16.145 8.170 -20.347 1.00 97.62 319 GLY A N 1
ATOM 2141 C CA . GLY A 1 319 ? 17.572 8.352 -20.065 1.00 97.62 319 GLY A CA 1
ATOM 2142 C C . GLY A 1 319 ? 18.388 7.077 -19.835 1.00 97.62 319 GLY A C 1
ATOM 2143 O O . GLY A 1 319 ? 17.864 5.969 -19.668 1.00 97.62 319 GLY A O 1
ATOM 2144 N N . GLY A 1 320 ? 19.715 7.237 -19.825 1.00 98.38 320 GLY A N 1
ATOM 2145 C CA . GLY A 1 320 ? 20.686 6.142 -19.696 1.00 98.38 320 GLY A CA 1
ATOM 2146 C C . GLY A 1 320 ? 20.568 5.121 -20.831 1.00 98.38 320 GLY A C 1
ATOM 2147 O O . GLY A 1 320 ? 20.221 5.476 -21.955 1.00 98.38 320 GLY A O 1
ATOM 2148 N N . THR A 1 321 ? 20.828 3.841 -20.544 1.00 98.50 321 THR A N 1
ATOM 2149 C CA . THR A 1 321 ? 20.691 2.771 -21.550 1.00 98.50 321 THR A CA 1
ATOM 2150 C C . THR A 1 321 ? 19.679 1.703 -21.141 1.00 98.50 321 THR A C 1
ATOM 2152 O O . THR A 1 321 ? 19.715 1.216 -20.013 1.00 98.50 321 THR A O 1
ATOM 2155 N N . LEU A 1 322 ? 18.800 1.307 -22.058 1.00 98.44 322 LEU A N 1
ATOM 2156 C CA . LEU A 1 322 ? 18.053 0.051 -22.004 1.00 98.44 322 LEU A CA 1
ATOM 2157 C C . LEU A 1 322 ? 18.812 -0.993 -22.832 1.00 98.44 322 LEU A C 1
ATOM 2159 O O . LEU A 1 322 ? 19.027 -0.769 -24.016 1.00 98.44 322 LEU A O 1
AT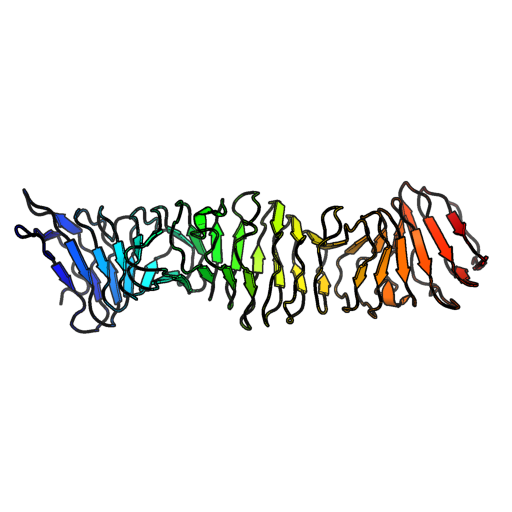OM 2163 N N . SER A 1 323 ? 19.234 -2.101 -22.227 1.00 96.75 323 SER A N 1
ATOM 2164 C CA . SER A 1 323 ? 19.964 -3.186 -22.892 1.00 96.75 323 SER A CA 1
ATOM 2165 C C . SER A 1 323 ? 19.074 -4.412 -23.067 1.00 96.75 323 SER A C 1
ATOM 2167 O O . SER A 1 323 ? 18.424 -4.851 -22.113 1.00 96.75 323 SER A O 1
ATOM 2169 N N . ILE A 1 324 ? 19.052 -4.962 -24.279 1.00 94.38 324 ILE A N 1
ATOM 2170 C CA . ILE A 1 324 ? 18.232 -6.115 -24.659 1.00 94.38 324 ILE A CA 1
ATOM 2171 C C . ILE A 1 324 ? 19.036 -7.139 -25.465 1.00 94.38 324 ILE A C 1
ATOM 2173 O O . ILE A 1 324 ? 20.036 -6.821 -26.112 1.00 94.38 324 ILE A O 1
ATOM 2177 N N . SER A 1 325 ? 18.557 -8.382 -25.464 1.00 90.94 325 SER A N 1
ATOM 2178 C CA . SER A 1 325 ? 19.121 -9.488 -26.255 1.00 90.94 325 SER A CA 1
ATOM 2179 C C . SER A 1 325 ? 18.159 -10.009 -27.332 1.00 90.94 325 SER A C 1
ATOM 2181 O O . SER A 1 325 ? 18.574 -10.720 -28.243 1.00 90.94 325 SER A O 1
ATOM 2183 N N . SER A 1 326 ? 16.877 -9.635 -27.264 1.00 88.69 326 SER A N 1
ATOM 2184 C CA . SER A 1 326 ? 15.825 -10.004 -28.217 1.00 88.69 326 SER A CA 1
ATOM 2185 C C . SER A 1 326 ? 14.728 -8.932 -28.265 1.00 88.69 326 SER A C 1
ATOM 2187 O O . SER A 1 326 ? 14.511 -8.236 -27.274 1.00 88.69 326 SER A O 1
ATOM 2189 N N . ASP A 1 327 ? 14.000 -8.819 -29.383 1.00 89.25 327 ASP A N 1
ATOM 2190 C CA . ASP A 1 327 ? 12.846 -7.903 -29.496 1.00 89.25 327 ASP A CA 1
ATOM 2191 C C . ASP A 1 327 ? 11.756 -8.212 -28.456 1.00 89.25 327 ASP A C 1
ATOM 2193 O O . ASP A 1 327 ? 11.140 -7.301 -27.913 1.00 89.25 327 ASP A O 1
ATOM 2197 N N . GLY A 1 328 ? 11.598 -9.485 -28.077 1.00 92.31 328 GLY A N 1
ATOM 2198 C CA . GLY A 1 328 ? 10.685 -9.895 -27.008 1.00 92.31 328 GLY A CA 1
ATOM 2199 C C . GLY A 1 328 ? 11.014 -9.284 -25.639 1.00 92.31 328 GLY A C 1
ATOM 2200 O O . GLY A 1 328 ? 10.145 -9.232 -24.775 1.00 92.31 328 GLY A O 1
ATOM 2201 N N . ASN A 1 329 ? 12.224 -8.754 -25.417 1.00 95.50 329 ASN A N 1
ATOM 2202 C CA . ASN A 1 329 ? 12.519 -7.991 -24.200 1.00 95.50 329 ASN A CA 1
ATOM 2203 C C . ASN A 1 329 ? 11.788 -6.628 -24.165 1.00 95.50 329 ASN A C 1
ATOM 2205 O O . ASN A 1 329 ? 11.650 -6.044 -23.090 1.00 95.50 329 ASN A O 1
ATOM 2209 N N . LEU A 1 330 ? 11.280 -6.134 -25.299 1.00 95.69 330 LEU A N 1
ATOM 2210 C CA . LEU A 1 330 ? 10.568 -4.854 -25.432 1.00 95.69 330 LEU A CA 1
ATOM 2211 C C . LEU A 1 330 ? 9.035 -4.979 -25.355 1.00 95.69 330 LEU A C 1
ATOM 2213 O O . LEU A 1 330 ? 8.332 -3.995 -25.576 1.00 95.69 330 LEU A O 1
ATOM 2217 N N . GLY A 1 331 ? 8.508 -6.167 -25.042 1.00 96.38 331 GLY A N 1
ATOM 2218 C CA . GLY A 1 331 ? 7.065 -6.407 -24.950 1.00 96.38 331 GLY A CA 1
ATOM 2219 C C . GLY A 1 331 ? 6.440 -6.822 -26.281 1.00 96.38 331 GLY A C 1
ATOM 2220 O O . GLY A 1 331 ? 7.138 -7.236 -27.208 1.00 96.38 331 GLY A O 1
ATOM 2221 N N . ASP A 1 332 ? 5.118 -6.697 -26.390 1.00 95.25 332 ASP A N 1
ATOM 2222 C CA . ASP A 1 332 ? 4.387 -6.966 -27.630 1.00 95.25 332 ASP A CA 1
ATOM 2223 C C . ASP A 1 332 ? 4.839 -6.014 -28.748 1.00 95.25 332 ASP A C 1
ATOM 2225 O O . ASP A 1 332 ? 5.134 -4.842 -28.503 1.00 95.25 332 ASP A O 1
ATOM 2229 N N . THR A 1 333 ? 4.889 -6.506 -29.986 1.00 92.44 333 THR A N 1
ATOM 2230 C CA . THR A 1 333 ? 5.302 -5.719 -31.159 1.00 92.44 333 THR A CA 1
ATOM 2231 C C . THR A 1 333 ? 4.367 -4.553 -31.488 1.00 92.44 333 THR A C 1
ATOM 2233 O O . THR A 1 333 ? 4.794 -3.629 -32.170 1.00 92.44 333 THR A O 1
ATOM 2236 N N . SER A 1 334 ? 3.121 -4.551 -30.999 1.00 92.31 334 SER A N 1
ATOM 2237 C CA . SER A 1 334 ? 2.215 -3.404 -31.122 1.00 92.31 334 SER A CA 1
ATOM 2238 C C . SER A 1 334 ? 2.628 -2.221 -30.244 1.00 92.31 334 SER A C 1
ATOM 2240 O O . SER A 1 334 ? 2.227 -1.091 -30.519 1.00 92.31 334 SER A O 1
ATOM 2242 N N . GLY A 1 335 ? 3.392 -2.475 -29.176 1.00 94.44 335 GLY A N 1
ATOM 2243 C CA . GLY A 1 335 ? 3.875 -1.451 -28.258 1.00 94.44 335 GLY A CA 1
ATOM 2244 C C . GLY A 1 335 ? 5.038 -0.659 -28.870 1.00 94.44 335 GLY A C 1
ATOM 2245 O O . GLY A 1 335 ? 6.039 -1.269 -29.269 1.00 94.44 335 GLY A O 1
ATOM 2246 N N . PRO A 1 336 ? 4.954 0.683 -28.941 1.00 94.75 336 PRO A N 1
ATOM 2247 C CA . PRO A 1 336 ? 6.030 1.501 -29.483 1.00 94.75 336 PRO A CA 1
ATOM 2248 C C . PRO A 1 336 ? 7.253 1.500 -28.564 1.00 94.75 336 PRO A C 1
ATOM 2250 O O . PRO A 1 336 ? 7.147 1.303 -27.352 1.00 94.75 336 PRO A O 1
ATOM 2253 N N . VAL A 1 337 ? 8.415 1.791 -29.140 1.00 96.19 337 VAL A N 1
ATOM 2254 C CA . VAL A 1 337 ? 9.591 2.234 -28.386 1.00 96.19 337 VAL A CA 1
ATOM 2255 C C . VAL A 1 337 ? 9.783 3.721 -28.643 1.00 96.19 337 VAL A C 1
ATOM 2257 O O . VAL A 1 337 ? 10.066 4.137 -29.769 1.00 96.19 337 VAL A O 1
ATOM 2260 N N . THR A 1 338 ? 9.631 4.514 -27.590 1.00 97.56 338 THR A N 1
ATOM 2261 C CA . THR A 1 338 ? 9.735 5.971 -27.623 1.00 97.56 338 THR A CA 1
ATOM 2262 C C . THR A 1 338 ? 11.040 6.415 -26.975 1.00 97.56 338 THR A C 1
ATOM 2264 O O . THR A 1 338 ? 11.320 6.080 -25.824 1.00 97.56 338 THR A O 1
ATOM 2267 N N . PHE A 1 339 ? 11.836 7.190 -27.700 1.00 97.81 339 PHE A N 1
ATOM 2268 C CA . PHE A 1 339 ? 13.063 7.808 -27.215 1.00 97.81 339 PHE A CA 1
ATOM 2269 C C . PHE A 1 339 ? 12.778 9.237 -26.761 1.00 97.81 339 PHE A C 1
ATOM 2271 O O . PHE A 1 339 ? 12.284 10.045 -27.545 1.00 97.81 339 PHE A O 1
ATOM 2278 N N . GLU A 1 340 ? 13.129 9.541 -25.512 1.00 97.50 340 GLU A N 1
ATOM 2279 C CA . GLU A 1 340 ? 13.006 10.876 -24.902 1.00 97.50 340 GLU A CA 1
ATOM 2280 C C . GLU A 1 340 ? 14.343 11.357 -24.304 1.00 97.50 340 GLU A C 1
ATOM 2282 O O . GLU A 1 340 ? 14.385 12.323 -23.548 1.00 97.50 340 GLU A O 1
ATOM 2287 N N . GLY A 1 341 ? 15.453 10.692 -24.654 1.00 96.19 341 GLY A N 1
ATOM 2288 C CA . GLY A 1 341 ? 16.806 11.085 -24.239 1.00 96.19 341 GLY A CA 1
ATOM 2289 C C . GLY A 1 341 ? 17.767 9.931 -23.945 1.00 96.19 341 GLY A C 1
ATOM 2290 O O . GLY A 1 341 ? 18.954 10.173 -23.725 1.00 96.19 341 GLY A O 1
ATOM 2291 N N . GLY A 1 342 ? 17.291 8.682 -23.923 1.00 97.56 342 GLY A N 1
ATOM 2292 C CA . GLY A 1 342 ? 18.138 7.515 -23.672 1.00 97.56 342 GLY A CA 1
ATOM 2293 C C . GLY A 1 342 ? 18.569 6.735 -24.916 1.00 97.56 342 GLY A C 1
ATOM 2294 O O . GLY A 1 342 ? 18.275 7.085 -26.055 1.00 97.56 342 GLY A O 1
ATOM 2295 N N . THR A 1 343 ? 19.277 5.637 -24.664 1.00 97.19 343 THR A N 1
ATOM 2296 C CA . THR A 1 343 ? 19.825 4.728 -25.677 1.00 97.19 343 THR A CA 1
ATOM 2297 C C . THR A 1 343 ? 19.181 3.350 -25.576 1.00 97.19 343 THR A C 1
ATOM 2299 O O . THR A 1 343 ? 19.038 2.816 -24.474 1.00 97.19 343 THR A O 1
ATOM 2302 N N . LEU A 1 344 ? 18.865 2.739 -26.717 1.00 95.31 344 LEU A N 1
ATOM 2303 C CA . LEU A 1 344 ? 18.547 1.315 -26.812 1.00 95.31 344 LEU A CA 1
ATOM 2304 C C . LEU A 1 344 ? 19.794 0.547 -27.273 1.00 95.31 344 LEU A C 1
ATOM 2306 O O . LEU A 1 344 ? 20.292 0.793 -28.368 1.00 95.31 344 LEU A O 1
ATOM 2310 N N . ARG A 1 345 ? 20.292 -0.380 -26.450 1.00 93.88 345 ARG A N 1
ATOM 2311 C CA . ARG A 1 345 ? 21.442 -1.245 -26.746 1.00 93.88 345 ARG A CA 1
ATOM 2312 C C . ARG A 1 345 ? 21.012 -2.677 -27.041 1.00 93.88 345 ARG A C 1
ATOM 2314 O O . ARG A 1 345 ? 20.178 -3.227 -26.328 1.00 93.88 345 ARG A O 1
ATOM 2321 N N . THR A 1 346 ? 21.650 -3.306 -28.025 1.00 88.81 346 THR A N 1
ATOM 2322 C CA . THR A 1 346 ? 21.412 -4.710 -28.406 1.00 88.81 346 THR A CA 1
ATOM 2323 C C . THR A 1 346 ? 22.692 -5.539 -28.231 1.00 88.81 346 THR A C 1
ATOM 2325 O O . THR A 1 346 ? 23.717 -5.171 -28.805 1.00 88.81 346 THR A O 1
ATOM 2328 N N . GLU A 1 347 ? 22.661 -6.641 -27.469 1.00 81.56 347 GLU A N 1
ATOM 2329 C CA . GLU A 1 347 ? 23.878 -7.364 -27.025 1.00 81.56 347 GLU A CA 1
ATOM 2330 C C . GLU A 1 347 ? 24.337 -8.555 -27.905 1.00 81.56 347 GLU A C 1
ATOM 2332 O O . GLU A 1 347 ? 25.490 -8.970 -27.800 1.00 81.56 347 GLU A O 1
ATOM 2337 N N . THR A 1 348 ? 23.499 -9.124 -28.778 1.00 68.81 348 THR A N 1
ATOM 2338 C CA . THR A 1 348 ? 23.837 -10.312 -29.606 1.00 68.81 348 THR A CA 1
ATOM 2339 C C . THR A 1 348 ? 23.667 -10.049 -31.107 1.00 68.81 348 THR A C 1
ATOM 2341 O O . THR A 1 348 ? 23.271 -8.952 -31.492 1.00 68.81 348 THR A O 1
ATOM 2344 N N . LEU A 1 349 ? 24.041 -11.010 -31.974 1.00 55.75 349 LEU A N 1
ATOM 2345 C CA . LEU A 1 349 ? 23.928 -10.909 -33.441 1.00 55.75 349 LEU A CA 1
ATOM 2346 C C . LEU A 1 349 ? 22.454 -10.736 -33.829 1.00 55.75 349 LEU A C 1
ATOM 2348 O O . LEU A 1 349 ? 21.672 -11.684 -33.765 1.00 55.75 349 LEU A O 1
ATOM 2352 N N . TRP A 1 350 ? 22.072 -9.502 -34.147 1.00 54.75 350 TRP A N 1
ATOM 2353 C CA . TRP A 1 350 ? 20.679 -9.071 -34.119 1.00 54.75 350 TRP A CA 1
ATOM 2354 C C . TRP A 1 350 ? 20.122 -8.948 -35.537 1.00 54.75 350 TRP A C 1
ATOM 2356 O O . TRP A 1 350 ? 20.099 -7.888 -36.157 1.00 54.75 350 TRP A O 1
ATOM 2366 N N . THR A 1 351 ? 19.625 -10.055 -36.077 1.00 52.66 351 THR A N 1
ATOM 2367 C CA . THR A 1 351 ? 18.538 -9.946 -37.052 1.00 52.66 351 THR A CA 1
ATOM 2368 C C . THR A 1 351 ? 17.254 -9.701 -36.273 1.00 52.66 351 THR A C 1
ATOM 2370 O O . THR A 1 351 ? 17.016 -10.452 -35.331 1.00 52.66 351 THR A O 1
ATOM 2373 N N . ILE A 1 352 ? 16.423 -8.756 -36.731 1.00 52.31 352 ILE A N 1
ATOM 2374 C CA . ILE A 1 352 ? 15.005 -8.524 -36.374 1.00 52.31 352 ILE A CA 1
ATOM 2375 C C . ILE A 1 352 ? 14.777 -7.216 -35.598 1.00 52.31 352 ILE A C 1
ATOM 2377 O O . ILE A 1 352 ? 14.906 -7.163 -34.382 1.00 52.31 352 ILE A O 1
ATOM 2381 N N . PHE A 1 353 ? 14.245 -6.217 -36.305 1.00 57.19 353 PHE A N 1
ATOM 2382 C CA . PHE A 1 353 ? 12.963 -5.659 -35.876 1.00 57.19 353 PHE A CA 1
ATOM 2383 C C . PHE A 1 353 ? 11.871 -6.395 -36.658 1.00 57.19 353 PHE A C 1
ATOM 2385 O O . PHE A 1 353 ? 12.038 -6.609 -37.869 1.00 57.19 353 PHE A O 1
ATOM 2392 N N . PRO A 1 354 ? 10.778 -6.839 -36.022 1.00 54.78 354 PRO A N 1
ATOM 2393 C CA . PRO A 1 354 ? 9.607 -7.237 -36.780 1.00 54.78 354 PRO A CA 1
ATOM 2394 C C . PRO A 1 354 ? 9.100 -5.999 -37.527 1.00 54.78 354 PRO A C 1
ATOM 2396 O O . PRO A 1 354 ? 9.131 -4.896 -36.988 1.00 54.78 354 PRO A O 1
ATOM 2399 N N . VAL A 1 355 ? 8.599 -6.184 -38.751 1.00 57.69 355 VAL A N 1
ATOM 2400 C CA . VAL A 1 355 ? 8.023 -5.123 -39.608 1.00 57.69 355 VAL A CA 1
ATOM 2401 C C . VAL A 1 355 ? 6.870 -4.329 -38.957 1.00 57.69 355 VAL A C 1
ATOM 2403 O O . VAL A 1 355 ? 6.312 -3.441 -39.593 1.00 57.69 355 VAL A O 1
ATOM 2406 N N . SER A 1 356 ? 6.484 -4.652 -37.719 1.00 72.12 356 SER A N 1
ATOM 2407 C CA . SER A 1 356 ? 5.356 -4.077 -36.990 1.00 72.12 356 SER A CA 1
ATOM 2408 C C . SER A 1 356 ? 5.718 -3.136 -35.837 1.00 72.12 356 SER A C 1
ATOM 2410 O O . SER A 1 356 ? 4.841 -2.358 -35.471 1.00 72.12 356 SER A O 1
ATOM 2412 N N . ARG A 1 357 ? 6.936 -3.163 -35.258 1.00 88.00 357 ARG A N 1
ATOM 2413 C CA . ARG A 1 357 ? 7.220 -2.354 -34.053 1.00 88.00 357 ARG A CA 1
ATOM 2414 C C . ARG A 1 357 ? 7.477 -0.879 -34.394 1.00 88.00 357 ARG A C 1
ATOM 2416 O O . ARG A 1 357 ? 8.442 -0.595 -35.106 1.00 88.00 357 ARG A O 1
ATOM 2423 N N . PRO A 1 358 ? 6.688 0.076 -33.861 1.00 90.06 358 PRO A N 1
ATOM 2424 C CA . PRO A 1 358 ? 6.941 1.497 -34.077 1.00 90.06 358 PRO A CA 1
ATOM 2425 C C . PRO A 1 358 ? 8.116 2.004 -33.233 1.00 90.06 358 PRO A C 1
ATOM 2427 O O . PRO A 1 358 ? 8.172 1.763 -32.027 1.00 90.06 358 PRO A O 1
ATOM 2430 N N . PHE A 1 359 ? 9.001 2.783 -33.854 1.00 91.56 359 PHE A N 1
ATOM 2431 C CA . PHE A 1 359 ? 10.023 3.571 -33.163 1.00 91.56 359 PHE A CA 1
ATOM 2432 C C . PHE A 1 359 ? 9.699 5.059 -33.281 1.00 91.56 359 PHE A C 1
ATOM 2434 O O . PHE A 1 359 ? 9.394 5.555 -34.372 1.00 91.56 359 PHE A O 1
ATOM 2441 N N . VAL A 1 360 ? 9.757 5.770 -32.156 1.00 94.12 360 VAL A N 1
ATOM 2442 C CA . VAL A 1 360 ? 9.377 7.184 -32.064 1.00 94.12 360 VAL A CA 1
ATOM 2443 C C . VAL A 1 360 ? 10.500 7.979 -31.404 1.00 94.12 360 VAL A C 1
ATOM 2445 O O . VAL A 1 360 ? 10.851 7.718 -30.259 1.00 94.12 360 VAL A O 1
ATOM 2448 N N . ALA A 1 361 ? 11.050 8.966 -32.104 1.00 95.25 361 ALA A N 1
ATOM 2449 C CA . ALA A 1 361 ? 11.974 9.953 -31.555 1.00 95.25 361 ALA A CA 1
ATOM 2450 C C . ALA A 1 361 ? 11.172 11.173 -31.058 1.00 95.25 361 ALA A C 1
ATOM 2452 O O . ALA A 1 361 ? 10.745 12.008 -31.860 1.00 95.25 361 ALA A O 1
ATOM 2453 N N . ASN A 1 362 ? 10.902 11.261 -29.752 1.00 94.12 362 ASN A N 1
ATOM 2454 C CA . ASN A 1 362 ? 10.050 12.297 -29.161 1.00 94.12 362 ASN A CA 1
ATOM 2455 C C . ASN A 1 362 ? 10.896 13.375 -28.468 1.00 94.12 362 ASN A C 1
ATOM 2457 O O . ASN A 1 362 ? 11.294 13.230 -27.316 1.00 94.12 362 ASN A O 1
ATOM 2461 N N . GLY A 1 363 ? 11.203 14.461 -29.182 1.00 89.38 363 GLY A N 1
ATOM 2462 C CA . GLY A 1 363 ? 11.953 15.601 -28.635 1.00 89.38 363 GLY A CA 1
ATOM 2463 C C . GLY A 1 363 ? 13.458 15.369 -28.433 1.00 89.38 363 GLY A C 1
ATOM 2464 O O . GLY A 1 363 ? 14.192 16.339 -28.253 1.00 89.38 363 GLY A O 1
ATOM 2465 N N . ALA A 1 364 ? 13.925 14.124 -28.525 1.00 93.62 364 ALA A N 1
ATOM 2466 C CA . ALA A 1 364 ? 15.330 13.730 -28.534 1.00 93.62 364 ALA A CA 1
ATOM 2467 C C . ALA A 1 364 ? 15.600 12.742 -29.676 1.00 93.62 364 ALA A C 1
ATOM 2469 O O . ALA A 1 364 ? 14.675 12.105 -30.186 1.00 93.62 364 ALA A O 1
ATOM 2470 N N . ASP A 1 365 ? 16.868 12.603 -30.061 1.00 93.50 365 ASP A N 1
ATOM 2471 C CA . ASP A 1 365 ? 17.276 11.630 -31.072 1.00 93.50 365 ASP A CA 1
ATOM 2472 C C . ASP A 1 365 ? 16.985 10.195 -30.610 1.00 93.50 365 ASP A C 1
ATOM 2474 O O . ASP A 1 365 ? 17.186 9.834 -29.447 1.00 93.50 365 ASP A O 1
ATOM 2478 N N . ALA A 1 366 ? 16.557 9.350 -31.544 1.00 92.75 366 ALA A N 1
ATOM 2479 C CA . ALA A 1 366 ? 16.520 7.913 -31.342 1.00 92.75 366 ALA A CA 1
ATOM 2480 C C . ALA A 1 366 ? 17.948 7.360 -31.407 1.00 92.75 366 ALA A C 1
ATOM 2482 O O . ALA A 1 366 ? 18.524 7.231 -32.492 1.00 92.75 366 ALA A O 1
ATOM 2483 N N . VAL A 1 367 ? 18.523 7.057 -30.239 1.00 94.19 367 VAL A N 1
ATOM 2484 C CA . VAL A 1 367 ? 19.897 6.555 -30.116 1.00 94.19 367 VAL A CA 1
ATOM 2485 C C . VAL A 1 367 ? 19.904 5.032 -30.006 1.00 94.19 367 VAL A C 1
ATOM 2487 O O . VAL A 1 367 ? 19.447 4.463 -29.012 1.00 94.19 367 VAL A O 1
ATOM 2490 N N . PHE A 1 368 ? 20.489 4.374 -31.001 1.00 91.69 368 PHE A N 1
ATOM 2491 C CA . PHE A 1 368 ? 20.710 2.932 -31.025 1.00 91.69 368 PHE A CA 1
ATOM 2492 C C . PHE A 1 368 ? 22.192 2.607 -30.837 1.00 91.69 368 PHE A C 1
ATOM 2494 O O . PHE A 1 368 ? 23.040 3.132 -31.556 1.00 91.69 368 PHE A O 1
ATOM 2501 N N . ASP A 1 369 ? 22.490 1.702 -29.908 1.00 91.81 369 ASP A N 1
ATOM 2502 C CA . ASP A 1 369 ? 23.829 1.161 -29.676 1.00 91.81 369 ASP A CA 1
ATOM 2503 C C . ASP A 1 369 ? 23.874 -0.327 -30.027 1.00 91.81 369 ASP A C 1
ATOM 2505 O O . ASP A 1 369 ? 23.455 -1.197 -29.258 1.00 91.81 369 ASP A O 1
ATOM 2509 N N . ILE A 1 370 ? 24.336 -0.621 -31.237 1.00 86.19 370 ILE A N 1
ATOM 2510 C CA . ILE A 1 370 ? 24.297 -1.964 -31.802 1.00 86.19 370 ILE A CA 1
ATOM 2511 C C . ILE A 1 370 ? 25.661 -2.628 -31.589 1.00 86.19 370 ILE A C 1
ATOM 2513 O O . ILE A 1 370 ? 26.630 -2.327 -32.288 1.00 86.19 370 ILE A O 1
ATOM 2517 N N . ALA A 1 371 ? 25.741 -3.571 -30.643 1.00 78.56 371 ALA A N 1
ATOM 2518 C CA . ALA A 1 371 ? 26.986 -4.291 -30.353 1.00 78.56 371 ALA A CA 1
ATOM 2519 C C . ALA A 1 371 ? 27.431 -5.243 -31.488 1.00 78.56 371 ALA A C 1
ATOM 2521 O O . ALA A 1 371 ? 28.565 -5.720 -31.489 1.00 78.56 371 ALA A O 1
ATOM 2522 N N . SER A 1 372 ? 26.551 -5.534 -32.451 1.00 73.50 372 SER A N 1
ATOM 2523 C CA . SER A 1 372 ? 26.789 -6.416 -33.603 1.00 73.50 372 SER A CA 1
ATOM 2524 C C . SER A 1 372 ? 26.239 -5.798 -34.908 1.00 73.50 372 SER A C 1
ATOM 2526 O O . SER A 1 372 ? 26.038 -4.590 -34.978 1.00 73.50 372 SER A O 1
ATOM 2528 N N . ASN A 1 373 ? 26.025 -6.578 -35.975 1.00 67.50 373 ASN A N 1
ATOM 2529 C CA . ASN A 1 373 ? 25.289 -6.090 -37.149 1.00 67.50 373 ASN A CA 1
ATOM 2530 C C . ASN A 1 373 ? 23.780 -6.136 -36.858 1.00 67.50 373 ASN A C 1
ATOM 2532 O O . ASN A 1 373 ? 23.270 -7.202 -36.513 1.00 67.50 373 ASN A O 1
ATOM 2536 N N . GLY A 1 374 ? 23.081 -5.014 -37.042 1.00 65.69 374 GLY A N 1
ATOM 2537 C CA . GLY A 1 374 ? 21.626 -4.901 -36.906 1.00 65.69 374 GLY A CA 1
ATOM 2538 C C . GLY A 1 374 ? 20.939 -4.571 -38.233 1.00 65.69 374 GLY A C 1
ATOM 2539 O O . GLY A 1 374 ? 21.526 -3.896 -39.079 1.00 65.69 374 GLY A O 1
ATOM 2540 N N . ILE A 1 375 ? 19.687 -4.997 -38.416 1.00 65.19 375 ILE A N 1
ATOM 2541 C CA . ILE A 1 375 ? 18.826 -4.540 -39.524 1.00 65.19 375 ILE A CA 1
ATOM 2542 C C . ILE A 1 375 ? 17.593 -3.852 -38.943 1.00 65.19 375 ILE A C 1
ATOM 2544 O O . ILE A 1 375 ? 16.805 -4.547 -38.311 1.00 65.19 375 ILE A O 1
ATOM 2548 N N . LEU A 1 376 ? 17.398 -2.551 -39.201 1.00 70.56 376 LEU A N 1
ATOM 2549 C CA . LEU A 1 376 ? 16.164 -1.805 -38.915 1.00 70.56 376 LEU A CA 1
ATOM 2550 C C . LEU A 1 376 ? 15.142 -1.979 -40.039 1.00 70.56 376 LEU A C 1
ATOM 2552 O O . LEU A 1 376 ? 15.298 -1.407 -41.116 1.00 70.56 376 LEU A O 1
ATOM 2556 N N . ASN A 1 377 ? 14.102 -2.767 -39.760 1.00 64.44 377 ASN A N 1
ATOM 2557 C CA . ASN A 1 377 ? 12.943 -2.973 -40.627 1.00 64.44 377 ASN A CA 1
ATOM 2558 C C . ASN A 1 377 ? 11.764 -2.152 -40.092 1.00 64.44 377 ASN A C 1
ATOM 2560 O O . ASN A 1 377 ? 11.035 -2.612 -39.218 1.00 64.44 377 ASN A O 1
ATOM 2564 N N . GLY A 1 378 ? 11.597 -0.932 -40.597 1.00 61.34 378 GLY A N 1
ATOM 2565 C CA . GLY A 1 378 ? 10.563 0.001 -40.143 1.00 61.34 378 GLY A CA 1
ATOM 2566 C C . GLY A 1 378 ? 11.056 1.446 -40.159 1.00 61.34 378 GLY A C 1
ATOM 2567 O O . GLY A 1 378 ? 12.259 1.705 -40.158 1.00 61.34 378 GLY A O 1
ATOM 2568 N N . GLY A 1 379 ? 10.126 2.397 -40.224 1.00 72.50 379 GLY A N 1
ATOM 2569 C CA . GLY A 1 379 ? 10.447 3.819 -40.120 1.00 72.50 379 GLY A CA 1
ATOM 2570 C C . GLY A 1 379 ? 10.583 4.251 -38.662 1.00 72.50 379 GLY A C 1
ATOM 2571 O O . GLY A 1 379 ? 9.830 3.794 -37.804 1.00 72.50 379 GLY A O 1
ATOM 2572 N N . ILE A 1 380 ? 11.510 5.168 -38.395 1.00 84.44 380 ILE A N 1
ATOM 2573 C CA . ILE A 1 380 ? 11.483 5.978 -37.174 1.00 84.44 380 ILE A CA 1
ATOM 2574 C C . ILE A 1 380 ? 10.610 7.190 -37.478 1.00 84.44 380 ILE A C 1
ATOM 2576 O O . ILE A 1 380 ? 10.780 7.840 -38.510 1.00 84.44 380 ILE A O 1
ATOM 2580 N N . SER A 1 381 ? 9.656 7.461 -36.599 1.00 90.38 381 SER A N 1
ATOM 2581 C CA . SER A 1 381 ? 8.784 8.635 -36.667 1.00 90.38 381 SER A CA 1
ATOM 2582 C C . SER A 1 381 ? 9.140 9.632 -35.562 1.00 90.38 381 SER A C 1
ATOM 2584 O O . SER A 1 381 ? 9.941 9.323 -34.681 1.00 90.38 381 SER A O 1
ATOM 2586 N N . GLY A 1 382 ? 8.529 10.817 -35.578 1.00 92.00 382 GLY A N 1
ATOM 2587 C CA . GLY A 1 382 ? 8.702 11.827 -34.533 1.00 92.00 382 GLY A CA 1
ATOM 2588 C C . GLY A 1 382 ? 9.561 13.016 -34.962 1.00 92.00 382 GLY A C 1
ATOM 2589 O O . GLY A 1 382 ? 9.732 13.278 -36.151 1.00 92.00 382 GLY A O 1
ATOM 2590 N N . THR A 1 383 ? 10.026 13.781 -33.976 1.00 92.06 383 THR A N 1
ATOM 2591 C CA . THR A 1 383 ? 10.711 15.071 -34.163 1.00 92.06 383 THR A CA 1
ATOM 2592 C C . THR A 1 383 ? 12.228 14.991 -34.005 1.00 92.06 383 THR A C 1
ATOM 2594 O O . THR A 1 383 ? 12.918 15.908 -34.447 1.00 92.06 383 THR A O 1
ATOM 2597 N N . GLY A 1 384 ? 12.747 13.932 -33.378 1.00 90.44 384 GLY A N 1
ATOM 2598 C CA . GLY A 1 384 ? 14.185 13.706 -33.224 1.00 90.44 384 GLY A CA 1
ATOM 2599 C C . GLY A 1 384 ? 14.832 13.010 -34.424 1.00 90.44 384 GLY A C 1
ATOM 2600 O O . GLY A 1 384 ? 14.154 12.424 -35.271 1.00 90.44 384 GLY A O 1
ATOM 2601 N N . GLY A 1 385 ? 16.162 13.077 -34.493 1.00 88.94 385 GLY A N 1
ATOM 2602 C CA . GLY A 1 385 ? 16.964 12.380 -35.492 1.00 88.94 385 GLY A CA 1
ATOM 2603 C C . GLY A 1 385 ? 17.205 10.905 -35.156 1.00 88.94 385 GLY A C 1
ATOM 2604 O O . GLY A 1 385 ? 16.727 10.376 -34.155 1.00 88.94 385 GLY A O 1
ATOM 2605 N N . LEU A 1 386 ? 17.984 10.236 -36.006 1.00 89.50 386 LEU A N 1
ATOM 2606 C CA . LEU A 1 386 ? 18.492 8.881 -35.783 1.00 89.50 386 LEU A CA 1
ATOM 2607 C C . LEU A 1 386 ? 19.997 8.948 -35.514 1.00 89.50 386 LEU A C 1
ATOM 2609 O O . LEU A 1 386 ? 20.753 9.434 -36.357 1.00 89.50 386 LEU A O 1
ATOM 2613 N N . VAL A 1 387 ? 20.429 8.401 -34.379 1.00 90.81 387 VAL A N 1
ATOM 2614 C CA . VAL A 1 387 ? 21.843 8.226 -34.031 1.00 90.81 387 VAL A CA 1
ATOM 2615 C C . VAL A 1 387 ? 22.121 6.742 -33.838 1.00 90.81 387 VAL A C 1
ATOM 2617 O O . VAL A 1 387 ? 21.403 6.052 -33.120 1.00 90.81 387 VAL A O 1
ATOM 2620 N N . VAL A 1 388 ? 23.176 6.241 -34.476 1.00 87.88 388 VAL A N 1
ATOM 2621 C CA . VAL A 1 388 ? 23.551 4.825 -34.428 1.00 87.88 388 VAL A CA 1
ATOM 2622 C C . VAL A 1 388 ? 25.033 4.700 -34.109 1.00 87.88 388 VAL A C 1
ATOM 2624 O O . VAL A 1 388 ? 25.869 5.258 -34.821 1.00 87.88 388 VAL A O 1
ATOM 2627 N N . THR A 1 389 ? 25.363 3.917 -33.085 1.00 86.19 389 THR A N 1
ATOM 2628 C CA . THR A 1 389 ? 26.706 3.365 -32.878 1.00 86.19 389 THR A CA 1
ATOM 2629 C C . THR A 1 389 ? 26.718 1.890 -33.278 1.00 86.19 389 THR A C 1
ATOM 2631 O O . THR A 1 389 ? 25.799 1.144 -32.949 1.00 86.19 389 THR A O 1
ATOM 2634 N N . GLY A 1 390 ? 27.738 1.467 -34.032 1.00 82.19 390 GLY A N 1
ATOM 2635 C CA . GLY A 1 390 ? 27.823 0.117 -34.605 1.00 82.19 390 GLY A CA 1
ATOM 2636 C C . GLY A 1 390 ? 27.406 0.049 -36.079 1.00 82.19 390 GLY A C 1
ATOM 2637 O O . GLY A 1 390 ? 27.381 1.062 -36.778 1.00 82.19 390 GLY A O 1
ATOM 2638 N N . SER A 1 391 ? 27.125 -1.160 -36.573 1.00 76.75 391 SER A N 1
ATOM 2639 C CA . SER A 1 391 ? 26.717 -1.391 -37.968 1.00 76.75 391 SER A CA 1
ATOM 2640 C C . SER A 1 391 ? 25.211 -1.635 -38.051 1.00 76.75 391 SER A C 1
ATOM 2642 O O . SER A 1 391 ? 24.737 -2.711 -37.692 1.00 76.75 391 SER A O 1
ATOM 2644 N N . LEU A 1 392 ? 24.459 -0.651 -38.554 1.00 72.62 392 LEU A N 1
ATOM 2645 C CA . LEU A 1 392 ? 23.021 -0.768 -38.809 1.00 72.62 392 LEU A CA 1
ATOM 2646 C C . LEU A 1 392 ? 22.728 -0.705 -40.308 1.00 72.62 392 LEU A C 1
ATOM 2648 O O . LEU A 1 392 ? 23.095 0.252 -40.988 1.00 72.62 392 LEU A O 1
ATOM 2652 N N . ILE A 1 393 ? 22.006 -1.700 -40.806 1.00 69.50 393 ILE A N 1
ATOM 2653 C CA . ILE A 1 393 ? 21.391 -1.677 -42.129 1.00 69.50 393 ILE A CA 1
ATOM 2654 C C . ILE A 1 393 ? 19.951 -1.203 -41.946 1.00 69.50 393 ILE A C 1
ATOM 2656 O O . ILE A 1 393 ? 19.159 -1.868 -41.288 1.00 69.50 393 ILE A O 1
ATOM 2660 N N . VAL A 1 394 ? 19.584 -0.063 -42.525 1.00 65.75 394 VAL A N 1
ATOM 2661 C CA . VAL A 1 394 ? 18.183 0.379 -42.549 1.00 65.75 394 VAL A CA 1
ATOM 2662 C C . VAL A 1 394 ? 17.551 -0.140 -43.835 1.00 65.75 394 VAL A C 1
ATOM 2664 O O . VAL A 1 394 ? 17.919 0.290 -44.928 1.00 65.75 394 VAL A O 1
ATOM 2667 N N . GLN A 1 395 ? 16.618 -1.080 -43.719 1.00 64.62 395 GLN A N 1
ATOM 2668 C CA . GLN A 1 395 ? 15.906 -1.646 -44.859 1.00 64.62 395 GLN A CA 1
ATOM 2669 C C . GLN A 1 395 ? 14.524 -0.987 -44.924 1.00 64.62 395 GLN A C 1
ATOM 2671 O O . GLN A 1 395 ? 13.568 -1.387 -44.263 1.00 64.62 395 GLN A O 1
ATOM 2676 N N . THR A 1 396 ? 14.442 0.099 -45.690 1.00 54.12 396 THR A N 1
ATOM 2677 C CA . THR A 1 396 ? 13.217 0.883 -45.856 1.00 54.12 396 THR A CA 1
ATOM 2678 C C . THR A 1 396 ? 12.359 0.283 -46.972 1.00 54.12 396 THR A C 1
ATOM 2680 O O . THR A 1 396 ? 12.816 0.076 -48.095 1.00 54.12 396 THR A O 1
ATOM 2683 N N . THR A 1 397 ? 11.080 0.024 -46.705 1.00 49.38 397 THR A N 1
ATOM 2684 C CA . THR A 1 397 ? 10.052 0.206 -47.743 1.00 49.38 397 THR A CA 1
ATOM 2685 C C . THR A 1 397 ? 9.829 1.719 -47.893 1.00 49.38 397 THR A C 1
ATOM 2687 O O . THR A 1 397 ? 9.924 2.422 -46.886 1.00 49.38 397 THR A O 1
ATOM 2690 N N . PRO A 1 398 ? 9.613 2.261 -49.105 1.00 40.91 398 PRO A N 1
ATOM 2691 C CA . PRO A 1 398 ? 9.824 3.683 -49.390 1.00 40.91 398 PRO A CA 1
ATOM 2692 C C . PRO A 1 398 ? 8.982 4.598 -48.489 1.00 40.91 398 PRO A C 1
ATOM 2694 O O . PRO A 1 398 ? 7.772 4.425 -48.374 1.00 40.91 398 PRO A O 1
ATOM 2697 N N . PHE A 1 399 ? 9.640 5.581 -47.866 1.00 39.66 399 PHE A N 1
ATOM 2698 C CA . PHE A 1 399 ? 9.008 6.639 -47.081 1.00 39.66 399 PHE A CA 1
ATOM 2699 C C . PHE A 1 399 ? 8.058 7.475 -47.952 1.00 39.66 399 PHE A C 1
ATOM 2701 O O . PHE A 1 399 ? 8.478 8.048 -48.956 1.00 39.66 399 PHE A O 1
ATOM 2708 N N . THR A 1 400 ? 6.807 7.632 -47.524 1.00 32.16 400 THR A N 1
ATOM 2709 C CA . THR A 1 400 ? 5.989 8.801 -47.874 1.00 32.16 400 THR A CA 1
ATOM 2710 C C . THR A 1 400 ? 6.164 9.848 -46.782 1.00 32.16 400 THR A C 1
ATOM 2712 O O . THR A 1 400 ? 5.652 9.679 -45.680 1.00 32.16 400 THR A O 1
ATOM 2715 N N . TYR A 1 401 ? 6.897 10.919 -47.088 1.00 32.06 401 TYR A N 1
ATOM 2716 C CA . TYR A 1 401 ? 6.768 12.190 -46.376 1.00 32.06 401 TYR A CA 1
ATOM 2717 C C . TYR A 1 401 ? 5.430 12.817 -46.796 1.00 32.06 401 TYR A C 1
ATOM 2719 O O . TYR A 1 401 ? 5.179 12.944 -47.998 1.00 32.06 401 TYR A O 1
ATOM 2727 N N . SER A 1 402 ? 4.586 13.195 -45.836 1.00 35.81 402 SER A N 1
ATOM 2728 C CA . SER A 1 402 ? 3.487 14.147 -46.045 1.00 35.81 402 SER A CA 1
ATOM 2729 C C . SER A 1 402 ? 3.759 15.410 -45.256 1.00 35.81 402 SER A C 1
ATOM 2731 O O . SER A 1 402 ? 4.031 15.239 -44.044 1.00 35.81 402 SER A O 1
#

Sequence (402 aa):
NHDGQAGTVSITDPTGGVALTVGAGNGSSTFDGLIQDAVGGVGSLKKLGSGTFTLTGANTYSDGTIVDGGTLGLAHSSAAGTGAITVLGSTIDYADTVNVANPIDLQNDVTLNVATGGATQSGPIGETGGSFGVTKTGSGTLTLTGNNSYAGGTTINGGIIAVSADANLGATTGALTFDGGDLQFGASFDLDPARAIAINAGGGKIRTNVFVTTISQGITGAGGLVKEGTGTLTLTGGNTYSGGTTVNNGTLQIGNGGTTGSITGDVAVNSGDVLAFNRSNNLTFGGVISGTGNVTKRGAGTLTVTGTNTYSGGTIIEGGTLSISSDGNLGDTSGPVTFEGGTLRTETLWTIFPVSRPFVANGADAVFDIASNGILNGGISGTGGLVVTGSLIVQTTPFTYS

Foldseek 3Di:
DPADDEDEAAFFDPPPDAGEEDCPVQEEGEDAYEYEHDPPGAHEYEYDHAYEYEFQYQYAGEQWYEYHYHEYHYNEQNRGHHEAYEYDAYEYEYEAPHEHQHEYEYPEEYEYEDQAHEYEDAHEYEYDDDQYEYEYDHQYEYEQNDQYARQCWYEYQYHEYEYADLSSGHDLQHEYEYQQEEYAHPEADEHDQNHAAEYECNGYEYADAQYEYEYQAEYAYAAEYEYHHQHEYEYFHDYHHHRYYEYYHHEYEAHDLEAGGDDDAAYEYEAPYEYEYAHQAEDEDEHEYAYADEYEYAHQYEYEQRYQYAHQQWYEYQYHEYEYAAPSSGHDQNHEYEYNYYEYEYDDADDDDDLRHEYEDEPEEHHYEYPHEYEANYDYYYDYHHHYDDHYHYDDPDDDDD

Secondary structure (DSSP, 8-state):
--TT---EEEE--TTSS-SEEE-TT---EEE-SEEEEPTT----EEEESSSEEEE-S----SS-EEEESSEEEE-STTTT-SS-EEESS-EEEEPTT-EE-S-EEESS-EEEEE-SSEEEE-S-EEESSS---EEEESSSEEEE-S----SS-EEE-SSEEEESSGGGGS-TTS-EEESS-EEEESS--PPPTTS-EEE-TT-EEEE-TT-EEEE-SPEESSSPEEEESSSEEEE-SB---SS-EEEESSEEEE--SSS--B--S-EEE-TT-EEEE--SS-EEE-SPEEESSEEEE-SSSEEEE-S-----SEEEE-SSEEEESSGGGG--TTS-EEESS-EEEE-S-B----TT--EEE-SS-EEEEEEEEEEEES-EEESS-EEEEEEEEEEPPPP---

Organism: NCBI:txid412755

Radius of gyration: 28.35 Å; chains: 1; bounding box: 62×31×95 Å

InterPro domains:
  IPR011050 Pectin lyase fold/virulence factor [SSF51126] (17-274)
  IPR011050 Pectin lyase fold/virulence factor [SSF51126] (275-392)
  IPR012332 Autotransporter, pectate lyase C-like domain superfamily [G3DSA:2.160.20.20] (157-335)
  IPR013425 Autotransporter-associated beta strand repeat [PF12951] (45-72)
  IPR013425 Autotransporter-associated beta strand repeat [PF12951] (134-163)
  IPR013425 Autotransporter-associated beta strand repeat [PF12951] (225-254)
  IPR013425 Autotransporter-associated beta strand repeat [PF12951] (295-324)
  IPR013425 Autotransporter-associated beta strand repeat [TIGR02601] (47-73)
  IPR013425 Autotransporter-associated beta strand repeat [TIGR02601] (133-163)
  IPR013425 Autotransporter-associated beta strand repeat [TIGR02601] (224-255)
  IPR013425 Autotransporter-associated beta strand repeat [TIGR02601] (294-324)
  IPR051551 Bacterial autotransporter adhesion [PTHR35037] (211-281)